Protein AF-0000000074218965 (afdb_homodimer)

Nearest PDB structures (foldseek):
  2j8q-assembly1_B  TM=9.605E-01  e=6.188E-29  Homo sapiens
  3bap-assembly1_A-2  TM=9.603E-01  e=9.535E-29  Homo sapiens
  3p5t-assembly3_E  TM=9.566E-01  e=5.376E-28  Homo sapiens
  3mdg-assembly1_A  TM=9.523E-01  e=1.061E-27  Homo sapiens
  3q2t-assembly1_A  TM=9.580E-01  e=6.471E-28  Homo sapiens

InterPro domains:
  IPR015797 NUDIX hydrolase-like domain superfamily [SSF55811] (44-131)
  IPR016706 Cleavage/polyadenylation specificity factor subunit 5 [PF13869] (7-192)
  IPR016706 Cleavage/polyadenylation specificity factor subunit 5 [PIRSF017888] (5-197)
  IPR016706 Cleavage/polyadenylation specificity factor subunit 5 [PTHR13047] (3-197)

Solvent-accessible surface area (backbone atoms only — not comparable to full-atom values): 21049 Å² total; per-residue (Å²): 123,80,73,59,59,49,74,42,74,28,36,42,51,85,46,46,43,79,46,72,39,96,47,67,69,84,65,95,48,88,39,71,68,54,39,36,50,49,51,56,61,45,31,79,80,68,42,60,41,45,28,39,32,46,44,40,57,27,21,57,93,83,26,57,18,41,52,29,37,28,68,47,98,75,40,50,41,65,49,62,46,71,50,51,91,95,50,52,71,67,56,42,52,40,49,41,36,34,61,53,27,50,38,46,54,91,75,40,34,43,82,72,34,45,45,29,32,33,29,17,62,52,81,56,91,62,64,34,34,51,80,59,72,88,51,89,63,49,44,30,41,36,38,33,33,36,34,40,59,47,75,59,48,64,33,32,25,23,57,63,45,42,82,42,76,41,42,44,77,68,30,48,83,28,39,91,61,42,33,67,70,57,12,45,43,36,46,39,51,20,30,46,45,74,42,80,46,130,122,79,73,60,60,49,74,42,76,28,35,42,50,84,46,47,44,79,45,72,38,96,46,66,69,85,64,95,48,90,39,70,67,53,40,36,51,50,51,53,61,45,33,77,79,69,43,60,40,46,29,39,33,46,43,39,57,28,19,57,96,82,27,58,18,42,52,29,36,30,68,47,97,76,40,48,39,65,50,63,46,72,50,51,89,95,48,52,71,68,57,41,52,42,49,41,37,33,61,53,28,51,39,47,56,91,76,38,33,41,82,70,34,46,46,28,32,33,30,17,63,51,80,57,90,62,65,34,34,52,81,58,73,88,51,90,63,50,44,29,41,36,38,32,34,36,34,38,57,47,75,58,49,62,33,33,25,22,57,63,46,41,80,43,76,41,43,44,78,68,30,48,84,28,38,92,62,41,34,67,70,58,11,46,44,36,47,38,51,21,30,46,45,76,41,80,46,130

Secondary structure (DSSP, 8-state):
---S-EEEEE-BGGGEEEEE-SSPPP-S-SSHHHHHHHHHHHHHHH-SEEEEEEEEEEEETTEEEEEEEEEETTEEE-SEEEPPTT--HHHHHHHHHHHHH---TTTTEEEEEEEEEEEE-SSSS--BSS--TT-SS-SEEEEEEEEEEPSSEEEEE-TT-EEEEEEHHHHTT-HHHH-HHHHTHHHHHTTEEEEE--/---S-EEEEE-BGGGEEEEE-SSPPP-S-SSHHHHHHHHHHHHHHH-SEEEEEEEEEEEETTEEEEEEEEEETTEEE-SEEEPPTT--HHHHHHHHHHHHH---TTTTEEEEEEEEEEEE-SSSS--BSS--TT-SS-SEEEEEEEEEEPSSEEEEE-TT-EEEEEEHHHHTT-HHHH-HHHHTHHHHHTTEEEEE--

Radius of gyration: 22.08 Å; Cα contacts (8 Å, |Δi|>4): 848; chains: 2; bounding box: 48×64×47 Å

Foldseek 3Di:
DPDPFAADEAAAPVQEAEAEDPAADDDPAPDLVSVLVVLVVVCVPPNAWEKEFEWEWHDDPNFIWTKWKDLDPQATATFITTQDPPGDPVRRVQVRQCAAWVDGCVPWKDWDDFLFKWFAQHSDPDIDRDDDPVGPGTSYIYTYIYMYGDNHDYTYGYPSIDIDIGGLVRLAPPCSRYHDVSSCVCVSCVRHHYDYDD/DPDPFAADEAAAPVQEAEAEDPAADDDPAPDLVSVLVVLVVVCVPPNAWEKEFEWEWHDDPNFIWTKWKDLDPQATATFITTQDPPHDPVRRVQVRQCAAWVDGCVPWKDWDDFLFKWFAQHSDDDIDRDDDPVGPGTSYIYTYIYMYGDNHDYTYGYPSIDIDIGGLVRLAPPCSRYHDVSSCVCVSCVRHHYDYDD

Organism: Dermatophagoides pteronyssinus (NCBI:txid6956)

Sequence (396 aa):
MPSLESTLNVYPLKNYSFITKDNDLVNKDPSLPGYLNRLKHEFKYMGQRTSIKVVLLVHDKNMINVLLLQMSPEFYLLPGGEIQPNECEQDALKRYLLDYFGLDIDTQAKPIDIIAHWWRPNFQEDQYPYIPAHISKPKELTKIHLISLTEKATLSVPKNYTVVATPLLELYNNVDSYGEITANLPHVLSRFNFKIIKMPSLESTLNVYPLKNYSFITKDNDLVNKDPSLPGYLNRLKHEFKYMGQRTSIKVVLLVHDKNMINVLLLQMSPEFYLLPGGEIQPNECEQDALKRYLLDYFGLDIDTQAKPIDIIAHWWRPNFQEDQYPYIPAHISKPKELTKIHLISLTEKATLSVPKNYTVVATPLLELYNNVDSYGEITANLPHVLSRFNFKIIK

pLDDT: mean 93.0, std 8.5, range [35.91, 98.62]

Structure (mmCIF, N/CA/C/O backbone):
data_AF-0000000074218965-model_v1
#
loop_
_entity.id
_entity.type
_entity.pdbx_description
1 polymer 'Cleavage and polyadenylation specificity factor subunit 5'
#
loop_
_atom_site.group_PDB
_atom_site.id
_atom_site.type_symbol
_atom_site.label_atom_id
_atom_site.label_alt_id
_atom_site.label_comp_id
_atom_site.label_asym_id
_atom_site.label_entity_id
_atom_site.label_seq_id
_atom_site.pdbx_PDB_ins_code
_atom_site.Cartn_x
_atom_site.Cartn_y
_atom_site.Cartn_z
_atom_site.occupancy
_atom_site.B_iso_or_equiv
_atom_site.auth_seq_id
_atom_site.auth_comp_id
_atom_site.auth_asym_id
_atom_site.auth_atom_id
_atom_site.pdbx_PDB_model_num
ATOM 1 N N . MET A 1 1 ? 4.578 2.023 22.516 1 35.94 1 MET A N 1
ATOM 2 C CA . MET A 1 1 ? 3.654 1.504 21.516 1 35.94 1 MET A CA 1
ATOM 3 C C . MET A 1 1 ? 4.379 0.581 20.531 1 35.94 1 MET A C 1
ATOM 5 O O . MET A 1 1 ? 5.543 0.806 20.219 1 35.94 1 MET A O 1
ATOM 9 N N . PRO A 1 2 ? 4.16 -0.644 20.469 1 41.69 2 PRO A N 1
ATOM 10 C CA . PRO A 1 2 ? 4.914 -1.522 19.578 1 41.69 2 PRO A CA 1
ATOM 11 C C . PRO A 1 2 ? 5.234 -0.865 18.234 1 41.69 2 PRO A C 1
ATOM 13 O O . PRO A 1 2 ? 4.477 -0.012 17.766 1 41.69 2 PRO A O 1
ATOM 16 N N . SER A 1 3 ? 6.52 -0.796 17.938 1 51.97 3 SER A N 1
ATOM 17 C CA . SER A 1 3 ? 6.977 -0.159 16.703 1 51.97 3 SER A CA 1
ATOM 18 C C . SER A 1 3 ? 6.07 -0.507 15.531 1 51.97 3 SER A C 1
ATOM 20 O O . SER A 1 3 ? 5.82 -1.684 15.266 1 51.97 3 SER A O 1
ATOM 22 N N . LEU A 1 4 ? 5.211 0.476 15.156 1 62.88 4 LEU A N 1
ATOM 23 C CA . LEU A 1 4 ? 4.242 0.375 14.07 1 62.88 4 LEU A CA 1
ATOM 24 C C . LEU A 1 4 ? 4.918 -0.055 12.773 1 62.88 4 LEU A C 1
ATOM 26 O O . LEU A 1 4 ? 4.25 -0.444 11.812 1 62.88 4 LEU A O 1
ATOM 30 N N . GLU A 1 5 ? 6.375 -0.234 12.938 1 71.88 5 GLU A N 1
ATOM 31 C CA . GLU A 1 5 ? 7.059 -0.583 11.695 1 71.88 5 GLU A CA 1
ATOM 32 C C . GLU A 1 5 ? 7.477 -2.049 11.688 1 71.88 5 GLU A C 1
ATOM 34 O O . GLU A 1 5 ? 7.945 -2.57 12.703 1 71.88 5 GLU A O 1
ATOM 39 N N . SER A 1 6 ? 7.18 -2.752 10.68 1 86.62 6 SER A N 1
ATOM 40 C CA . SER A 1 6 ? 7.547 -4.152 10.508 1 86.62 6 SER A CA 1
ATOM 41 C C . SER A 1 6 ? 8.867 -4.289 9.75 1 86.62 6 SER A C 1
ATOM 43 O O . SER A 1 6 ? 9.062 -3.668 8.711 1 86.62 6 SER A O 1
ATOM 45 N N . THR A 1 7 ? 9.883 -4.969 10.383 1 91.88 7 THR A N 1
ATOM 46 C CA . THR A 1 7 ? 11.172 -5.215 9.742 1 91.88 7 THR A CA 1
ATOM 47 C C . THR A 1 7 ? 11.211 -6.609 9.125 1 91.88 7 THR A C 1
ATOM 49 O O . THR A 1 7 ? 10.742 -7.578 9.734 1 91.88 7 THR A O 1
ATOM 52 N N . LEU A 1 8 ? 11.734 -6.688 7.891 1 94.06 8 LEU A N 1
ATOM 53 C CA . LEU A 1 8 ? 11.797 -7.953 7.16 1 94.06 8 LEU A CA 1
ATOM 54 C C . LEU A 1 8 ? 13.203 -8.203 6.629 1 94.06 8 LEU A C 1
ATOM 56 O O . LEU A 1 8 ? 13.789 -7.336 5.98 1 94.06 8 LEU A O 1
ATOM 60 N N . ASN A 1 9 ? 13.766 -9.367 6.918 1 95.25 9 ASN A N 1
ATOM 61 C CA . ASN A 1 9 ? 15.047 -9.766 6.344 1 95.25 9 ASN A CA 1
ATOM 62 C C . ASN A 1 9 ? 14.906 -10.164 4.879 1 95.25 9 ASN A C 1
ATOM 64 O O . ASN A 1 9 ? 14 -10.93 4.523 1 95.25 9 ASN A O 1
ATOM 68 N N . VAL A 1 10 ? 15.742 -9.602 4.062 1 96.56 10 VAL A N 1
ATOM 69 C CA . VAL A 1 10 ? 15.766 -9.945 2.643 1 96.56 10 VAL A CA 1
ATOM 70 C C . VAL A 1 10 ? 17.141 -10.477 2.262 1 96.56 10 VAL A C 1
ATOM 72 O O . VAL A 1 10 ? 18.156 -9.82 2.512 1 96.56 10 VAL A O 1
ATOM 75 N N . TYR A 1 11 ? 17.203 -11.617 1.701 1 97.75 11 TYR A N 1
ATOM 76 C CA . TYR A 1 11 ? 18.453 -12.312 1.389 1 97.75 11 TYR A CA 1
ATOM 77 C C . TYR A 1 11 ? 18.844 -12.109 -0.07 1 97.75 11 TYR A C 1
ATOM 79 O O . TYR A 1 11 ? 18 -11.766 -0.902 1 97.75 11 TYR A O 1
ATOM 87 N N . PRO A 1 12 ? 20.094 -12.258 -0.388 1 97.5 12 PRO A N 1
ATOM 88 C CA . PRO A 1 12 ? 20.547 -11.992 -1.755 1 97.5 12 PRO A CA 1
ATOM 89 C C . PRO A 1 12 ? 20.047 -13.031 -2.756 1 97.5 12 PRO A C 1
ATOM 91 O O . PRO A 1 12 ? 19.953 -14.219 -2.424 1 97.5 12 PRO A O 1
ATOM 94 N N . LEU A 1 13 ? 19.797 -12.609 -3.92 1 97.69 13 LEU A N 1
ATOM 95 C CA . LEU A 1 13 ? 19.344 -13.461 -5.012 1 97.69 13 LEU A CA 1
ATOM 96 C C . LEU A 1 13 ? 20.281 -14.641 -5.223 1 97.69 13 LEU A C 1
ATOM 98 O O . LEU A 1 13 ? 19.844 -15.75 -5.539 1 97.69 13 LEU A O 1
ATOM 102 N N . LYS A 1 14 ? 21.531 -14.438 -5.023 1 96.94 14 LYS A N 1
ATOM 103 C CA . LYS A 1 14 ? 22.562 -15.438 -5.277 1 96.94 14 LYS A CA 1
ATOM 104 C C . LYS A 1 14 ? 22.422 -16.625 -4.336 1 96.94 14 LYS A C 1
ATOM 106 O O . LYS A 1 14 ? 23 -17.688 -4.574 1 96.94 14 LYS A O 1
ATOM 111 N N . ASN A 1 15 ? 21.703 -16.453 -3.199 1 96.94 15 ASN A N 1
ATOM 112 C CA . ASN A 1 15 ? 21.484 -17.516 -2.23 1 96.94 15 ASN A CA 1
ATOM 113 C C . ASN A 1 15 ? 20.484 -18.547 -2.742 1 96.94 15 ASN A C 1
ATOM 115 O O . ASN A 1 15 ? 20.297 -19.594 -2.129 1 96.94 15 ASN A O 1
ATOM 119 N N . TYR A 1 16 ? 19.875 -18.25 -3.885 1 97.31 16 TYR A N 1
ATOM 120 C CA . TYR A 1 16 ? 18.797 -19.109 -4.371 1 97.31 16 TYR A CA 1
ATOM 121 C C . TYR A 1 16 ? 19.156 -19.703 -5.73 1 97.31 16 TYR A C 1
ATOM 123 O O . TYR A 1 16 ? 19.688 -19.016 -6.602 1 97.31 16 TYR A O 1
ATOM 131 N N . SER A 1 17 ? 18.969 -20.953 -5.793 1 97.06 17 SER A N 1
ATOM 132 C CA . SER A 1 17 ? 19.156 -21.656 -7.059 1 97.06 17 SER A CA 1
ATOM 133 C C . SER A 1 17 ? 17.812 -21.969 -7.707 1 97.06 17 SER A C 1
ATOM 135 O O . SER A 1 17 ? 16.844 -22.266 -7.016 1 97.06 17 SER A O 1
ATOM 137 N N . PHE A 1 18 ? 17.844 -21.938 -9 1 96.75 18 PHE A N 1
ATOM 138 C CA . PHE A 1 18 ? 16.625 -22.172 -9.75 1 96.75 18 PHE A CA 1
ATOM 139 C C . PHE A 1 18 ? 16.781 -23.391 -10.672 1 96.75 18 PHE A C 1
ATOM 141 O O . PHE A 1 18 ? 17.703 -23.422 -11.484 1 96.75 18 PHE A O 1
ATOM 148 N N . ILE A 1 19 ? 15.938 -24.359 -10.469 1 97 19 ILE A N 1
ATOM 149 C CA . ILE A 1 19 ? 15.938 -25.531 -11.328 1 97 19 ILE A CA 1
ATOM 150 C C . ILE A 1 19 ? 14.594 -25.641 -12.047 1 97 19 ILE A C 1
ATOM 152 O O . ILE A 1 19 ? 13.594 -25.078 -11.594 1 97 19 ILE A O 1
ATOM 156 N N . THR A 1 20 ? 14.578 -26.297 -13.148 1 96.62 20 THR A N 1
ATOM 157 C CA . THR A 1 20 ? 13.359 -26.453 -13.953 1 96.62 20 THR A CA 1
ATOM 158 C C . THR A 1 20 ? 12.727 -27.812 -13.719 1 96.62 20 THR A C 1
ATOM 160 O O . THR A 1 20 ? 13.414 -28.844 -13.773 1 96.62 20 THR A O 1
ATOM 163 N N . LYS A 1 21 ? 11.414 -27.797 -13.422 1 95.81 21 LYS A N 1
ATOM 164 C CA . LYS A 1 21 ? 10.656 -29.047 -13.289 1 95.81 21 LYS A CA 1
ATOM 165 C C . LYS A 1 21 ? 10.492 -29.734 -14.641 1 95.81 21 LYS A C 1
ATOM 167 O O . LYS A 1 21 ? 10.594 -29.078 -15.688 1 95.81 21 LYS A O 1
ATOM 172 N N . ASP A 1 22 ? 10.258 -31.031 -14.594 1 92.19 22 ASP A N 1
ATOM 173 C CA . ASP A 1 22 ? 10.102 -31.812 -15.812 1 92.19 22 ASP A CA 1
ATOM 174 C C . ASP A 1 22 ? 8.758 -31.547 -16.484 1 92.19 22 ASP A C 1
ATOM 176 O O . ASP A 1 22 ? 8.602 -31.719 -17.688 1 92.19 22 ASP A O 1
ATOM 180 N N . ASN A 1 23 ? 7.844 -31.016 -15.688 1 90.06 23 ASN A N 1
ATOM 181 C CA . ASN A 1 23 ? 6.48 -30.875 -16.203 1 90.06 23 ASN A CA 1
ATOM 182 C C . ASN A 1 23 ? 6.043 -29.406 -16.234 1 90.06 23 ASN A C 1
ATOM 184 O O . ASN A 1 23 ? 6.508 -28.594 -15.438 1 90.06 23 ASN A O 1
ATOM 188 N N . ASP A 1 24 ? 5.16 -29.203 -17.203 1 90.94 24 ASP A N 1
ATOM 189 C CA . ASP A 1 24 ? 4.48 -27.906 -17.25 1 90.94 24 ASP A CA 1
ATOM 190 C C . ASP A 1 24 ? 3.422 -27.797 -16.156 1 90.94 24 ASP A C 1
ATOM 192 O O . ASP A 1 24 ? 2.883 -28.812 -15.703 1 90.94 24 ASP A O 1
ATOM 196 N N . LEU A 1 25 ? 3.33 -26.609 -15.68 1 90.81 25 LEU A N 1
ATOM 197 C CA . LEU A 1 25 ? 2.156 -26.359 -14.852 1 90.81 25 LEU A CA 1
ATOM 198 C C . LEU A 1 25 ? 0.935 -26.062 -15.711 1 90.81 25 LEU A C 1
ATOM 200 O O . LEU A 1 25 ? 0.965 -25.141 -16.547 1 90.81 25 LEU A O 1
ATOM 204 N N . VAL A 1 26 ? -0.006 -26.828 -15.578 1 84.44 26 VAL A N 1
ATOM 205 C CA . VAL A 1 26 ? -1.194 -26.688 -16.406 1 84.44 26 VAL A CA 1
ATOM 206 C C . VAL A 1 26 ? -1.956 -25.422 -16.031 1 84.44 26 VAL A C 1
ATOM 208 O O . VAL A 1 26 ? -2.268 -25.203 -14.859 1 84.44 26 VAL A O 1
ATOM 211 N N . ASN A 1 27 ? -2.061 -24.516 -17 1 77.75 27 ASN A N 1
ATOM 212 C CA . ASN A 1 27 ? -2.871 -23.312 -16.797 1 77.75 27 ASN A CA 1
ATOM 213 C C . ASN A 1 27 ? -4.316 -23.547 -17.234 1 77.75 27 ASN A C 1
ATOM 215 O O . ASN A 1 27 ? -4.574 -23.812 -18.422 1 77.75 27 ASN A O 1
ATOM 219 N N . LYS A 1 28 ? -5.234 -23.516 -16.297 1 78.75 28 LYS A N 1
ATOM 220 C CA . LYS A 1 28 ? -6.645 -23.719 -16.625 1 78.75 28 LYS A CA 1
ATOM 221 C C . LYS A 1 28 ? -7.16 -22.625 -17.547 1 78.75 28 LYS A C 1
ATOM 223 O O . LYS A 1 28 ? -8.094 -22.844 -18.328 1 78.75 28 LYS A O 1
ATOM 228 N N . ASP A 1 29 ? -6.457 -21.453 -17.516 1 80.44 29 ASP A N 1
ATOM 229 C CA . ASP A 1 29 ? -6.922 -20.297 -18.266 1 80.44 29 ASP A CA 1
ATOM 230 C C . ASP A 1 29 ? -5.805 -19.734 -19.141 1 80.44 29 ASP A C 1
ATOM 232 O O . ASP A 1 29 ? -5.102 -18.812 -18.734 1 80.44 29 ASP A O 1
ATOM 236 N N . PRO A 1 30 ? -5.801 -20.266 -20.359 1 75.81 30 PRO A N 1
ATOM 237 C CA . PRO A 1 30 ? -4.688 -19.828 -21.203 1 75.81 30 PRO A CA 1
ATOM 238 C C . PRO A 1 30 ? -4.801 -18.344 -21.594 1 75.81 30 PRO A C 1
ATOM 240 O O . PRO A 1 30 ? -3.807 -17.734 -22 1 75.81 30 PRO A O 1
ATOM 243 N N . SER A 1 31 ? -6.129 -17.828 -21.484 1 82.94 31 SER A N 1
ATOM 244 C CA . SER A 1 31 ? -6.348 -16.438 -21.859 1 82.94 31 SER A CA 1
ATOM 245 C C . SER A 1 31 ? -7.215 -15.719 -20.828 1 82.94 31 SER A C 1
ATOM 247 O O . SER A 1 31 ? -7.922 -16.359 -20.047 1 82.94 31 SER A O 1
ATOM 249 N N . LEU A 1 32 ? -7.051 -14.398 -20.906 1 86.31 32 LEU A N 1
ATOM 250 C CA . LEU A 1 32 ? -7.852 -13.594 -20 1 86.31 32 LEU A CA 1
ATOM 251 C C . LEU A 1 32 ? -9.344 -13.781 -20.266 1 86.31 32 LEU A C 1
ATOM 253 O O . LEU A 1 32 ? -10.125 -13.984 -19.328 1 86.31 32 LEU A O 1
ATOM 257 N N . PRO A 1 33 ? -9.781 -13.773 -21.516 1 89.69 33 PRO A N 1
ATOM 258 C CA . PRO A 1 33 ? -11.195 -14.039 -21.781 1 89.69 33 PRO A CA 1
ATOM 259 C C . PRO A 1 33 ? -11.648 -15.398 -21.25 1 89.69 33 PRO A C 1
ATOM 261 O O . PRO A 1 33 ? -12.758 -15.531 -20.734 1 89.69 33 PRO A O 1
ATOM 264 N N . GLY A 1 34 ? -10.797 -16.359 -21.469 1 90.88 34 GLY A N 1
ATOM 265 C CA . GLY A 1 34 ? -11.109 -17.672 -20.922 1 90.88 34 GLY A CA 1
ATOM 266 C C . GLY A 1 34 ? -11.289 -17.672 -19.422 1 90.88 34 GLY A C 1
ATOM 267 O O . GLY A 1 34 ? -12.234 -18.281 -18.891 1 90.88 34 GLY A O 1
ATOM 268 N N . TYR A 1 35 ? -10.43 -17.031 -18.781 1 91.75 35 TYR A N 1
ATOM 269 C CA . TYR A 1 35 ? -10.508 -16.906 -17.344 1 91.75 35 TYR A CA 1
ATOM 270 C C . TYR A 1 35 ? -11.805 -16.219 -16.922 1 91.75 35 TYR A C 1
ATOM 272 O O . TYR A 1 35 ? -12.508 -16.703 -16.031 1 91.75 35 TYR A O 1
ATOM 280 N N . LEU A 1 36 ? -12.156 -15.117 -17.547 1 95 36 LEU A N 1
ATOM 281 C CA . LEU A 1 36 ? -13.336 -14.328 -17.188 1 95 36 LEU A CA 1
ATOM 282 C C . LEU A 1 36 ? -14.617 -15.109 -17.453 1 95 36 LEU A C 1
ATOM 284 O O . LEU A 1 36 ? -15.586 -14.992 -16.703 1 95 36 LEU A O 1
ATOM 288 N N . ASN A 1 37 ? -14.586 -15.883 -18.5 1 94.5 37 ASN A N 1
ATOM 289 C CA . ASN A 1 37 ? -15.727 -16.734 -18.797 1 94.5 37 ASN A CA 1
ATOM 290 C C . ASN A 1 37 ? -15.93 -17.797 -17.719 1 94.5 37 ASN A C 1
ATOM 292 O O . ASN A 1 37 ? -17.062 -18.062 -17.312 1 94.5 37 ASN A O 1
ATOM 296 N N . ARG A 1 38 ? -14.859 -18.359 -17.344 1 95.06 38 ARG A N 1
ATOM 297 C CA . ARG A 1 38 ? -14.938 -19.344 -16.266 1 95.06 38 ARG A CA 1
ATOM 298 C C . ARG A 1 38 ? -15.422 -18.703 -14.977 1 95.06 38 ARG A C 1
ATOM 300 O O . ARG A 1 38 ? -16.234 -19.281 -14.25 1 95.06 38 ARG A O 1
ATOM 307 N N . LEU A 1 39 ? -14.922 -17.547 -14.695 1 95.38 39 LEU A N 1
ATOM 308 C CA . LEU A 1 39 ? -15.352 -16.797 -13.516 1 95.38 39 LEU A CA 1
ATOM 309 C C . LEU A 1 39 ? -16.859 -16.578 -13.539 1 95.38 39 LEU A C 1
ATOM 311 O O . LEU A 1 39 ? -17.531 -16.797 -12.531 1 95.38 39 LEU A O 1
ATOM 315 N N . LYS A 1 40 ? -17.359 -16.172 -14.68 1 95.69 40 LYS A N 1
ATOM 316 C CA . LYS A 1 40 ? -18.797 -15.914 -14.844 1 95.69 40 LYS A CA 1
ATOM 317 C C . LYS A 1 40 ? -19.609 -17.172 -14.617 1 95.69 40 LYS A C 1
ATOM 319 O O . LYS A 1 40 ? -20.625 -17.141 -13.914 1 95.69 40 LYS A O 1
ATOM 324 N N . HIS A 1 41 ? -19.172 -18.25 -15.133 1 95.19 41 HIS A N 1
ATOM 325 C CA . HIS A 1 41 ? -19.875 -19.516 -15.023 1 95.19 41 HIS A CA 1
ATOM 326 C C . HIS A 1 41 ? -19.891 -20.016 -13.586 1 95.19 41 HIS A C 1
ATOM 328 O O . HIS A 1 41 ? -20.938 -20.438 -13.086 1 95.19 41 HIS A O 1
ATOM 334 N N . GLU A 1 42 ? -18.781 -19.906 -12.969 1 94.62 42 GLU A N 1
ATOM 335 C CA . GLU A 1 42 ? -18.641 -20.453 -11.617 1 94.62 42 GLU A CA 1
ATOM 336 C C . GLU A 1 42 ? -19.297 -19.547 -10.586 1 94.62 42 GLU A C 1
ATOM 338 O O . GLU A 1 42 ? -19.688 -20.016 -9.508 1 94.62 42 GLU A O 1
ATOM 343 N N . PHE A 1 43 ? -19.422 -18.328 -10.953 1 95 43 PHE A N 1
ATOM 344 C CA . PHE A 1 43 ? -20 -17.375 -10.016 1 95 43 PHE A CA 1
ATOM 345 C C . PHE A 1 43 ? -21.453 -17.75 -9.695 1 95 43 PHE A C 1
ATOM 347 O O . PHE A 1 43 ? -21.906 -17.578 -8.57 1 95 43 PHE A O 1
ATOM 354 N N . LYS A 1 44 ? -22.125 -18.297 -10.609 1 92.75 44 LYS A N 1
ATOM 355 C CA . LYS A 1 44 ? -23.547 -18.641 -10.484 1 92.75 44 LYS A CA 1
ATOM 356 C C . LYS A 1 44 ? -23.75 -19.688 -9.391 1 92.75 44 LYS A C 1
ATOM 358 O O . LYS A 1 44 ? -24.75 -19.641 -8.664 1 92.75 44 LYS A O 1
ATOM 363 N N . TYR A 1 45 ? -22.766 -20.5 -9.18 1 92.44 45 TYR A N 1
ATOM 364 C CA . TYR A 1 45 ? -22.984 -21.609 -8.258 1 92.44 45 TYR A CA 1
ATOM 365 C C . TYR A 1 45 ? -22.078 -21.5 -7.035 1 92.44 45 TYR A C 1
ATOM 367 O O . TYR A 1 45 ? -22.406 -22.016 -5.961 1 92.44 45 TYR A O 1
ATOM 375 N N . MET A 1 46 ? -20.953 -20.797 -7.23 1 92.5 46 MET A N 1
ATOM 376 C CA . MET A 1 46 ? -19.969 -20.781 -6.152 1 92.5 46 MET A CA 1
ATOM 377 C C . MET A 1 46 ? -19.938 -19.422 -5.473 1 92.5 46 MET A C 1
ATOM 379 O O . MET A 1 46 ? -19.406 -19.281 -4.367 1 92.5 46 MET A O 1
ATOM 383 N N . GLY A 1 47 ? -20.438 -18.406 -6.109 1 93.31 47 GLY A N 1
ATOM 384 C CA . GLY A 1 47 ? -20.375 -17.062 -5.566 1 93.31 47 GLY A CA 1
ATOM 385 C C . GLY A 1 47 ? -19.031 -16.391 -5.793 1 93.31 47 GLY A C 1
ATOM 386 O O . GLY A 1 47 ? -18.391 -16.625 -6.812 1 93.31 47 GLY A O 1
ATOM 387 N N . GLN A 1 48 ? -18.688 -15.445 -4.895 1 94.38 48 GLN A N 1
ATOM 388 C CA . GLN A 1 48 ? -17.469 -14.664 -5.035 1 94.38 48 GLN A CA 1
ATOM 389 C C . GLN A 1 48 ? -16.234 -15.555 -4.984 1 94.38 48 GLN A C 1
ATOM 391 O O . GLN A 1 48 ? -16.109 -16.391 -4.09 1 94.38 48 GLN A O 1
ATOM 396 N N . ARG A 1 49 ? -15.406 -15.398 -5.965 1 96.31 49 ARG A N 1
ATOM 397 C CA . ARG A 1 49 ? -14.141 -16.125 -5.98 1 96.31 49 ARG A CA 1
ATOM 398 C C . ARG A 1 49 ? -13.109 -15.445 -5.09 1 96.31 49 ARG A C 1
ATOM 400 O O . ARG A 1 49 ? -13.039 -14.219 -5.035 1 96.31 49 ARG A O 1
ATOM 407 N N . THR A 1 50 ? -12.312 -16.25 -4.395 1 96.81 50 THR A N 1
ATOM 408 C CA . THR A 1 50 ? -11.148 -15.758 -3.67 1 96.81 50 THR A CA 1
ATOM 409 C C . THR A 1 50 ? -9.859 -16.312 -4.273 1 96.81 50 THR A C 1
ATOM 411 O O . THR A 1 50 ? -9.75 -17.516 -4.504 1 96.81 50 THR A O 1
ATOM 414 N N . SER A 1 51 ? -9.008 -15.438 -4.633 1 97.31 51 SER A N 1
ATOM 415 C CA . SER A 1 51 ? -7.715 -15.797 -5.211 1 97.31 51 SER A CA 1
ATOM 416 C C . SER A 1 51 ? -6.566 -15.273 -4.359 1 97.31 51 SER A C 1
ATOM 418 O O . SER A 1 51 ? -6.754 -14.375 -3.535 1 97.31 51 SER A O 1
ATOM 420 N N . ILE A 1 52 ? -5.422 -15.914 -4.543 1 97.62 52 ILE A N 1
ATOM 421 C CA . ILE A 1 52 ? -4.23 -15.469 -3.826 1 97.62 52 ILE A CA 1
ATOM 422 C C . ILE A 1 52 ? -3.094 -15.219 -4.816 1 97.62 52 ILE A C 1
ATOM 424 O O . ILE A 1 52 ? -3.016 -15.867 -5.859 1 97.62 52 ILE A O 1
ATOM 428 N N . LYS A 1 53 ? -2.346 -14.211 -4.555 1 98.12 53 LYS A N 1
ATOM 429 C CA . LYS A 1 53 ? -1.059 -13.969 -5.199 1 98.12 53 LYS A CA 1
ATOM 430 C C . LYS A 1 53 ? 0.071 -13.93 -4.172 1 98.12 53 LYS A C 1
ATOM 432 O O . LYS A 1 53 ? -0.128 -13.484 -3.037 1 98.12 53 LYS A O 1
ATOM 437 N N . VAL A 1 54 ? 1.204 -14.422 -4.59 1 98.06 54 VAL A N 1
ATOM 438 C CA . VAL A 1 54 ? 2.34 -14.562 -3.684 1 98.06 54 VAL A CA 1
ATOM 439 C C . VAL A 1 54 ? 3.459 -13.609 -4.105 1 98.06 54 VAL A C 1
ATOM 441 O O . VAL A 1 54 ? 3.816 -13.555 -5.285 1 98.06 54 VAL A O 1
ATOM 444 N N . VAL A 1 55 ? 3.979 -12.906 -3.164 1 98.62 55 VAL A N 1
ATOM 445 C CA . VAL A 1 55 ? 5.105 -12.008 -3.381 1 98.62 55 VAL A CA 1
ATOM 446 C C . VAL A 1 55 ? 6.328 -12.516 -2.617 1 98.62 55 VAL A C 1
ATOM 448 O O . VAL A 1 55 ? 6.297 -12.633 -1.391 1 98.62 55 VAL A O 1
ATOM 451 N N . LEU A 1 56 ? 7.355 -12.859 -3.291 1 98.25 56 LEU A N 1
ATOM 452 C CA . LEU A 1 56 ? 8.641 -13.25 -2.732 1 98.25 56 LEU A CA 1
ATOM 453 C C . LEU A 1 56 ? 9.688 -12.164 -2.973 1 98.25 56 LEU A C 1
ATOM 455 O O . LEU A 1 56 ? 9.797 -11.633 -4.082 1 98.25 56 LEU A O 1
ATOM 459 N N . LEU A 1 57 ? 10.438 -11.891 -1.944 1 97.5 57 LEU A N 1
ATOM 460 C CA . LEU A 1 57 ? 11.414 -10.812 -2.043 1 97.5 57 LEU A CA 1
ATOM 461 C C . LEU A 1 57 ? 12.836 -11.359 -1.932 1 97.5 57 LEU A C 1
ATOM 463 O O . LEU A 1 57 ? 13.094 -12.266 -1.136 1 97.5 57 LEU A O 1
ATOM 467 N N . VAL A 1 58 ? 13.656 -10.789 -2.686 1 97.75 58 VAL A N 1
ATOM 468 C CA . VAL A 1 58 ? 15.102 -10.961 -2.619 1 97.75 58 VAL A CA 1
ATOM 469 C C . VAL A 1 58 ? 15.797 -9.625 -2.85 1 97.75 58 VAL A C 1
ATOM 471 O O . VAL A 1 58 ? 15.141 -8.617 -3.135 1 97.75 58 VAL A O 1
ATOM 474 N N . HIS A 1 59 ? 17.016 -9.578 -2.602 1 95.56 59 HIS A N 1
ATOM 475 C CA . HIS A 1 59 ? 17.719 -8.367 -2.998 1 95.56 59 HIS A CA 1
ATOM 476 C C . HIS A 1 59 ? 18.906 -8.688 -3.908 1 95.56 59 HIS A C 1
ATOM 478 O O . HIS A 1 59 ? 19.453 -9.789 -3.844 1 95.56 59 HIS A O 1
ATOM 484 N N . ASP A 1 60 ? 19.125 -7.848 -4.812 1 94.38 60 ASP A N 1
ATOM 485 C CA . ASP A 1 60 ? 20.266 -7.852 -5.727 1 94.38 60 ASP A CA 1
ATOM 486 C C . ASP A 1 60 ? 20.938 -6.477 -5.777 1 94.38 60 ASP A C 1
ATOM 488 O O . ASP A 1 60 ? 20.266 -5.465 -6.004 1 94.38 60 ASP A O 1
ATOM 492 N N . LYS A 1 61 ? 22.219 -6.371 -5.469 1 88.56 61 LYS A N 1
ATOM 493 C CA . LYS A 1 61 ? 22.953 -5.113 -5.41 1 88.56 61 LYS A CA 1
ATOM 494 C C . LYS A 1 61 ? 22.281 -4.121 -4.469 1 88.56 61 LYS A C 1
ATOM 496 O O . LYS A 1 61 ? 22.125 -2.945 -4.809 1 88.56 61 LYS A O 1
ATOM 501 N N . ASN A 1 62 ? 21.703 -4.676 -3.438 1 87.31 62 ASN A N 1
ATOM 502 C CA . ASN A 1 62 ? 21.094 -3.92 -2.35 1 87.31 62 ASN A CA 1
ATOM 503 C C . ASN A 1 62 ? 19.75 -3.32 -2.768 1 87.31 62 ASN A C 1
ATOM 505 O O . ASN A 1 62 ? 19.234 -2.416 -2.105 1 87.31 62 ASN A O 1
ATOM 509 N N . MET A 1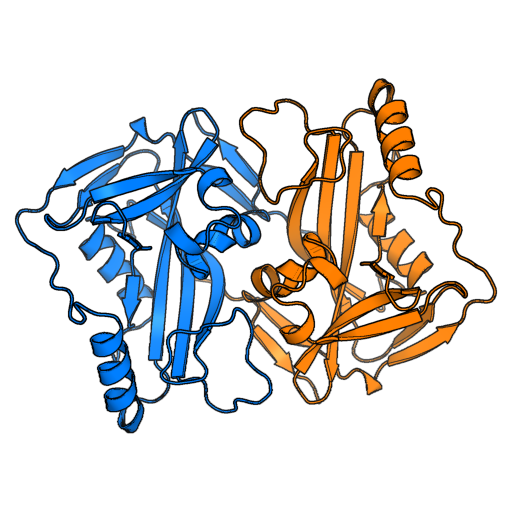 63 ? 19.25 -3.838 -3.83 1 92.25 63 MET A N 1
ATOM 510 C CA . MET A 1 63 ? 17.922 -3.43 -4.277 1 92.25 63 MET A CA 1
ATOM 511 C C . MET A 1 63 ? 16.906 -4.539 -4.031 1 92.25 63 MET A C 1
ATOM 513 O O . MET A 1 63 ? 17.172 -5.703 -4.328 1 92.25 63 MET A O 1
ATOM 517 N N . ILE A 1 64 ? 15.82 -4.129 -3.516 1 95.69 64 ILE A N 1
ATOM 518 C CA . ILE A 1 64 ? 14.758 -5.094 -3.27 1 95.69 64 ILE A CA 1
ATOM 519 C C . ILE A 1 64 ? 14.133 -5.523 -4.594 1 95.69 64 ILE A C 1
ATOM 521 O O . ILE A 1 64 ? 13.766 -4.68 -5.418 1 95.69 64 ILE A O 1
ATOM 525 N N . ASN A 1 65 ? 14.102 -6.785 -4.836 1 97.56 65 ASN A N 1
ATOM 526 C CA . ASN A 1 65 ? 13.516 -7.375 -6.035 1 97.56 65 ASN A CA 1
ATOM 527 C C . ASN A 1 65 ? 12.328 -8.273 -5.695 1 97.56 65 ASN A C 1
ATOM 529 O O . ASN A 1 65 ? 12.352 -8.977 -4.68 1 97.56 65 ASN A O 1
ATOM 533 N N . VAL A 1 66 ? 11.344 -8.203 -6.543 1 98.44 66 VAL A N 1
ATOM 534 C CA . VAL A 1 66 ? 10.219 -9.133 -6.477 1 98.44 66 VAL A CA 1
ATOM 535 C C . VAL A 1 66 ? 10.43 -10.266 -7.477 1 98.44 66 VAL A C 1
ATOM 537 O O . VAL A 1 66 ? 10.789 -10.031 -8.633 1 98.44 66 VAL A O 1
ATOM 540 N N . LEU A 1 67 ? 10.273 -11.5 -7.039 1 98.5 67 LEU A N 1
ATOM 541 C CA . LEU A 1 67 ? 10.344 -12.633 -7.961 1 98.5 67 LEU A CA 1
ATOM 542 C C . LEU A 1 67 ? 9.039 -12.789 -8.727 1 98.5 67 LEU A C 1
ATOM 544 O O . LEU A 1 67 ? 7.988 -13.023 -8.125 1 98.5 67 LEU A O 1
ATOM 548 N N . LEU A 1 68 ? 9.125 -12.648 -10.047 1 98.44 68 LEU A N 1
ATOM 549 C CA . LEU A 1 68 ? 7.977 -12.797 -10.938 1 98.44 68 LEU A CA 1
ATOM 550 C C . LEU A 1 68 ? 8.141 -14.016 -11.836 1 98.44 68 LEU A C 1
ATOM 552 O O . LEU A 1 68 ? 9.25 -14.492 -12.047 1 98.44 68 LEU A O 1
ATOM 556 N N . LEU A 1 69 ? 7.02 -14.531 -12.266 1 97.25 69 LEU A N 1
ATOM 557 C CA . LEU A 1 69 ? 7.016 -15.562 -13.305 1 97.25 69 LEU A CA 1
ATOM 558 C C . LEU A 1 69 ? 6.895 -14.93 -14.688 1 97.25 69 LEU A C 1
ATOM 560 O O . LEU A 1 69 ? 6.133 -13.977 -14.883 1 97.25 69 LEU A O 1
ATOM 564 N N . GLN A 1 70 ? 7.633 -15.367 -15.523 1 95.94 70 GLN A N 1
ATOM 565 C CA . GLN A 1 70 ? 7.59 -14.922 -16.922 1 95.94 70 GLN A CA 1
ATOM 566 C C . GLN A 1 70 ? 7.191 -16.062 -17.844 1 95.94 70 GLN A C 1
ATOM 568 O O . GLN A 1 70 ? 7.859 -17.109 -17.891 1 95.94 70 GLN A O 1
ATOM 573 N N . MET A 1 71 ? 6.105 -15.922 -18.531 1 91.12 71 MET A N 1
ATOM 574 C CA . MET A 1 71 ? 5.605 -16.938 -19.453 1 91.12 71 MET A CA 1
ATOM 575 C C . MET A 1 71 ? 6.113 -16.672 -20.875 1 91.12 71 MET A C 1
ATOM 577 O O . MET A 1 71 ? 6.375 -17.609 -21.625 1 91.12 71 MET A O 1
ATOM 581 N N . SER A 1 72 ? 6.188 -15.43 -21.266 1 90.88 72 SER A N 1
ATOM 582 C CA . SER A 1 72 ? 6.742 -14.906 -22.516 1 90.88 72 SER A CA 1
ATOM 583 C C . SER A 1 72 ? 7.496 -13.602 -22.281 1 90.88 72 SER A C 1
ATOM 585 O O . SER A 1 72 ? 7.445 -13.039 -21.188 1 90.88 72 SER A O 1
ATOM 587 N N . PRO A 1 73 ? 8.219 -13.18 -23.141 1 89.56 73 PRO A N 1
ATOM 588 C CA . PRO A 1 73 ? 9.039 -11.992 -22.906 1 89.56 73 PRO A CA 1
ATOM 589 C C . PRO A 1 73 ? 8.227 -10.797 -22.438 1 89.56 73 PRO A C 1
ATOM 591 O O . PRO A 1 73 ? 8.727 -9.969 -21.672 1 89.56 73 PRO A O 1
ATOM 594 N N . GLU A 1 74 ? 7.012 -10.727 -22.75 1 90.31 74 GLU A N 1
ATOM 595 C CA . GLU A 1 74 ? 6.242 -9.531 -22.438 1 90.31 74 GLU A CA 1
ATOM 596 C C . GLU A 1 74 ? 5.172 -9.828 -21.391 1 90.31 74 GLU A C 1
ATOM 598 O O . GLU A 1 74 ? 4.328 -8.984 -21.094 1 90.31 74 GLU A O 1
ATOM 603 N N . PHE A 1 75 ? 5.25 -11.016 -20.844 1 91.94 75 PHE A N 1
ATOM 604 C CA . PHE A 1 75 ? 4.164 -11.383 -19.953 1 91.94 75 PHE A CA 1
ATOM 605 C C . PHE A 1 75 ? 4.715 -11.859 -18.609 1 91.94 75 PHE A C 1
ATOM 607 O O . PHE A 1 75 ? 5.285 -12.945 -18.516 1 91.94 75 PHE A O 1
ATOM 614 N N . TYR A 1 76 ? 4.523 -11 -17.594 1 96 76 TYR A N 1
ATOM 615 C CA . TYR A 1 76 ? 4.938 -11.273 -16.219 1 96 76 TYR A CA 1
ATOM 616 C C . TYR A 1 76 ? 3.725 -11.461 -15.32 1 96 76 TYR A C 1
ATOM 618 O O . TYR A 1 76 ? 2.693 -10.812 -15.516 1 96 76 TYR A O 1
ATOM 626 N N . LEU A 1 77 ? 3.861 -12.336 -14.398 1 94 77 LEU A N 1
ATOM 627 C CA . LEU A 1 77 ? 2.752 -12.492 -13.469 1 94 77 LEU A CA 1
ATOM 628 C C . LEU A 1 77 ? 3.256 -12.883 -12.078 1 94 77 LEU A C 1
ATOM 630 O O . LEU A 1 77 ? 4.375 -13.383 -11.945 1 94 77 LEU A O 1
ATOM 634 N N . LEU A 1 78 ? 2.508 -12.523 -11.109 1 97.62 78 LEU A N 1
ATOM 635 C CA . LEU A 1 78 ? 2.721 -13.039 -9.766 1 97.62 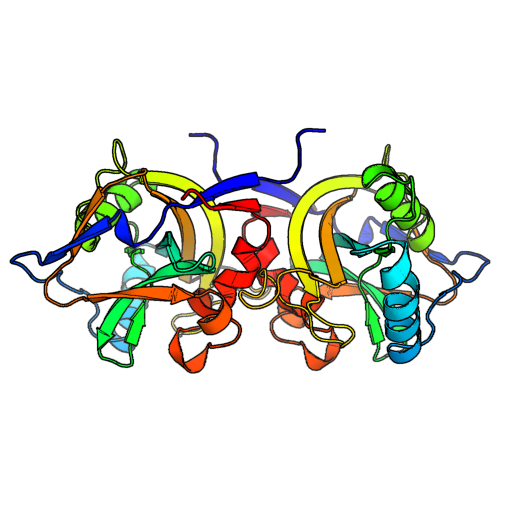78 LEU A CA 1
ATOM 636 C C . LEU A 1 78 ? 2.199 -14.469 -9.641 1 97.62 78 LEU A C 1
ATOM 638 O O . LEU A 1 78 ? 1.142 -14.797 -10.188 1 97.62 78 LEU A O 1
ATOM 642 N N . PRO A 1 79 ? 2.957 -15.344 -8.992 1 97 79 PRO A N 1
ATOM 643 C CA . PRO A 1 79 ? 2.424 -16.688 -8.758 1 97 79 PRO A CA 1
ATOM 644 C C . PRO A 1 79 ? 1.163 -16.672 -7.895 1 97 79 PRO A C 1
ATOM 646 O O . PRO A 1 79 ? 1.019 -15.828 -7.016 1 97 79 PRO A O 1
ATOM 649 N N . GLY A 1 80 ? 0.29 -17.578 -8.125 1 96.31 80 GLY A N 1
ATOM 650 C CA . GLY A 1 80 ? -0.942 -17.688 -7.359 1 96.31 80 GLY A CA 1
ATOM 651 C C . GLY A 1 80 ? -2.084 -18.297 -8.156 1 96.31 80 GLY A C 1
ATOM 652 O O . GLY A 1 80 ? -1.859 -19.078 -9.086 1 96.31 80 GLY A O 1
ATOM 653 N N . GLY A 1 81 ? -3.328 -17.984 -7.695 1 95.56 81 GLY A N 1
ATOM 654 C CA . GLY A 1 81 ? -4.531 -18.516 -8.312 1 95.56 81 GLY A CA 1
ATOM 655 C C . GLY A 1 81 ? -5.699 -18.625 -7.352 1 95.56 81 GLY A C 1
ATOM 656 O O . GLY A 1 81 ? -5.664 -18.047 -6.258 1 95.56 81 GLY A O 1
ATOM 657 N N . GLU A 1 82 ? -6.695 -19.281 -7.848 1 96.06 82 GLU A N 1
ATOM 658 C CA . GLU A 1 82 ? -7.945 -19.375 -7.098 1 96.06 82 GLU A CA 1
ATOM 659 C C . GLU A 1 82 ? -7.816 -20.344 -5.926 1 96.06 82 GLU A C 1
ATOM 661 O O . GLU A 1 82 ? -7.141 -21.359 -6.035 1 96.06 82 GLU A O 1
ATOM 666 N N . ILE A 1 83 ? -8.398 -19.938 -4.809 1 97.06 83 ILE A N 1
ATOM 667 C CA . ILE A 1 83 ? -8.594 -20.891 -3.721 1 97.06 83 ILE A CA 1
ATOM 668 C C . ILE A 1 83 ? -9.734 -21.844 -4.062 1 97.06 83 ILE A C 1
ATOM 670 O O . ILE A 1 83 ? -10.859 -21.406 -4.316 1 97.06 83 ILE A O 1
ATOM 674 N N . GLN A 1 84 ? -9.492 -23.125 -4.113 1 94.12 84 GLN A N 1
ATOM 675 C CA . GLN A 1 84 ? -10.508 -24.109 -4.48 1 94.12 84 GLN A CA 1
ATOM 676 C C . GLN A 1 84 ? -11.594 -24.203 -3.412 1 94.12 84 GLN A C 1
ATOM 678 O O . GLN A 1 84 ? -11.359 -23.875 -2.248 1 94.12 84 GLN A O 1
ATOM 683 N N . PRO A 1 85 ? -12.664 -24.812 -3.947 1 89.38 85 PRO A N 1
ATOM 684 C CA . PRO A 1 85 ? -13.719 -25.016 -2.955 1 89.38 85 PRO A CA 1
ATOM 685 C C . PRO A 1 85 ? -13.289 -25.938 -1.82 1 89.38 85 PRO A C 1
ATOM 687 O O . PRO A 1 85 ? -12.578 -26.922 -2.055 1 89.38 85 PRO A O 1
ATOM 690 N N . ASN A 1 86 ? -13.445 -25.734 -0.584 1 91 86 ASN A N 1
ATOM 691 C CA . ASN A 1 86 ? -13.141 -26.531 0.597 1 91 86 ASN A CA 1
ATOM 692 C C . ASN A 1 86 ? -11.664 -26.422 0.986 1 91 86 ASN A C 1
ATOM 694 O O . ASN A 1 86 ? -11.156 -27.25 1.744 1 91 86 ASN A O 1
ATOM 698 N N . GLU A 1 87 ? -11 -25.656 0.268 1 95.25 87 GLU A N 1
ATOM 699 C CA . GLU A 1 87 ? -9.609 -25.359 0.591 1 95.25 87 GLU A CA 1
ATOM 700 C C . GLU A 1 87 ? -9.484 -24.094 1.433 1 95.25 87 GLU A C 1
ATOM 702 O O . GLU A 1 87 ? -10.125 -23.078 1.135 1 95.25 87 GLU A O 1
ATOM 707 N N . CYS A 1 88 ? -8.758 -24.219 2.453 1 95.25 88 CYS A N 1
ATOM 708 C CA . CYS A 1 88 ? -8.516 -22.984 3.205 1 95.25 88 CYS A CA 1
ATOM 709 C C . CYS A 1 88 ? -7.367 -22.188 2.596 1 95.25 88 CYS A C 1
ATOM 711 O O . CYS A 1 88 ? -6.641 -22.703 1.742 1 95.25 88 CYS A O 1
ATOM 713 N N . GLU A 1 89 ? -7.27 -21.031 2.941 1 94.5 89 GLU A N 1
ATOM 714 C CA . GLU A 1 89 ? -6.297 -20.094 2.377 1 94.5 89 GLU A CA 1
ATOM 715 C C . GLU A 1 89 ? -4.871 -20.594 2.58 1 94.5 89 GLU A C 1
ATOM 717 O O . GLU A 1 89 ? -4.039 -20.484 1.678 1 94.5 89 GLU A O 1
ATOM 722 N N . GLN A 1 90 ? -4.59 -21.172 3.721 1 94.12 90 GLN A N 1
ATOM 723 C CA . GLN A 1 90 ? -3.258 -21.672 4.039 1 94.12 90 GLN A CA 1
ATOM 724 C C . GLN A 1 90 ? -2.879 -22.828 3.129 1 94.12 90 GLN A C 1
ATOM 726 O O . GLN A 1 90 ? -1.739 -22.922 2.664 1 94.12 90 GLN A O 1
ATOM 731 N N . ASP A 1 91 ? -3.781 -23.672 2.898 1 96.06 91 ASP A N 1
ATOM 732 C CA . ASP A 1 91 ? -3.535 -24.812 2.027 1 96.06 91 ASP A CA 1
ATOM 733 C C . ASP A 1 91 ? -3.309 -24.375 0.585 1 96.06 91 ASP A C 1
ATOM 735 O O . ASP A 1 91 ? -2.475 -24.938 -0.123 1 96.06 91 ASP A O 1
ATOM 739 N N . ALA A 1 92 ? -4.113 -23.391 0.169 1 97.06 92 ALA A N 1
ATOM 740 C CA . ALA A 1 92 ? -3.924 -22.844 -1.171 1 97.06 92 ALA A CA 1
ATOM 741 C C . ALA A 1 92 ? -2.527 -22.25 -1.328 1 97.06 92 ALA A C 1
ATOM 743 O O . ALA A 1 92 ? -1.86 -22.469 -2.342 1 97.06 92 ALA A O 1
ATOM 744 N N . LEU A 1 93 ? -2.102 -21.516 -0.28 1 96.56 93 LEU A N 1
ATOM 745 C CA . LEU A 1 93 ? -0.775 -20.906 -0.287 1 96.56 93 LEU A CA 1
ATOM 746 C C . LEU A 1 93 ? 0.31 -21.969 -0.39 1 96.56 93 LEU A C 1
ATOM 748 O O . LEU A 1 93 ? 1.231 -21.859 -1.2 1 96.56 93 LEU A O 1
ATOM 752 N N . LYS A 1 94 ? 0.157 -22.984 0.386 1 96.31 94 LYS A N 1
ATOM 753 C CA . LYS A 1 94 ? 1.088 -24.109 0.351 1 96.31 94 LYS A CA 1
ATOM 754 C C . LYS A 1 94 ? 1.13 -24.75 -1.035 1 96.31 94 LYS A C 1
ATOM 756 O O . LYS A 1 94 ? 2.207 -25.031 -1.563 1 96.31 94 LYS A O 1
ATOM 761 N N . ARG A 1 95 ? -0.014 -24.969 -1.555 1 96.62 95 ARG A N 1
ATOM 762 C CA . ARG A 1 95 ? -0.12 -25.609 -2.861 1 96.62 95 ARG A CA 1
ATOM 763 C C . ARG A 1 95 ? 0.567 -24.781 -3.938 1 96.62 95 ARG A C 1
ATOM 765 O O . ARG A 1 95 ? 1.345 -25.312 -4.738 1 96.62 95 ARG A O 1
ATOM 772 N N . TYR A 1 96 ? 0.383 -23.5 -3.939 1 96.62 96 TYR A N 1
ATOM 773 C CA . TYR A 1 96 ? 0.951 -22.641 -4.977 1 96.62 96 TYR A CA 1
ATOM 774 C C . TYR A 1 96 ? 2.459 -22.5 -4.801 1 96.62 96 TYR A C 1
ATOM 776 O O . TYR A 1 96 ? 3.201 -22.453 -5.781 1 96.62 96 TYR A O 1
ATOM 784 N N . LEU A 1 97 ? 2.926 -22.438 -3.588 1 97.19 97 LEU A N 1
ATOM 785 C CA . LEU A 1 97 ? 4.363 -22.375 -3.35 1 97.19 97 LEU A CA 1
ATOM 786 C C . LEU A 1 97 ? 5.047 -23.641 -3.848 1 97.19 97 LEU A C 1
ATOM 788 O O . LEU A 1 97 ? 6.133 -23.578 -4.43 1 97.19 97 LEU A O 1
ATOM 792 N N . LEU A 1 98 ? 4.367 -24.719 -3.621 1 96.44 98 LEU A N 1
ATOM 793 C CA . LEU A 1 98 ? 4.895 -25.984 -4.098 1 96.44 98 LEU A CA 1
ATOM 794 C C . LEU A 1 98 ? 4.82 -26.062 -5.621 1 96.44 98 LEU A C 1
ATOM 796 O O . LEU A 1 98 ? 5.801 -26.438 -6.273 1 96.44 98 LEU A O 1
ATOM 800 N N . ASP A 1 99 ? 3.705 -25.672 -6.195 1 96.31 99 ASP A N 1
ATOM 801 C CA . ASP A 1 99 ? 3.461 -25.781 -7.629 1 96.31 99 ASP A CA 1
ATOM 802 C C . ASP A 1 99 ? 4.422 -24.906 -8.422 1 96.31 99 ASP A C 1
ATOM 804 O O . ASP A 1 99 ? 5.035 -25.359 -9.391 1 96.31 99 ASP A O 1
ATOM 808 N N . TYR A 1 100 ? 4.59 -23.703 -7.965 1 96.94 100 TYR A N 1
ATOM 809 C CA . TYR A 1 100 ? 5.324 -22.734 -8.781 1 96.94 100 TYR A CA 1
ATOM 810 C C . TYR A 1 100 ? 6.809 -22.75 -8.43 1 96.94 100 TYR A C 1
ATOM 812 O O . TYR A 1 100 ? 7.652 -22.453 -9.281 1 96.94 100 TYR A O 1
ATOM 820 N N . PHE A 1 101 ? 7.141 -23.094 -7.125 1 97.19 101 PHE A N 1
ATOM 821 C CA . PHE A 1 101 ? 8.523 -22.875 -6.711 1 97.19 101 PHE A CA 1
ATOM 822 C C . PHE A 1 101 ? 9.102 -24.125 -6.055 1 97.19 101 PHE A C 1
ATOM 824 O O . PHE A 1 101 ? 10.289 -24.172 -5.73 1 97.19 101 PHE A O 1
ATOM 831 N N . GLY A 1 102 ? 8.305 -25.141 -5.812 1 96.44 102 GLY A N 1
ATOM 832 C CA . GLY A 1 102 ? 8.789 -26.312 -5.113 1 96.44 102 GLY A CA 1
ATOM 833 C C . GLY A 1 102 ? 9.219 -26.031 -3.688 1 96.44 102 GLY A C 1
ATOM 834 O O . GLY A 1 102 ? 10.094 -26.703 -3.152 1 96.44 102 GLY A O 1
ATOM 835 N N . LEU A 1 103 ? 8.633 -24.984 -3.135 1 95.69 103 LEU A N 1
ATOM 836 C CA . LEU A 1 103 ? 9 -24.562 -1.79 1 95.69 103 LEU A CA 1
ATOM 837 C C . LEU A 1 103 ? 8.07 -25.172 -0.75 1 95.69 103 LEU A C 1
ATOM 839 O O . LEU A 1 103 ? 6.859 -25.25 -0.967 1 95.69 103 LEU A O 1
ATOM 843 N N . ASP A 1 104 ? 8.672 -25.578 0.259 1 92.25 104 ASP A N 1
ATOM 844 C CA . ASP A 1 104 ? 7.914 -26.031 1.422 1 92.25 104 ASP A CA 1
ATOM 845 C C . ASP A 1 104 ? 7.68 -24.891 2.406 1 92.25 104 ASP A C 1
ATOM 847 O O . ASP A 1 104 ? 8.625 -24.391 3.01 1 92.25 104 ASP A O 1
ATOM 851 N N . ILE A 1 105 ? 6.438 -24.562 2.641 1 86.06 105 ILE A N 1
ATOM 852 C CA . ILE A 1 105 ? 6.047 -23.422 3.461 1 86.06 105 ILE A CA 1
ATOM 853 C C . ILE A 1 105 ? 6.469 -23.656 4.91 1 86.06 105 ILE A C 1
ATOM 855 O O . ILE A 1 105 ? 6.668 -22.703 5.672 1 86.06 105 ILE A O 1
ATOM 859 N N . ASP A 1 106 ? 6.641 -24.859 5.32 1 87.94 106 ASP A N 1
ATOM 860 C CA . ASP A 1 106 ? 6.969 -25.203 6.707 1 87.94 106 ASP A CA 1
ATOM 861 C C . ASP A 1 106 ? 8.461 -25.047 6.969 1 87.94 106 ASP A C 1
ATOM 863 O O . ASP A 1 106 ? 8.883 -24.812 8.109 1 87.94 106 ASP A O 1
ATOM 867 N N . THR A 1 107 ? 9.195 -25.016 5.875 1 91.38 107 THR A N 1
ATOM 868 C CA . THR A 1 107 ? 10.633 -25.062 6.129 1 91.38 107 THR A CA 1
ATOM 869 C C . THR A 1 107 ? 11.359 -23.984 5.336 1 91.38 107 THR A C 1
ATOM 871 O O . THR A 1 107 ? 12.43 -23.516 5.742 1 91.38 107 THR A O 1
ATOM 874 N N . GLN A 1 108 ? 10.805 -23.578 4.258 1 94.5 108 GLN A N 1
ATOM 875 C CA . GLN A 1 108 ? 11.594 -22.766 3.338 1 94.5 108 GLN A CA 1
ATOM 876 C C . GLN A 1 108 ? 10.969 -21.391 3.127 1 94.5 108 GLN A C 1
ATOM 878 O O . GLN A 1 108 ? 11.578 -20.5 2.527 1 94.5 108 GLN A O 1
ATOM 883 N N . ALA A 1 109 ? 9.766 -21.188 3.594 1 92.88 109 ALA A N 1
ATOM 884 C CA . ALA A 1 109 ? 9.023 -19.953 3.367 1 92.88 109 ALA A CA 1
ATOM 885 C C . ALA A 1 109 ? 8.133 -19.625 4.562 1 92.88 109 ALA A C 1
ATOM 887 O O . ALA A 1 109 ? 7.668 -20.531 5.27 1 92.88 109 ALA A O 1
ATOM 888 N N . LYS A 1 110 ? 7.934 -18.391 4.883 1 92.31 110 LYS A N 1
ATOM 889 C CA . LYS A 1 110 ? 7.082 -17.969 5.984 1 92.31 110 LYS A CA 1
ATOM 890 C C . LYS A 1 110 ? 6.16 -16.828 5.547 1 92.31 110 LYS A C 1
ATOM 892 O O . LYS A 1 110 ? 6.629 -15.758 5.141 1 92.31 110 LYS A O 1
ATOM 897 N N . PRO A 1 111 ? 4.859 -17.109 5.613 1 93.81 111 PRO A N 1
ATOM 898 C CA . PRO A 1 111 ? 3.947 -16 5.348 1 93.81 111 PRO A CA 1
ATOM 899 C C . PRO A 1 111 ? 4.121 -14.852 6.332 1 93.81 111 PRO A C 1
ATOM 901 O O . PRO A 1 111 ? 4.168 -15.07 7.547 1 93.81 111 PRO A O 1
ATOM 904 N N . ILE A 1 112 ? 4.242 -13.617 5.867 1 93.88 112 ILE A N 1
ATOM 905 C CA . ILE A 1 112 ? 4.504 -12.445 6.695 1 93.88 112 ILE A CA 1
ATOM 906 C C . ILE A 1 112 ? 3.207 -11.672 6.922 1 93.88 112 ILE A C 1
ATOM 908 O O . ILE A 1 112 ? 2.871 -11.328 8.062 1 93.88 112 ILE A O 1
ATOM 912 N N . ASP A 1 113 ? 2.502 -11.414 5.816 1 94.25 113 ASP A N 1
ATOM 913 C CA . ASP A 1 113 ? 1.333 -10.547 5.895 1 94.25 113 ASP A CA 1
ATOM 914 C C . ASP A 1 113 ? 0.542 -10.57 4.59 1 94.25 113 ASP A C 1
ATOM 916 O O . ASP A 1 113 ? 1.066 -10.969 3.547 1 94.25 113 ASP A O 1
ATOM 920 N N . ILE A 1 114 ? -0.771 -10.297 4.68 1 96.44 114 ILE A N 1
ATOM 921 C CA . ILE A 1 114 ? -1.537 -9.891 3.506 1 96.44 114 ILE A CA 1
ATOM 922 C C . ILE A 1 114 ? -1.367 -8.391 3.271 1 96.44 114 ILE A C 1
ATOM 924 O O . ILE A 1 114 ? -1.804 -7.578 4.086 1 96.44 114 ILE A O 1
ATOM 928 N N . ILE A 1 115 ? -0.803 -8.031 2.146 1 96.75 115 ILE A N 1
ATOM 929 C CA . ILE A 1 115 ? -0.329 -6.66 2.014 1 96.75 115 ILE A CA 1
ATOM 930 C C . ILE A 1 115 ? -1.302 -5.859 1.15 1 96.75 115 ILE A C 1
ATOM 932 O O . ILE A 1 115 ? -1.202 -4.637 1.066 1 96.75 115 ILE A O 1
ATOM 936 N N . ALA A 1 116 ? -2.262 -6.535 0.533 1 97.69 116 ALA A N 1
ATOM 937 C CA . ALA A 1 116 ? -3.25 -5.82 -0.27 1 97.69 116 ALA A CA 1
ATOM 938 C C . ALA A 1 116 ? -4.434 -6.723 -0.61 1 97.69 116 ALA A C 1
ATOM 940 O O . ALA A 1 116 ? -4.297 -7.945 -0.654 1 97.69 116 ALA A O 1
ATOM 941 N N . HIS A 1 117 ? -5.527 -6.129 -0.815 1 97.25 117 HIS A N 1
ATOM 942 C CA . HIS A 1 117 ? -6.727 -6.742 -1.379 1 97.25 117 HIS A CA 1
ATOM 943 C C . HIS A 1 117 ? -7.148 -6.043 -2.668 1 97.25 117 HIS A C 1
ATOM 945 O O . HIS A 1 117 ? -7.105 -4.812 -2.754 1 97.25 117 HIS A O 1
ATOM 951 N N . TRP A 1 118 ? -7.5 -6.828 -3.611 1 97.69 118 TRP A N 1
ATOM 952 C CA . TRP A 1 118 ? -8.031 -6.309 -4.867 1 97.69 118 TRP A CA 1
ATOM 953 C C . TRP A 1 118 ? -9.391 -6.922 -5.176 1 97.69 118 TRP A C 1
ATOM 955 O O . TRP A 1 118 ? -9.586 -8.133 -5.012 1 97.69 118 TRP A O 1
ATOM 965 N N . TRP A 1 119 ? -10.281 -6.102 -5.605 1 96.69 119 TRP A N 1
ATOM 966 C CA . TRP A 1 119 ? -11.656 -6.527 -5.848 1 96.69 119 TRP A CA 1
ATOM 967 C C . TRP A 1 119 ? -12.016 -6.383 -7.324 1 96.69 119 TRP A C 1
ATOM 969 O O . TRP A 1 119 ? -11.742 -5.355 -7.941 1 96.69 119 TRP A O 1
ATOM 979 N N . ARG A 1 120 ? -12.562 -7.438 -7.816 1 96.44 120 ARG A N 1
ATOM 980 C CA . ARG A 1 120 ? -13.148 -7.406 -9.148 1 96.44 120 ARG A CA 1
ATOM 981 C C . ARG A 1 120 ? -14.672 -7.266 -9.078 1 96.44 120 ARG A C 1
ATOM 983 O O . ARG A 1 120 ? -15.367 -8.195 -8.672 1 96.44 120 ARG A O 1
ATOM 990 N N . PRO A 1 121 ? -15.18 -6.113 -9.453 1 94.06 121 PRO A N 1
ATOM 991 C CA . PRO A 1 121 ? -16.609 -5.867 -9.25 1 94.06 121 PRO A CA 1
ATOM 992 C C . PRO A 1 121 ? -17.484 -6.547 -10.312 1 94.06 121 PRO A C 1
ATOM 994 O O . PRO A 1 121 ? -18.656 -6.816 -10.062 1 94.06 121 PRO A O 1
ATOM 997 N N . ASN A 1 122 ? -16.922 -6.789 -11.5 1 93.44 122 ASN A N 1
ATOM 998 C CA . ASN A 1 122 ? -17.672 -7.359 -12.617 1 93.44 122 ASN A CA 1
ATOM 999 C C . ASN A 1 122 ? -16.859 -8.422 -13.352 1 93.44 122 ASN A C 1
ATOM 1001 O O . ASN A 1 122 ? -15.773 -8.805 -12.898 1 93.44 122 ASN A O 1
ATOM 1005 N N . PHE A 1 123 ? -17.422 -8.977 -14.336 1 95 123 PHE A N 1
ATOM 1006 C CA . PHE A 1 123 ? -16.766 -10.047 -15.078 1 95 123 PHE A CA 1
ATOM 1007 C C . PHE A 1 123 ? -15.852 -9.469 -16.156 1 95 123 PHE A C 1
ATOM 1009 O O . PHE A 1 123 ? -15.789 -9.984 -17.266 1 95 123 PHE A O 1
ATOM 1016 N N . GLN A 1 124 ? -15.211 -8.289 -15.781 1 93.75 124 GLN A N 1
ATOM 1017 C CA . GLN A 1 124 ? -14.234 -7.633 -16.656 1 93.75 124 GLN A CA 1
ATOM 1018 C C . GLN A 1 124 ? -12.852 -7.637 -16.016 1 93.75 124 GLN A C 1
ATOM 1020 O O . GLN A 1 124 ? -12.656 -8.18 -14.93 1 93.75 124 GLN A O 1
ATOM 1025 N N . GLU A 1 125 ? -11.906 -7.164 -16.688 1 93.5 125 GLU A N 1
ATOM 1026 C CA . GLU A 1 125 ? -10.508 -7.301 -16.297 1 93.5 125 GLU A CA 1
ATOM 1027 C C . GLU A 1 125 ? -10.172 -6.383 -15.117 1 93.5 125 GLU A C 1
ATOM 1029 O O . GLU A 1 125 ? -9.266 -6.672 -14.336 1 93.5 125 GLU A O 1
ATOM 1034 N N . ASP A 1 126 ? -10.969 -5.367 -14.914 1 92.88 126 ASP A N 1
ATOM 1035 C CA . ASP A 1 126 ? -10.617 -4.316 -13.969 1 92.88 126 ASP A CA 1
ATOM 1036 C C . ASP A 1 126 ? -10.734 -4.809 -12.531 1 92.88 126 ASP A C 1
ATOM 1038 O O . ASP A 1 126 ? -11.727 -5.453 -12.172 1 92.88 126 ASP A O 1
ATOM 1042 N N . GLN A 1 127 ? -9.766 -4.531 -11.781 1 95.88 127 GLN A N 1
ATOM 1043 C CA . GLN A 1 127 ? -9.742 -4.75 -10.336 1 95.88 127 GLN A CA 1
ATOM 1044 C C . GLN A 1 127 ? -9.352 -3.475 -9.594 1 95.88 127 GLN A C 1
ATOM 1046 O O . GLN A 1 127 ? -8.648 -2.623 -10.133 1 95.88 127 GLN A O 1
ATOM 1051 N N . TYR A 1 128 ? -9.812 -3.387 -8.375 1 96.38 128 TYR A N 1
ATOM 1052 C CA . TYR A 1 128 ? -9.562 -2.176 -7.602 1 96.38 128 TYR A CA 1
ATOM 1053 C C . TYR A 1 128 ? -9.078 -2.518 -6.195 1 96.38 128 TYR A C 1
ATOM 1055 O O . TYR A 1 128 ? -9.508 -3.516 -5.613 1 96.38 128 TYR A O 1
ATOM 1063 N N . PRO A 1 129 ? -8.25 -1.704 -5.621 1 97.06 129 PRO A N 1
ATOM 1064 C CA . PRO A 1 129 ? -7.758 -1.932 -4.262 1 97.06 129 PRO A CA 1
ATOM 1065 C C . PRO A 1 129 ? -8.695 -1.381 -3.191 1 97.06 129 PRO A C 1
ATOM 1067 O O . PRO A 1 129 ? -8.242 -0.851 -2.176 1 97.06 129 PRO A O 1
ATOM 1070 N N . TYR A 1 130 ? -9.922 -1.294 -3.461 1 93.44 130 TYR A N 1
ATOM 1071 C CA . TYR A 1 130 ? -11.016 -0.928 -2.564 1 93.44 130 TYR A CA 1
ATOM 1072 C C . TYR A 1 130 ? -12.328 -1.553 -3.02 1 93.44 130 TYR A C 1
ATOM 1074 O O . TYR A 1 130 ? -12.445 -2.01 -4.16 1 93.44 130 TYR A O 1
ATOM 1082 N N . ILE A 1 131 ? -13.242 -1.637 -2.092 1 85.94 131 ILE A N 1
ATOM 1083 C CA . ILE A 1 131 ? -14.555 -2.15 -2.48 1 85.94 131 ILE A CA 1
ATOM 1084 C C . ILE A 1 131 ? -15.352 -1.055 -3.186 1 85.94 131 ILE A C 1
ATOM 1086 O O . ILE A 1 131 ? -15.648 -0.015 -2.592 1 85.94 131 ILE A O 1
ATOM 1090 N N . PRO A 1 132 ? -15.656 -1.312 -4.418 1 78.81 132 PRO A N 1
ATOM 1091 C CA . PRO A 1 132 ? -16.422 -0.272 -5.102 1 78.81 132 PRO A CA 1
ATOM 1092 C C . PRO A 1 132 ? -17.797 -0.048 -4.477 1 78.81 132 PRO A C 1
ATOM 1094 O O . PRO A 1 132 ? -18.453 -1.005 -4.059 1 78.81 132 PRO A O 1
ATOM 1097 N N . ALA A 1 133 ? -18.156 1.161 -4.184 1 69.44 133 ALA A N 1
ATOM 1098 C CA . ALA A 1 133 ? -19.344 1.588 -3.449 1 69.44 133 ALA A CA 1
ATOM 1099 C C . ALA A 1 133 ? -20.609 1.031 -4.086 1 69.44 133 ALA A C 1
ATOM 1101 O O . ALA A 1 133 ? -21.547 0.633 -3.385 1 69.44 133 ALA A O 1
ATOM 1102 N N . HIS A 1 134 ? -20.578 1.001 -5.348 1 71.56 134 HIS A N 1
ATOM 1103 C CA . HIS A 1 134 ? -21.844 0.734 -6.031 1 71.56 134 HIS A CA 1
ATOM 1104 C C . HIS A 1 134 ? -22.062 -0.763 -6.23 1 71.56 134 HIS A C 1
ATOM 1106 O O . HIS A 1 134 ? -23.109 -1.185 -6.723 1 71.56 134 HIS A O 1
ATOM 1112 N N . ILE A 1 135 ? -21.062 -1.459 -5.785 1 72.12 135 ILE A N 1
ATOM 1113 C CA . ILE A 1 135 ? -21.156 -2.891 -6.051 1 72.12 135 ILE A CA 1
ATOM 1114 C C . ILE A 1 135 ? -21.391 -3.643 -4.742 1 72.12 135 ILE A C 1
ATOM 1116 O O . ILE A 1 135 ? -20.594 -3.561 -3.814 1 72.12 135 ILE A O 1
ATOM 1120 N N . SER A 1 136 ? -22.5 -4.266 -4.695 1 74.81 136 SER A N 1
ATOM 1121 C CA . SER A 1 136 ? -22.875 -5.012 -3.5 1 74.81 136 SER A CA 1
ATOM 1122 C C . SER A 1 136 ? -22.266 -6.41 -3.508 1 74.81 136 SER A C 1
ATOM 1124 O O . SER A 1 136 ? -22.031 -6.996 -2.449 1 74.81 136 SER A O 1
ATOM 1126 N N . LYS A 1 137 ? -21.922 -6.914 -4.754 1 85.56 137 LYS A N 1
ATOM 1127 C CA . LYS A 1 137 ? -21.422 -8.281 -4.785 1 85.56 137 LYS A CA 1
ATOM 1128 C C . LYS A 1 137 ? -20.188 -8.398 -5.68 1 85.56 137 LYS A C 1
ATOM 113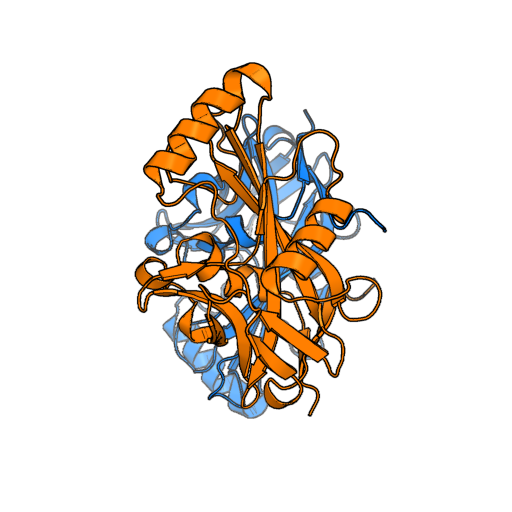0 O O . LYS A 1 137 ? -20.297 -8.734 -6.863 1 85.56 137 LYS A O 1
ATOM 1135 N N . PRO A 1 138 ? -19.047 -8.156 -5.148 1 92.19 138 PRO A N 1
ATOM 1136 C CA . PRO A 1 138 ? -17.844 -8.336 -5.973 1 92.19 138 PRO A CA 1
ATOM 1137 C C . PRO A 1 138 ? -17.703 -9.766 -6.504 1 92.19 138 PRO A C 1
ATOM 1139 O O . PRO A 1 138 ? -18.219 -10.703 -5.902 1 92.19 138 PRO A O 1
ATOM 1142 N N . LYS A 1 139 ? -17.078 -9.93 -7.695 1 96.19 139 LYS A N 1
ATOM 1143 C CA . LYS A 1 139 ? -16.984 -11.227 -8.367 1 96.19 139 LYS A CA 1
ATOM 1144 C C . LYS A 1 139 ? -15.711 -11.961 -7.938 1 96.19 139 LYS A C 1
ATOM 1146 O O . LYS A 1 139 ? -15.664 -13.195 -7.965 1 96.19 139 LYS A O 1
ATOM 1151 N N . GLU A 1 140 ? -14.719 -11.203 -7.5 1 96.75 140 GLU A N 1
ATOM 1152 C CA . GLU A 1 140 ? -13.461 -11.828 -7.094 1 96.75 140 GLU A CA 1
ATOM 1153 C C . GLU A 1 140 ? -12.727 -10.961 -6.078 1 96.75 140 GLU A C 1
ATOM 1155 O O . GLU A 1 140 ? -12.672 -9.734 -6.215 1 96.75 140 GLU A O 1
ATOM 1160 N N . LEU A 1 141 ? -12.273 -11.594 -5.051 1 96.5 141 LEU A N 1
ATOM 1161 C CA . LEU A 1 141 ? -11.328 -11.008 -4.102 1 96.5 141 LEU A CA 1
ATOM 1162 C C . LEU A 1 141 ? -9.945 -11.633 -4.25 1 96.5 141 LEU A C 1
ATOM 1164 O O . LEU A 1 141 ? -9.797 -12.852 -4.125 1 96.5 141 LEU A O 1
ATOM 1168 N N . THR A 1 142 ? -8.977 -10.836 -4.586 1 97.75 142 THR A N 1
ATOM 1169 C CA . THR A 1 142 ? -7.594 -11.289 -4.672 1 97.75 142 THR A CA 1
ATOM 1170 C C . THR A 1 142 ? -6.785 -10.797 -3.479 1 97.75 142 THR A C 1
ATOM 1172 O O . THR A 1 142 ? -6.707 -9.586 -3.23 1 97.75 142 THR A O 1
ATOM 1175 N N . LYS A 1 143 ? -6.203 -11.711 -2.76 1 97.56 143 LYS A N 1
ATOM 1176 C CA . LYS A 1 143 ? -5.352 -11.391 -1.618 1 97.56 143 LYS A CA 1
ATOM 1177 C C . LYS A 1 143 ? -3.875 -11.523 -1.978 1 97.56 143 LYS A C 1
ATOM 1179 O O . LYS A 1 143 ? -3.453 -12.547 -2.521 1 97.56 143 LYS A O 1
ATOM 1184 N N . ILE A 1 144 ? -3.125 -10.5 -1.709 1 98.31 144 ILE A N 1
ATOM 1185 C CA . ILE A 1 144 ? -1.694 -10.516 -1.994 1 98.31 144 ILE A CA 1
ATOM 1186 C C . ILE A 1 144 ? -0.918 -10.867 -0.728 1 98.31 144 ILE A C 1
ATOM 1188 O O . ILE A 1 144 ? -0.921 -10.102 0.242 1 98.31 144 ILE A O 1
ATOM 1192 N N . HIS A 1 145 ? -0.218 -11.992 -0.737 1 97.62 145 HIS A N 1
ATOM 1193 C CA . HIS A 1 145 ? 0.521 -12.5 0.413 1 97.62 145 HIS A CA 1
ATOM 1194 C C . HIS A 1 145 ? 2.014 -12.219 0.276 1 97.62 145 HIS A C 1
ATOM 1196 O O . HIS A 1 145 ? 2.633 -12.609 -0.718 1 97.62 145 HIS A O 1
ATOM 1202 N N . LEU A 1 146 ? 2.557 -11.555 1.217 1 97.38 146 LEU A N 1
ATOM 1203 C CA . LEU A 1 146 ? 4.004 -11.414 1.31 1 97.38 146 LEU A CA 1
ATOM 1204 C C . LEU A 1 146 ? 4.625 -12.586 2.055 1 97.38 146 LEU A C 1
ATOM 1206 O O . LEU A 1 146 ? 4.227 -12.891 3.182 1 97.38 146 LEU A O 1
ATOM 1210 N N . ILE A 1 147 ? 5.555 -13.203 1.398 1 96.19 147 ILE A N 1
ATOM 1211 C CA . ILE A 1 147 ? 6.195 -14.391 1.952 1 96.19 147 ILE A CA 1
ATOM 1212 C C . ILE A 1 147 ? 7.703 -14.156 2.061 1 96.19 147 ILE A C 1
ATOM 1214 O O . ILE A 1 147 ? 8.32 -13.625 1.141 1 96.19 147 ILE A O 1
ATOM 1218 N N . SER A 1 148 ? 8.258 -14.461 3.166 1 94.5 148 SER A N 1
ATOM 1219 C CA . SER A 1 148 ? 9.703 -14.391 3.352 1 94.5 148 SER A CA 1
ATOM 1220 C C . SER A 1 148 ? 10.367 -15.734 3.092 1 94.5 148 SER A C 1
ATOM 1222 O O . SER A 1 148 ? 9.836 -16.781 3.484 1 94.5 148 SER A O 1
ATOM 1224 N N . LEU A 1 149 ? 11.492 -15.711 2.459 1 96.06 149 LEU A N 1
ATOM 1225 C CA . LEU A 1 149 ? 12.266 -16.922 2.174 1 96.06 149 LEU A CA 1
ATOM 1226 C C . LEU A 1 149 ? 13.328 -17.141 3.236 1 96.06 149 LEU A C 1
ATOM 1228 O O . LEU A 1 149 ? 13.805 -16.188 3.861 1 96.06 149 LEU A O 1
ATOM 1232 N N . THR A 1 150 ? 13.594 -18.375 3.41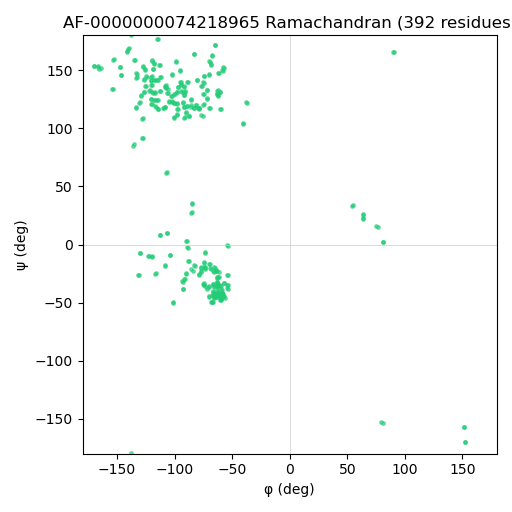 1 95.88 150 THR A N 1
ATOM 1233 C CA . THR A 1 150 ? 14.75 -18.703 4.238 1 95.88 150 THR A CA 1
ATOM 1234 C C . THR A 1 150 ? 16.047 -18.219 3.576 1 95.88 150 THR A C 1
ATOM 1236 O O . THR A 1 150 ? 16.031 -17.766 2.432 1 95.88 150 THR A O 1
ATOM 1239 N N . GLU A 1 151 ? 17.125 -18.297 4.277 1 96.12 151 GLU A N 1
ATOM 1240 C CA . GLU A 1 151 ? 18.406 -17.75 3.826 1 96.12 151 GLU A CA 1
ATOM 1241 C C . GLU A 1 151 ? 18.828 -18.391 2.506 1 96.12 151 GLU A C 1
ATOM 1243 O O . GLU A 1 151 ? 19.406 -17.719 1.645 1 96.12 151 GLU A O 1
ATOM 1248 N N . LYS A 1 152 ? 18.594 -19.75 2.473 1 95.56 152 LYS A N 1
ATOM 1249 C CA . LYS A 1 152 ? 18.922 -20.484 1.255 1 95.56 152 LYS A CA 1
ATOM 1250 C C . LYS A 1 152 ? 17.781 -21.406 0.855 1 95.56 152 LYS A C 1
ATOM 1252 O O . LYS A 1 152 ? 17.094 -21.969 1.717 1 95.56 152 LYS A O 1
ATOM 1257 N N . ALA A 1 153 ? 17.641 -21.484 -0.435 1 96.56 153 ALA A N 1
ATOM 1258 C CA . ALA A 1 153 ? 16.641 -22.406 -0.932 1 96.56 153 ALA A CA 1
ATOM 1259 C C . ALA A 1 153 ? 16.812 -22.672 -2.426 1 96.56 153 ALA A C 1
ATOM 1261 O O . ALA A 1 153 ? 17.422 -21.859 -3.131 1 96.56 153 ALA A O 1
ATOM 1262 N N . THR A 1 154 ? 16.422 -23.797 -2.82 1 96.88 154 THR A N 1
ATOM 1263 C CA . THR A 1 154 ? 16.312 -24.125 -4.238 1 96.88 154 THR A CA 1
ATOM 1264 C C . THR A 1 154 ? 14.859 -24.031 -4.707 1 96.88 154 THR A C 1
ATOM 1266 O O . THR A 1 154 ? 13.977 -24.672 -4.137 1 96.88 154 THR A O 1
ATOM 1269 N N . LEU A 1 155 ? 14.648 -23.188 -5.699 1 97.5 155 LEU A N 1
ATOM 1270 C CA . LEU A 1 155 ? 13.312 -23.047 -6.273 1 97.5 155 LEU A CA 1
ATOM 1271 C C . LEU A 1 155 ? 13.172 -23.875 -7.543 1 97.5 155 LEU A C 1
ATOM 1273 O O . LEU A 1 155 ? 13.961 -23.734 -8.477 1 97.5 155 LEU A O 1
ATOM 1277 N N . SER A 1 156 ? 12.219 -24.797 -7.566 1 97.69 156 SER A N 1
ATOM 1278 C CA . SER A 1 156 ? 11.898 -25.609 -8.727 1 97.69 156 SER A CA 1
ATOM 1279 C C . SER A 1 156 ? 10.711 -25.047 -9.5 1 97.69 156 SER A C 1
ATOM 1281 O O . SER A 1 156 ? 9.578 -25.109 -9.031 1 97.69 156 SER A O 1
ATOM 1283 N N . VAL A 1 157 ? 10.969 -24.578 -10.68 1 97.5 157 VAL A N 1
ATOM 1284 C CA . VAL A 1 157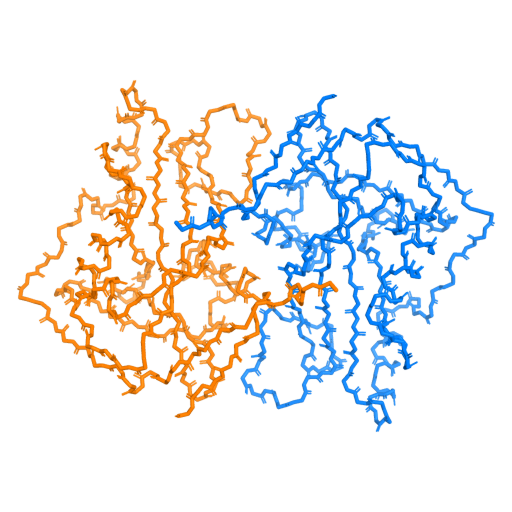 ? 10 -23.812 -11.445 1 97.5 157 VAL A CA 1
ATOM 1285 C C . VAL A 1 157 ? 9.492 -24.641 -12.617 1 97.5 157 VAL A C 1
ATOM 1287 O O . VAL A 1 157 ? 10.273 -25.312 -13.297 1 97.5 157 VAL A O 1
ATOM 1290 N N . PRO A 1 158 ? 8.188 -24.609 -12.852 1 96.94 158 PRO A N 1
ATOM 1291 C CA . PRO A 1 158 ? 7.656 -25.344 -14.008 1 96.94 158 PRO A CA 1
ATOM 1292 C C . PRO A 1 158 ? 8.297 -24.906 -15.328 1 96.94 158 PRO A C 1
ATOM 1294 O O . PRO A 1 158 ? 8.648 -23.734 -15.484 1 96.94 158 PRO A O 1
ATOM 1297 N N . LYS A 1 159 ? 8.336 -25.828 -16.281 1 95.81 159 LYS A N 1
ATOM 1298 C CA . LYS A 1 159 ? 9.062 -25.672 -17.531 1 95.81 159 LYS A CA 1
ATOM 1299 C C . LYS A 1 159 ? 8.523 -24.5 -18.344 1 95.81 159 LYS A C 1
ATOM 1301 O O . LYS A 1 159 ? 9.266 -23.859 -19.078 1 95.81 159 LYS A O 1
ATOM 1306 N N . ASN A 1 160 ? 7.336 -24.203 -18.188 1 94.25 160 ASN A N 1
ATOM 1307 C CA . ASN A 1 160 ? 6.719 -23.172 -19.031 1 94.25 160 ASN A CA 1
ATOM 1308 C C . ASN A 1 160 ? 6.863 -21.781 -18.422 1 94.25 160 ASN A C 1
ATOM 1310 O O . ASN A 1 160 ? 6.305 -20.812 -18.938 1 94.25 160 ASN A O 1
ATOM 1314 N N . TYR A 1 161 ? 7.551 -21.719 -17.297 1 95.69 161 TYR A N 1
ATOM 1315 C CA . TYR A 1 161 ? 7.793 -20.438 -16.656 1 95.69 161 TYR A CA 1
ATOM 1316 C C . TYR A 1 161 ? 9.281 -20.219 -16.406 1 95.69 161 TYR A C 1
ATOM 1318 O O . TYR A 1 161 ? 10.039 -21.172 -16.281 1 95.69 161 TYR A O 1
ATOM 1326 N N . THR A 1 162 ? 9.625 -18.953 -16.438 1 96 162 THR A N 1
ATOM 1327 C CA . THR A 1 162 ? 10.93 -18.516 -15.945 1 96 162 THR A CA 1
ATOM 1328 C C . THR A 1 162 ? 10.773 -17.516 -14.805 1 96 162 THR A C 1
ATOM 1330 O O . THR A 1 162 ? 9.844 -16.688 -14.82 1 96 162 THR A O 1
ATOM 1333 N N . VAL A 1 163 ? 11.625 -17.656 -13.867 1 97.5 163 VAL A N 1
ATOM 1334 C CA . VAL A 1 163 ? 11.578 -16.719 -12.75 1 97.5 163 VAL A CA 1
ATOM 1335 C C . VAL A 1 163 ? 12.492 -15.531 -13.039 1 97.5 163 VAL A C 1
ATOM 1337 O O . VAL A 1 163 ? 13.641 -15.711 -13.453 1 97.5 163 VAL A O 1
ATOM 1340 N N . VAL A 1 164 ? 11.984 -14.344 -12.836 1 97.44 164 VAL A N 1
ATOM 1341 C CA . VAL A 1 164 ? 12.773 -13.125 -13.016 1 97.44 164 VAL A CA 1
ATOM 1342 C C . VAL A 1 164 ? 12.695 -12.266 -11.758 1 97.44 164 VAL A C 1
ATOM 1344 O O . VAL A 1 164 ? 11.625 -12.117 -11.164 1 97.44 164 VAL A O 1
ATOM 1347 N N . ALA A 1 165 ? 13.82 -11.852 -11.32 1 97.94 165 ALA A N 1
ATOM 1348 C CA . ALA A 1 165 ? 13.883 -10.883 -10.234 1 97.94 165 ALA A CA 1
ATOM 1349 C C . ALA A 1 165 ? 13.773 -9.453 -10.758 1 97.94 165 ALA A C 1
ATOM 1351 O O . ALA A 1 165 ? 14.625 -9.008 -11.531 1 97.94 165 ALA A O 1
ATOM 1352 N N . THR A 1 166 ? 12.781 -8.75 -10.359 1 97.62 166 THR A N 1
ATOM 1353 C CA . THR A 1 166 ? 12.516 -7.406 -10.867 1 97.62 166 THR A CA 1
ATOM 1354 C C . THR A 1 166 ? 12.609 -6.375 -9.75 1 97.62 166 THR A C 1
ATOM 1356 O O . THR A 1 166 ? 11.906 -6.484 -8.742 1 97.62 166 THR A O 1
ATOM 1359 N N . PRO A 1 167 ? 13.414 -5.371 -9.891 1 96.88 167 PRO A N 1
ATOM 1360 C CA . PRO A 1 167 ? 13.531 -4.359 -8.836 1 96.88 167 PRO A CA 1
ATOM 1361 C C . PRO A 1 167 ? 12.266 -3.518 -8.688 1 96.88 167 PRO A C 1
ATOM 1363 O O . PRO A 1 167 ? 11.531 -3.322 -9.664 1 96.88 167 PRO A O 1
ATOM 1366 N N . LEU A 1 168 ? 12.078 -2.99 -7.543 1 96.75 168 LEU A N 1
ATOM 1367 C CA . LEU A 1 168 ? 10.898 -2.182 -7.262 1 96.75 168 LEU A CA 1
ATOM 1368 C C . LEU A 1 168 ? 10.836 -0.971 -8.188 1 96.75 168 LEU A C 1
ATOM 1370 O O . LEU A 1 168 ? 9.75 -0.564 -8.609 1 96.75 168 LEU A O 1
ATOM 1374 N N . LEU A 1 169 ? 11.977 -0.434 -8.508 1 94.94 169 LEU A N 1
ATOM 1375 C CA . LEU A 1 169 ? 12.023 0.75 -9.359 1 94.94 169 LEU A CA 1
ATOM 1376 C C . LEU A 1 169 ? 11.445 0.449 -10.734 1 94.94 169 LEU A C 1
ATOM 1378 O O . LEU A 1 169 ? 10.828 1.315 -11.359 1 94.94 169 LEU A O 1
ATOM 1382 N N . GLU A 1 170 ? 11.641 -0.765 -11.219 1 96 170 GLU A N 1
ATOM 1383 C CA . GLU A 1 170 ? 11.117 -1.168 -12.523 1 96 170 GLU A CA 1
ATOM 1384 C C . GLU A 1 170 ? 9.609 -1.391 -12.469 1 96 170 GLU A C 1
ATOM 1386 O O . GLU A 1 170 ? 8.906 -1.126 -13.445 1 96 170 GLU A O 1
ATOM 1391 N N . LEU A 1 171 ? 9.125 -1.86 -11.352 1 97.5 171 LEU A N 1
ATOM 1392 C CA . LEU A 1 171 ? 7.707 -2.141 -11.18 1 97.5 171 LEU A CA 1
ATOM 1393 C C . LEU A 1 171 ? 6.914 -0.849 -11.016 1 97.5 171 LEU A C 1
ATOM 1395 O O . LEU A 1 171 ? 5.812 -0.72 -11.555 1 97.5 171 LEU A O 1
ATOM 1399 N N . TYR A 1 172 ? 7.465 0.101 -10.398 1 97.06 172 TYR A N 1
ATOM 1400 C CA . TYR A 1 172 ? 6.785 1.314 -9.953 1 97.06 172 TYR A CA 1
ATOM 1401 C C . TYR A 1 172 ? 6.195 2.068 -11.141 1 97.06 172 TYR A C 1
ATOM 1403 O O . TYR A 1 172 ? 6.926 2.514 -12.031 1 97.06 172 TYR A O 1
ATOM 1411 N N . ASN A 1 173 ? 4.809 2.164 -11.133 1 93.25 173 ASN A N 1
ATOM 1412 C CA . ASN A 1 173 ? 4.027 2.889 -12.133 1 93.25 173 ASN A CA 1
ATOM 1413 C C . ASN A 1 173 ? 4.176 2.271 -13.516 1 93.25 173 ASN A C 1
ATOM 1415 O O . ASN A 1 173 ? 3.971 2.947 -14.531 1 93.25 173 ASN A O 1
ATOM 1419 N N . ASN A 1 174 ? 4.57 0.968 -13.609 1 96.56 174 ASN A N 1
ATOM 1420 C CA . ASN A 1 174 ? 4.723 0.283 -14.891 1 96.56 174 ASN A CA 1
ATOM 1421 C C . ASN A 1 174 ? 3.59 -0.709 -15.133 1 96.56 174 ASN A C 1
ATOM 1423 O O . ASN A 1 174 ? 3.834 -1.903 -15.32 1 96.56 174 ASN A O 1
ATOM 1427 N N . VAL A 1 175 ? 2.408 -0.127 -15.203 1 95.81 175 VAL A N 1
ATOM 1428 C CA . VAL A 1 175 ? 1.201 -0.936 -15.344 1 95.81 175 VAL A CA 1
ATOM 1429 C C . VAL A 1 175 ? 1.193 -1.625 -16.703 1 95.81 175 VAL A C 1
ATOM 1431 O O . VAL A 1 175 ? 0.763 -2.773 -16.828 1 95.81 175 VAL A O 1
ATOM 1434 N N . ASP A 1 176 ? 1.702 -1.008 -17.703 1 95.25 176 ASP A N 1
ATOM 1435 C CA . ASP A 1 176 ? 1.673 -1.535 -19.062 1 95.25 176 ASP A CA 1
ATOM 1436 C C . ASP A 1 176 ? 2.443 -2.85 -19.156 1 95.25 176 ASP A C 1
ATOM 1438 O O . ASP A 1 176 ? 2.004 -3.787 -19.828 1 95.25 176 ASP A O 1
ATOM 1442 N N . SER A 1 177 ? 3.537 -2.971 -18.391 1 95.69 177 SER A N 1
ATOM 1443 C CA . SER A 1 177 ? 4.406 -4.137 -18.5 1 95.69 177 SER A CA 1
ATOM 1444 C C . SER A 1 177 ? 4.012 -5.207 -17.484 1 95.69 177 SER A C 1
ATOM 1446 O O . SER A 1 177 ? 4.105 -6.402 -17.766 1 95.69 177 SER A O 1
ATOM 1448 N N . TYR A 1 178 ? 3.486 -4.75 -16.312 1 97 178 TYR A N 1
ATOM 1449 C CA . TYR A 1 178 ? 3.424 -5.73 -15.234 1 97 178 TYR A CA 1
ATOM 1450 C C . TYR A 1 178 ? 1.997 -5.891 -14.727 1 97 178 TYR A C 1
ATOM 1452 O O . TYR A 1 178 ? 1.711 -6.797 -13.938 1 97 178 TYR A O 1
ATOM 1460 N N . GLY A 1 179 ? 1.091 -5.016 -15.164 1 94.94 179 GLY A N 1
ATOM 1461 C CA . GLY A 1 179 ? -0.274 -5.055 -14.664 1 94.94 179 GLY A CA 1
ATOM 1462 C C . GLY A 1 179 ? -0.484 -4.195 -13.438 1 94.94 179 GLY A C 1
ATOM 1463 O O . GLY A 1 179 ? 0.478 -3.834 -12.75 1 94.94 179 GLY A O 1
ATOM 1464 N N . GLU A 1 180 ? -1.677 -3.945 -13.094 1 95.56 180 GLU A N 1
ATOM 1465 C CA . GLU A 1 180 ? -2.053 -3.004 -12.039 1 95.56 180 GLU A CA 1
ATOM 1466 C C . GLU A 1 180 ? -1.576 -3.486 -10.672 1 95.56 180 GLU A C 1
ATOM 1468 O O . GLU A 1 180 ? -0.958 -2.729 -9.922 1 95.56 180 GLU A O 1
ATOM 1473 N N . ILE A 1 181 ? -1.78 -4.715 -10.391 1 97.44 181 ILE A N 1
ATOM 1474 C CA . ILE A 1 181 ? -1.473 -5.246 -9.07 1 97.44 181 ILE A CA 1
ATOM 1475 C C . ILE A 1 181 ? 0.038 -5.23 -8.852 1 97.44 181 ILE A C 1
ATOM 1477 O O . ILE A 1 181 ? 0.521 -4.664 -7.867 1 97.44 181 ILE A O 1
ATOM 1481 N N . THR A 1 182 ? 0.775 -5.738 -9.781 1 98.19 182 THR A N 1
ATOM 1482 C CA . THR A 1 182 ? 2.219 -5.895 -9.633 1 98.19 182 THR A CA 1
ATOM 1483 C C . THR A 1 182 ? 2.912 -4.535 -9.664 1 98.19 182 THR A C 1
ATOM 1485 O O . THR A 1 182 ? 3.857 -4.301 -8.906 1 98.19 182 THR A O 1
ATOM 1488 N N . ALA A 1 183 ? 2.402 -3.637 -10.461 1 97.69 183 ALA A N 1
ATOM 1489 C CA . ALA A 1 183 ? 3.008 -2.316 -10.609 1 97.69 183 ALA A CA 1
ATOM 1490 C C . ALA A 1 183 ? 2.832 -1.485 -9.344 1 97.69 183 ALA A C 1
ATOM 1492 O O . ALA A 1 183 ? 3.518 -0.479 -9.156 1 97.69 183 ALA A O 1
ATOM 1493 N N . ASN A 1 184 ? 1.918 -1.905 -8.484 1 97.69 184 ASN A N 1
ATOM 1494 C CA . ASN A 1 184 ? 1.644 -1.115 -7.285 1 97.69 184 ASN A CA 1
ATOM 1495 C C . ASN A 1 184 ? 2.215 -1.774 -6.035 1 97.69 184 ASN A C 1
ATOM 1497 O O . ASN A 1 184 ? 2.016 -1.282 -4.922 1 97.69 184 ASN A O 1
ATOM 1501 N N . LEU A 1 185 ? 3.018 -2.793 -6.199 1 98.5 185 LEU A N 1
ATOM 1502 C CA . LEU A 1 185 ? 3.646 -3.484 -5.078 1 98.5 185 LEU A CA 1
ATOM 1503 C C . LEU A 1 185 ? 4.578 -2.549 -4.316 1 98.5 185 LEU A C 1
ATOM 1505 O O . LEU A 1 185 ? 4.66 -2.607 -3.09 1 98.5 185 LEU A O 1
ATOM 1509 N N . PRO A 1 186 ? 5.277 -1.634 -5.039 1 98 186 PRO A N 1
ATOM 1510 C CA . PRO A 1 186 ? 6.16 -0.734 -4.293 1 98 186 PRO A CA 1
ATOM 1511 C C . PRO A 1 186 ? 5.418 0.062 -3.221 1 98 186 PRO A C 1
ATOM 1513 O O . PRO A 1 186 ? 5.969 0.315 -2.146 1 98 186 PRO A O 1
ATOM 1516 N N . HIS A 1 187 ? 4.188 0.395 -3.463 1 97.81 187 HIS A N 1
ATOM 1517 C CA . HIS A 1 187 ? 3.416 1.163 -2.494 1 97.81 187 HIS A CA 1
ATOM 1518 C C . HIS A 1 187 ? 3.129 0.343 -1.242 1 97.81 187 HIS A C 1
ATOM 1520 O O . HIS A 1 187 ? 3.41 0.786 -0.126 1 97.81 187 HIS A O 1
ATOM 1526 N N . VAL A 1 188 ? 2.654 -0.848 -1.424 1 97.56 188 VAL A N 1
ATOM 1527 C CA . VAL A 1 188 ? 2.203 -1.646 -0.289 1 97.56 188 VAL A CA 1
ATOM 1528 C C . VAL A 1 188 ? 3.408 -2.229 0.446 1 97.56 188 VAL A C 1
ATOM 1530 O O . VAL A 1 188 ? 3.318 -2.572 1.627 1 97.56 188 VAL A O 1
ATOM 1533 N N . LEU A 1 189 ? 4.535 -2.287 -0.207 1 97.56 189 LEU A N 1
ATOM 1534 C CA . LEU A 1 189 ? 5.746 -2.811 0.42 1 97.56 189 LEU A CA 1
ATOM 1535 C C . LEU A 1 189 ? 6.504 -1.705 1.146 1 97.56 189 LEU A C 1
ATOM 1537 O O . LEU A 1 189 ? 7.387 -1.983 1.962 1 97.56 189 LEU A O 1
ATOM 1541 N N . SER A 1 190 ? 6.16 -0.454 0.875 1 96.94 190 SER A N 1
ATOM 1542 C CA . SER A 1 190 ? 6.918 0.686 1.38 1 96.94 190 SER A CA 1
ATOM 1543 C C . SER A 1 190 ? 6.859 0.757 2.902 1 96.94 190 SER A C 1
ATOM 1545 O O . SER A 1 190 ? 7.719 1.375 3.533 1 96.94 190 SER A O 1
ATOM 1547 N N . ARG A 1 191 ? 5.879 0.169 3.496 1 95.69 191 ARG A N 1
ATOM 1548 C CA . ARG A 1 191 ? 5.711 0.265 4.941 1 95.69 191 ARG A CA 1
ATOM 1549 C C . ARG A 1 191 ? 6.73 -0.607 5.672 1 95.69 191 ARG A C 1
ATOM 1551 O O . ARG A 1 191 ? 6.898 -0.492 6.887 1 95.69 191 ARG A O 1
ATOM 1558 N N . PHE A 1 192 ? 7.363 -1.497 5.004 1 95.19 192 PHE A N 1
ATOM 1559 C CA . PHE A 1 192 ? 8.305 -2.414 5.637 1 95.19 192 PHE A CA 1
ATOM 1560 C C . PHE A 1 192 ? 9.711 -1.817 5.664 1 95.19 192 PHE A C 1
ATOM 1562 O O . PHE A 1 192 ? 10.109 -1.127 4.727 1 95.19 192 PHE A O 1
ATOM 1569 N N . ASN A 1 193 ? 10.344 -2.029 6.746 1 92.94 193 ASN A N 1
ATOM 1570 C CA . ASN A 1 193 ? 11.789 -1.815 6.816 1 92.94 193 ASN A CA 1
ATOM 1571 C C . ASN A 1 193 ? 12.562 -3.062 6.398 1 92.94 193 ASN A C 1
ATOM 1573 O O . ASN A 1 193 ? 12.578 -4.059 7.121 1 92.94 193 ASN A O 1
ATOM 1577 N N . PHE A 1 194 ? 13.227 -3.004 5.234 1 93.56 194 PHE A N 1
ATOM 1578 C CA . PHE A 1 194 ? 13.938 -4.16 4.711 1 93.56 194 PHE A CA 1
ATOM 1579 C C . PHE A 1 194 ? 15.375 -4.188 5.234 1 93.56 194 PHE A C 1
ATOM 1581 O O . PHE A 1 194 ? 16.125 -3.234 5.039 1 93.56 194 PHE A O 1
ATOM 1588 N N . LYS A 1 195 ? 15.664 -5.223 5.914 1 93.94 195 LYS A N 1
ATOM 1589 C CA . LYS A 1 195 ? 17.047 -5.484 6.316 1 93.94 195 LYS A CA 1
ATOM 1590 C C . LYS A 1 195 ? 17.766 -6.344 5.281 1 93.94 195 LYS A C 1
ATOM 1592 O O . LYS A 1 195 ? 17.469 -7.531 5.137 1 93.94 195 LYS A O 1
ATOM 1597 N N . ILE A 1 196 ? 18.656 -5.715 4.602 1 93 196 ILE A N 1
ATOM 1598 C CA . ILE A 1 196 ? 19.438 -6.398 3.568 1 93 196 ILE A CA 1
ATOM 1599 C C . ILE A 1 196 ? 20.5 -7.277 4.219 1 93 196 ILE A C 1
ATOM 1601 O O . ILE A 1 196 ? 21.438 -6.77 4.836 1 93 196 ILE A O 1
ATOM 1605 N N . ILE A 1 197 ? 20.297 -8.547 4.086 1 93.88 197 ILE A N 1
ATOM 1606 C CA . ILE A 1 197 ? 21.266 -9.5 4.629 1 93.88 197 ILE A CA 1
ATOM 1607 C C . ILE A 1 197 ? 22.297 -9.844 3.562 1 93.88 197 ILE A C 1
ATOM 1609 O O . ILE A 1 197 ? 21.953 -10.227 2.445 1 93.88 197 ILE A O 1
ATOM 1613 N N . LYS A 1 198 ? 23.562 -9.734 3.875 1 87.38 198 LYS A N 1
ATOM 1614 C CA . LYS A 1 198 ? 24.625 -9.961 2.904 1 87.38 198 LYS A CA 1
ATOM 1615 C C . LYS A 1 198 ? 25.078 -11.422 2.906 1 87.38 198 LYS A C 1
ATOM 1617 O O . LYS A 1 198 ? 25 -12.102 3.934 1 87.38 198 LYS A O 1
ATOM 1622 N N . MET B 1 1 ? -2.498 -19.094 13.102 1 35.91 1 MET B N 1
ATOM 1623 C CA . MET B 1 1 ? -1.638 -17.953 12.797 1 35.91 1 MET B CA 1
ATOM 1624 C C . MET B 1 1 ? -2.402 -16.641 12.93 1 35.91 1 MET B C 1
ATOM 1626 O O . MET B 1 1 ? -3.598 -16.594 12.633 1 35.91 1 MET B O 1
ATOM 1630 N N . PRO B 1 2 ? -2.148 -15.797 13.805 1 41.56 2 PRO B N 1
ATOM 1631 C CA . PRO B 1 2 ? -2.939 -14.57 13.969 1 41.56 2 PRO B CA 1
ATOM 1632 C C . PRO B 1 2 ? -3.375 -13.977 12.633 1 41.56 2 PRO B C 1
ATOM 1634 O O . PRO B 1 2 ? -2.678 -14.125 11.625 1 41.56 2 PRO B O 1
ATOM 1637 N N . SER B 1 3 ? -4.684 -13.82 12.484 1 52.12 3 SER B N 1
ATOM 1638 C CA . SER B 1 3 ? -5.246 -13.297 11.242 1 52.12 3 SER B CA 1
ATOM 1639 C C . SER B 1 3 ? -4.406 -12.148 10.695 1 52.12 3 SER B C 1
ATOM 1641 O O . SER B 1 3 ? -4.102 -11.195 11.414 1 52.12 3 SER B O 1
ATOM 1643 N N . LEU B 1 4 ? -3.627 -12.461 9.617 1 63.31 4 LEU B N 1
ATOM 1644 C CA . LEU B 1 4 ? -2.75 -11.508 8.938 1 63.31 4 LEU B CA 1
ATOM 1645 C C . LEU B 1 4 ? -3.523 -10.273 8.508 1 63.31 4 LEU B C 1
ATOM 1647 O O . LEU B 1 4 ? -2.922 -9.266 8.117 1 63.31 4 LEU B O 1
ATOM 1651 N N . GLU B 1 5 ? -4.965 -10.344 8.867 1 72.31 5 GLU B N 1
ATOM 1652 C CA . GLU B 1 5 ? -5.738 -9.195 8.406 1 72.31 5 GLU B CA 1
ATOM 1653 C C . GLU B 1 5 ? -6.09 -8.266 9.562 1 72.31 5 GLU B C 1
ATOM 1655 O O . GLU B 1 5 ? -6.441 -8.727 10.648 1 72.31 5 GLU B O 1
ATOM 1660 N N . SER B 1 6 ? -5.855 -7.023 9.414 1 86.69 6 SER B N 1
ATOM 1661 C CA . SER B 1 6 ? -6.176 -6 10.406 1 86.69 6 SER B CA 1
ATOM 1662 C C . SER B 1 6 ? -7.547 -5.391 10.156 1 86.69 6 SER B C 1
ATOM 1664 O O . SER B 1 6 ? -7.863 -5 9.023 1 86.69 6 SER B O 1
ATOM 1666 N N . THR B 1 7 ? -8.469 -5.461 11.164 1 91.88 7 THR B N 1
ATOM 1667 C CA . THR B 1 7 ? -9.797 -4.875 11.07 1 91.88 7 THR B CA 1
ATOM 1668 C C . THR B 1 7 ? -9.836 -3.506 11.742 1 91.88 7 THR B C 1
ATOM 1670 O O . THR B 1 7 ? -9.281 -3.328 12.828 1 91.88 7 THR B O 1
ATOM 1673 N N . LEU B 1 8 ? -10.477 -2.537 11.055 1 94 8 LEU B N 1
ATOM 1674 C CA . LEU B 1 8 ? -10.555 -1.172 11.562 1 94 8 LEU B CA 1
ATOM 1675 C C . LEU B 1 8 ? -12 -0.666 11.547 1 94 8 LEU B C 1
ATOM 1677 O O . LEU B 1 8 ? -12.68 -0.757 10.523 1 94 8 LEU B O 1
ATOM 1681 N N . ASN B 1 9 ? -12.469 -0.148 12.68 1 95.19 9 ASN B N 1
ATOM 1682 C CA . ASN B 1 9 ? -13.781 0.49 12.727 1 95.19 9 ASN B CA 1
ATOM 1683 C C . ASN B 1 9 ? -13.758 1.872 12.086 1 95.19 9 ASN B C 1
ATOM 1685 O O . ASN B 1 9 ? -12.859 2.676 12.359 1 95.19 9 ASN B O 1
ATOM 1689 N N . VAL B 1 10 ? -14.688 2.098 11.203 1 96.62 10 VAL B N 1
ATOM 1690 C CA . VAL B 1 10 ? -14.828 3.398 10.562 1 96.62 10 VAL B CA 1
ATOM 1691 C C . VAL B 1 10 ? -16.203 3.973 10.844 1 96.62 10 VAL B C 1
ATOM 1693 O O . VAL B 1 10 ? -17.219 3.318 10.594 1 96.62 10 VAL B O 1
ATOM 1696 N N . TYR B 1 11 ? -16.266 5.145 11.359 1 97.75 11 TYR B N 1
ATOM 1697 C CA . TYR B 1 11 ? -17.516 5.777 11.805 1 97.75 11 TYR B CA 1
ATOM 1698 C C . TYR B 1 11 ? -18.031 6.742 10.75 1 97.75 11 TYR B C 1
ATOM 1700 O O . TYR B 1 11 ? -17.281 7.195 9.883 1 97.75 11 TYR B O 1
ATOM 1708 N N . PRO B 1 12 ? -19.297 7.039 10.781 1 97.5 12 PRO B N 1
ATOM 1709 C CA . PRO B 1 12 ? -19.891 7.895 9.75 1 97.5 12 PRO B CA 1
ATOM 1710 C C . PRO B 1 12 ? -19.438 9.344 9.852 1 97.5 12 PRO B C 1
ATOM 1712 O O . PRO B 1 12 ? -19.25 9.859 10.961 1 97.5 12 PRO B O 1
ATOM 1715 N N . LEU B 1 13 ? -19.312 9.969 8.758 1 97.69 13 LEU B N 1
ATOM 1716 C CA . LEU B 1 13 ? -18.922 11.367 8.672 1 97.69 13 LEU B CA 1
ATOM 1717 C C . LEU B 1 13 ? -19.828 12.25 9.516 1 97.69 13 LEU B C 1
ATOM 1719 O O . LEU B 1 13 ? -19.375 13.219 10.125 1 97.69 13 LEU B O 1
ATOM 1723 N N . LYS B 1 14 ? -21.062 11.922 9.609 1 96.88 14 LYS B N 1
ATOM 1724 C CA . LYS B 1 14 ? -22.078 12.711 10.312 1 96.88 14 LYS B CA 1
ATOM 1725 C C . LYS B 1 14 ? -21.797 12.766 11.805 1 96.88 14 LYS B C 1
ATOM 1727 O O . LYS B 1 14 ? -22.344 13.609 12.523 1 96.88 14 LYS B O 1
ATOM 1732 N N . ASN B 1 15 ? -20.984 11.797 12.32 1 96.94 15 ASN B N 1
ATOM 1733 C CA . ASN B 1 15 ? -20.641 11.758 13.734 1 96.94 15 ASN B CA 1
ATOM 1734 C C . ASN B 1 15 ? -19.641 12.852 14.102 1 96.94 15 ASN B C 1
ATOM 1736 O O . ASN B 1 15 ? -19.344 13.055 15.281 1 96.94 15 ASN B O 1
ATOM 1740 N N . TYR B 1 16 ? -19.141 13.57 13.094 1 97.31 16 TYR B N 1
ATOM 1741 C CA . TYR B 1 16 ? -18.078 14.539 13.336 1 97.31 16 TYR B CA 1
ATOM 1742 C C . TYR B 1 16 ? -18.531 15.945 12.961 1 97.31 16 TYR B C 1
ATOM 1744 O O . TYR B 1 16 ? -19.172 16.141 11.922 1 97.31 16 TYR B O 1
ATOM 1752 N N . SER B 1 17 ? -18.312 16.797 13.859 1 97.06 17 SER B N 1
ATOM 1753 C CA . SER B 1 17 ? -18.578 18.219 13.602 1 97.06 17 SER B CA 1
ATOM 1754 C C . SER B 1 17 ? -17.281 18.969 13.312 1 97.06 17 SER B C 1
ATOM 1756 O O . SER B 1 17 ? -16.234 18.672 13.891 1 97.06 17 SER B O 1
ATOM 1758 N N . PHE B 1 18 ? -17.438 19.922 12.461 1 96.69 18 PHE B N 1
ATOM 1759 C CA . PHE B 1 18 ? -16.281 20.719 12.055 1 96.69 18 PHE B CA 1
ATOM 1760 C C . PHE B 1 18 ? -16.469 22.188 12.406 1 96.69 18 PHE B C 1
ATOM 1762 O O . PHE B 1 18 ? -17.453 22.797 12.008 1 96.69 18 PHE B O 1
ATOM 1769 N N . ILE B 1 19 ? -15.562 22.688 13.203 1 96.94 19 ILE B N 1
ATOM 1770 C CA . ILE B 1 19 ? -15.594 24.094 13.547 1 96.94 19 ILE B CA 1
ATOM 1771 C C . ILE B 1 19 ? -14.32 24.781 13.062 1 96.94 19 ILE B C 1
ATOM 1773 O O . ILE B 1 19 ? -13.305 24.109 12.828 1 96.94 19 ILE B O 1
ATOM 1777 N N . THR B 1 20 ? -14.383 26.047 12.844 1 96.62 20 THR B N 1
ATOM 1778 C CA . THR B 1 20 ? -13.242 26.812 12.336 1 96.62 20 THR B CA 1
ATOM 1779 C C . THR B 1 20 ? -12.531 27.531 13.477 1 96.62 20 THR B C 1
ATOM 1781 O O . THR B 1 20 ? -13.172 28.203 14.281 1 96.62 20 THR B O 1
ATOM 1784 N N . LYS B 1 21 ? -11.203 27.359 13.523 1 95.75 21 LYS B N 1
ATOM 1785 C CA . LYS B 1 21 ? -10.383 28.094 14.484 1 95.75 21 LYS B CA 1
ATOM 1786 C C . LYS B 1 21 ? -10.312 29.562 14.133 1 95.75 21 LYS B C 1
ATOM 1788 O O . LYS B 1 21 ? -10.539 29.953 12.977 1 95.75 21 LYS B O 1
ATOM 1793 N N . ASP B 1 22 ? -10 30.375 15.141 1 92.19 22 ASP B N 1
ATOM 1794 C CA . ASP B 1 22 ? -9.93 31.812 14.945 1 92.19 22 ASP B CA 1
ATOM 1795 C C . ASP B 1 22 ? -8.664 32.219 14.188 1 92.19 22 ASP B C 1
ATOM 1797 O O . ASP B 1 22 ? -8.625 33.25 13.531 1 92.19 22 ASP B O 1
ATOM 1801 N N . ASN B 1 23 ? -7.703 31.312 14.195 1 90 23 ASN B N 1
ATOM 1802 C CA . ASN B 1 23 ? -6.402 31.656 13.641 1 90 23 ASN B CA 1
ATOM 1803 C C . ASN B 1 23 ? -6.031 30.766 12.461 1 90 23 ASN B C 1
ATOM 1805 O O . ASN B 1 23 ? -6.449 29.609 12.398 1 90 23 ASN B O 1
ATOM 1809 N N . ASP B 1 24 ? -5.25 31.391 11.609 1 90.94 24 ASP B N 1
ATOM 1810 C CA . ASP B 1 24 ? -4.637 30.625 10.531 1 90.94 24 ASP B CA 1
ATOM 1811 C C . ASP B 1 24 ? -3.49 29.766 11.055 1 90.94 24 ASP B C 1
ATOM 1813 O O . ASP B 1 24 ? -2.867 30.094 12.062 1 90.94 24 ASP B O 1
ATOM 1817 N N . LEU B 1 25 ? -3.406 28.641 10.445 1 90.75 25 LEU B N 1
ATOM 1818 C CA . LEU B 1 25 ? -2.176 27.891 10.68 1 90.75 25 LEU B CA 1
ATOM 1819 C C . LEU B 1 25 ? -1.046 28.406 9.797 1 90.75 25 LEU B C 1
ATOM 1821 O O . LEU B 1 25 ? -1.184 28.469 8.57 1 90.75 25 LEU B O 1
ATOM 1825 N N . VAL B 1 26 ? -0.057 28.828 10.391 1 84 26 VAL B N 1
ATOM 1826 C CA . VAL B 1 26 ? 1.048 29.438 9.656 1 84 26 VAL B CA 1
ATOM 1827 C C . VAL B 1 26 ? 1.783 28.359 8.859 1 84 26 VAL B C 1
ATOM 1829 O O . VAL B 1 26 ? 2.184 27.328 9.406 1 84 26 VAL B O 1
ATOM 1832 N N . ASN B 1 27 ? 1.765 28.516 7.539 1 77.56 27 ASN B N 1
ATOM 1833 C CA . ASN B 1 27 ? 2.537 27.641 6.664 1 77.56 27 ASN B CA 1
ATOM 1834 C C . ASN B 1 27 ? 3.939 28.188 6.422 1 77.56 27 ASN B C 1
ATOM 1836 O O . ASN B 1 27 ? 4.098 29.266 5.848 1 77.56 27 ASN B O 1
ATOM 1840 N N . LYS B 1 28 ? 4.934 27.5 6.926 1 78.12 28 LYS B N 1
ATOM 1841 C CA . LYS B 1 28 ? 6.312 27.938 6.746 1 78.12 28 LYS B CA 1
ATOM 1842 C C . LYS B 1 28 ? 6.691 27.969 5.266 1 78.12 28 LYS B C 1
ATOM 1844 O O . LYS B 1 28 ? 7.559 28.75 4.859 1 78.12 28 LYS B O 1
ATOM 1849 N N . ASP B 1 29 ? 5.949 27.156 4.469 1 80.19 29 ASP B N 1
ATOM 1850 C CA . ASP B 1 29 ? 6.289 27 3.055 1 80.19 29 ASP B CA 1
ATOM 1851 C C . ASP B 1 29 ? 5.078 27.266 2.166 1 80.19 29 ASP B C 1
ATOM 1853 O O . ASP B 1 29 ? 4.371 26.328 1.782 1 80.19 29 ASP B O 1
ATOM 1857 N N . PRO B 1 30 ? 5 28.547 1.791 1 75.31 30 PRO B N 1
ATOM 1858 C CA . PRO B 1 30 ? 3.797 28.859 1.016 1 75.31 30 PRO B CA 1
ATOM 1859 C C . PRO B 1 30 ? 3.807 28.219 -0.373 1 75.31 30 PRO B C 1
ATOM 1861 O O . PRO B 1 30 ? 2.754 28.094 -1.007 1 75.31 30 PRO B O 1
ATOM 1864 N N . SER B 1 31 ? 5.113 27.859 -0.812 1 82.62 31 SER B N 1
ATOM 1865 C CA . SER B 1 31 ? 5.234 27.25 -2.137 1 82.62 31 SER B CA 1
ATOM 1866 C C . SER B 1 31 ? 6.156 26.047 -2.109 1 82.62 31 SER B C 1
ATOM 1868 O O . SER B 1 31 ? 6.961 25.891 -1.188 1 82.62 31 SER B O 1
ATOM 1870 N N . LEU B 1 32 ? 5.926 25.234 -3.158 1 85.94 32 LEU B N 1
ATOM 1871 C CA . LEU B 1 32 ? 6.77 24.047 -3.271 1 85.94 32 LEU B CA 1
ATOM 1872 C C . LEU B 1 32 ? 8.234 24.438 -3.434 1 85.94 32 LEU B C 1
ATOM 1874 O O . LEU B 1 32 ? 9.109 23.891 -2.76 1 85.94 32 LEU B O 1
ATOM 1878 N N . PRO B 1 33 ? 8.555 25.422 -4.281 1 89.38 33 PRO B N 1
ATOM 1879 C CA . PRO B 1 33 ? 9.961 25.844 -4.371 1 89.38 33 PRO B CA 1
ATOM 1880 C C . PRO B 1 33 ? 10.516 26.328 -3.037 1 89.38 33 PRO B C 1
ATOM 1882 O O . PRO B 1 33 ? 11.672 26.062 -2.707 1 89.38 33 PRO B O 1
ATOM 1885 N N . GLY B 1 34 ? 9.688 27.078 -2.369 1 90.56 34 GLY B N 1
ATOM 1886 C CA . GLY B 1 34 ? 10.102 27.516 -1.048 1 90.56 34 GLY B CA 1
ATOM 1887 C C . GLY B 1 34 ? 10.422 26.375 -0.105 1 90.56 34 GLY B C 1
ATOM 1888 O O . GLY B 1 34 ? 11.43 26.406 0.604 1 90.56 34 GLY B O 1
ATOM 1889 N N . TYR B 1 35 ? 9.602 25.438 -0.117 1 91.44 35 TYR B N 1
ATOM 1890 C CA . TYR B 1 35 ? 9.797 24.25 0.7 1 91.44 35 TYR B CA 1
ATOM 1891 C C . TYR B 1 35 ? 11.094 23.547 0.329 1 91.44 35 TYR B C 1
ATOM 1893 O O . TYR B 1 35 ? 11.898 23.203 1.203 1 91.44 35 TYR B O 1
ATOM 1901 N N . LEU B 1 36 ? 11.352 23.328 -0.935 1 94.75 36 LEU B N 1
ATOM 1902 C CA . LEU B 1 36 ? 12.523 22.609 -1.414 1 94.75 36 LEU B CA 1
ATOM 1903 C C . LEU B 1 36 ? 13.805 23.359 -1.102 1 94.75 36 LEU B C 1
ATOM 1905 O O . LEU B 1 36 ? 14.828 22.75 -0.788 1 94.75 36 LEU B O 1
ATOM 1909 N N . ASN B 1 37 ? 13.711 24.656 -1.187 1 94.25 37 ASN B N 1
ATOM 1910 C CA . ASN B 1 37 ? 14.859 25.484 -0.824 1 94.25 37 ASN B CA 1
ATOM 1911 C C . ASN B 1 37 ? 15.203 25.344 0.658 1 94.25 37 ASN B C 1
ATOM 1913 O O . ASN B 1 37 ? 16.375 25.25 1.023 1 94.25 37 ASN B O 1
ATOM 1917 N N . ARG B 1 38 ? 14.18 25.391 1.427 1 94.81 38 ARG B N 1
ATOM 1918 C CA . ARG B 1 38 ? 14.398 25.203 2.859 1 94.81 38 ARG B CA 1
ATOM 1919 C C . ARG B 1 38 ? 14.969 23.812 3.152 1 94.81 38 ARG B C 1
ATOM 1921 O O . ARG B 1 38 ? 15.867 23.672 3.984 1 94.81 38 ARG B O 1
ATOM 1928 N N . LEU B 1 39 ? 14.453 22.844 2.5 1 95.19 39 LEU B N 1
ATOM 1929 C CA . LEU B 1 39 ? 14.953 21.484 2.645 1 95.19 39 LEU B CA 1
ATOM 1930 C C . LEU B 1 39 ? 16.438 21.406 2.32 1 95.19 39 LEU B C 1
ATOM 1932 O O . LEU B 1 39 ? 17.219 20.812 3.068 1 95.19 39 LEU B O 1
ATOM 1936 N N . LYS B 1 40 ? 16.828 22.062 1.233 1 95.5 40 LYS B N 1
ATOM 1937 C CA . LYS B 1 40 ? 18.219 22.062 0.795 1 95.5 40 LYS B CA 1
ATOM 1938 C C . LYS B 1 40 ? 19.109 22.75 1.831 1 95.5 40 LYS B C 1
ATOM 1940 O O . LYS B 1 40 ? 20.188 22.234 2.166 1 95.5 40 LYS B O 1
ATOM 1945 N N . HIS B 1 41 ? 18.688 23.797 2.352 1 95.06 41 HIS B N 1
ATOM 1946 C CA . HIS B 1 41 ? 19.453 24.578 3.328 1 95.06 41 HIS B CA 1
ATOM 1947 C C . HIS B 1 41 ? 19.609 23.797 4.629 1 95.06 41 HIS B C 1
ATOM 1949 O O . HIS B 1 41 ? 20.719 23.734 5.18 1 95.06 41 HIS B O 1
ATOM 1955 N N . GLU B 1 42 ? 18.562 23.203 5.043 1 94.44 42 GLU B N 1
ATOM 1956 C CA . GLU B 1 42 ? 18.562 22.531 6.336 1 94.44 42 GLU B CA 1
ATOM 1957 C C . GLU B 1 42 ? 19.281 21.188 6.254 1 94.44 42 GLU B C 1
ATOM 1959 O O . GLU B 1 42 ? 19.797 20.688 7.258 1 94.44 42 GLU B O 1
ATOM 1964 N N . PHE B 1 43 ? 19.312 20.672 5.066 1 94.94 43 PHE B N 1
ATOM 1965 C CA . PHE B 1 43 ? 19.938 19.375 4.891 1 94.94 43 PHE B CA 1
ATOM 1966 C C . PHE B 1 43 ? 21.422 19.422 5.242 1 94.94 43 PHE B C 1
ATOM 1968 O O . PHE B 1 43 ? 21.969 18.469 5.793 1 94.94 43 PHE B O 1
ATOM 1975 N N . LYS B 1 44 ? 22.031 20.5 5.008 1 92.56 44 LYS B N 1
ATOM 1976 C CA . LYS B 1 44 ? 23.469 20.688 5.223 1 92.56 44 LYS B CA 1
ATOM 1977 C C . LYS B 1 44 ? 23.828 20.547 6.699 1 92.56 44 LYS B C 1
ATOM 1979 O O . LYS B 1 44 ? 24.875 20 7.039 1 92.56 44 LYS B O 1
ATOM 1984 N N . TYR B 1 45 ? 22.891 20.859 7.559 1 92.31 45 TYR B N 1
ATOM 1985 C CA . TYR B 1 45 ? 23.25 20.891 8.977 1 92.31 45 TYR B CA 1
ATOM 1986 C C . TYR B 1 45 ? 22.453 19.844 9.75 1 92.31 45 TYR B C 1
ATOM 1988 O O . TYR B 1 45 ? 22.906 19.359 10.789 1 92.31 45 TYR B O 1
ATOM 1996 N N . MET B 1 46 ? 21.297 19.5 9.203 1 92.38 46 MET B N 1
ATOM 1997 C CA . MET B 1 46 ? 20.406 18.609 9.969 1 92.38 46 MET B CA 1
ATOM 1998 C C . MET B 1 46 ? 20.375 17.219 9.359 1 92.38 46 MET B C 1
ATOM 2000 O O . MET B 1 46 ? 19.953 16.266 10.008 1 92.38 46 MET B O 1
ATOM 2004 N N . GLY B 1 47 ? 20.797 17.078 8.133 1 93.19 47 GLY B N 1
ATOM 2005 C CA . GLY B 1 47 ? 20.719 15.789 7.453 1 93.19 47 GLY B CA 1
ATOM 2006 C C . GLY B 1 47 ? 19.344 15.477 6.918 1 93.19 47 GLY B C 1
ATOM 2007 O O . GLY B 1 47 ? 18.609 16.375 6.5 1 93.19 47 GLY B O 1
ATOM 2008 N N . GLN B 1 48 ? 19.031 14.164 6.809 1 94.25 48 GLN B N 1
ATOM 2009 C CA . GLN B 1 48 ? 17.766 13.711 6.23 1 94.25 48 GLN B CA 1
ATOM 2010 C C . GLN B 1 48 ? 16.578 14.195 7.059 1 94.25 48 GLN B C 1
ATOM 2012 O O . GLN B 1 48 ? 16.562 14.047 8.281 1 94.25 48 GLN B O 1
ATOM 2017 N N . ARG B 1 49 ? 15.656 14.805 6.391 1 96.19 49 ARG B N 1
ATOM 2018 C CA . ARG B 1 49 ? 14.43 15.227 7.051 1 96.19 49 ARG B CA 1
ATOM 2019 C C . ARG B 1 49 ? 13.453 14.07 7.195 1 96.19 49 ARG B C 1
ATOM 2021 O O . ARG B 1 49 ? 13.336 13.234 6.301 1 96.19 49 ARG B O 1
ATOM 2028 N N . THR B 1 50 ? 12.758 14.023 8.328 1 96.75 50 THR B N 1
ATOM 2029 C CA . THR B 1 50 ? 11.648 13.102 8.516 1 96.75 50 THR B CA 1
ATOM 2030 C C . THR B 1 50 ? 10.336 13.867 8.68 1 96.75 50 THR B C 1
ATOM 2032 O O . THR B 1 50 ? 10.258 14.812 9.461 1 96.75 50 THR B O 1
ATOM 2035 N N . SER B 1 51 ? 9.422 13.547 7.863 1 97.25 51 SER B N 1
ATOM 2036 C CA . SER B 1 51 ? 8.094 14.164 7.887 1 97.25 51 SER B CA 1
ATOM 2037 C C . SER B 1 51 ? 7.008 13.133 8.133 1 97.25 51 SER B C 1
ATOM 2039 O O . SER B 1 51 ? 7.234 11.93 7.957 1 97.25 51 SER B O 1
ATOM 2041 N N . ILE B 1 52 ? 5.867 13.633 8.602 1 97.56 52 ILE B N 1
ATOM 2042 C CA . ILE B 1 52 ? 4.727 12.75 8.828 1 97.56 52 ILE B CA 1
ATOM 2043 C C . ILE B 1 52 ? 3.498 13.297 8.109 1 97.56 52 ILE B C 1
ATOM 2045 O O . ILE B 1 52 ? 3.354 14.508 7.941 1 97.56 52 ILE B O 1
ATOM 2049 N N . LYS B 1 53 ? 2.738 12.414 7.574 1 98.12 53 LYS B N 1
ATOM 2050 C CA . LYS B 1 53 ? 1.39 12.695 7.09 1 98.12 53 LYS B CA 1
ATOM 2051 C C . LYS B 1 53 ? 0.357 11.836 7.82 1 98.12 53 LYS B C 1
ATOM 2053 O O . LYS B 1 53 ? 0.636 10.695 8.188 1 98.12 53 LYS B O 1
ATOM 2058 N N . VAL B 1 54 ? -0.791 12.438 8.039 1 98.12 54 VAL B N 1
ATOM 2059 C CA . VAL B 1 54 ? -1.832 11.789 8.828 1 98.12 54 VAL B CA 1
ATOM 2060 C C . VAL B 1 54 ? -3.023 11.453 7.93 1 98.12 54 VAL B C 1
ATOM 2062 O O . VAL B 1 54 ? -3.488 12.297 7.16 1 98.12 54 VAL B O 1
ATOM 2065 N N . VAL B 1 55 ? -3.486 10.25 8.047 1 98.62 55 VAL B N 1
ATOM 2066 C CA . VAL B 1 55 ? -4.664 9.789 7.32 1 98.62 55 VAL B CA 1
ATOM 2067 C C . VAL B 1 55 ? -5.789 9.477 8.305 1 98.62 55 VAL B C 1
ATOM 2069 O O . VAL B 1 55 ? -5.645 8.617 9.18 1 98.62 55 VAL B O 1
ATOM 2072 N N . LEU B 1 56 ? -6.863 10.18 8.227 1 98.25 56 LEU B N 1
ATOM 2073 C CA . LEU B 1 56 ? -8.078 9.953 8.992 1 98.25 56 LEU B CA 1
ATOM 2074 C C . LEU B 1 56 ? -9.188 9.391 8.109 1 98.25 56 LEU B C 1
ATOM 2076 O O . LEU B 1 56 ? -9.414 9.883 7.004 1 98.25 56 LEU B O 1
ATOM 2080 N N . LEU B 1 57 ? -9.852 8.391 8.633 1 97.5 57 LEU B N 1
ATOM 2081 C CA . LEU B 1 57 ? -10.883 7.727 7.84 1 97.5 57 LEU B CA 1
ATOM 2082 C C . LEU B 1 57 ? -12.258 7.934 8.453 1 97.5 57 LEU B C 1
ATOM 2084 O O . LEU B 1 57 ? -12.414 7.898 9.68 1 97.5 57 LEU B O 1
ATOM 2088 N N . VAL B 1 58 ? -13.164 8.117 7.605 1 97.75 58 VAL B N 1
ATOM 2089 C CA . VAL B 1 58 ? -14.594 8.117 7.914 1 97.75 58 VAL B CA 1
ATOM 2090 C C . VAL B 1 58 ? -15.359 7.402 6.809 1 97.75 58 VAL B C 1
ATOM 2092 O O . VAL B 1 58 ? -14.773 7 5.797 1 97.75 58 VAL B O 1
ATOM 2095 N N . HIS B 1 59 ? -16.562 7.137 7.043 1 95.62 59 HIS B N 1
ATOM 2096 C CA . HIS B 1 59 ? -17.344 6.629 5.93 1 95.62 59 HIS B CA 1
ATOM 2097 C C . HIS B 1 59 ? -18.594 7.48 5.699 1 95.62 59 HIS B C 1
ATOM 2099 O O . HIS B 1 59 ? -19.094 8.117 6.633 1 95.62 59 HIS B O 1
ATOM 2105 N N . ASP B 1 60 ? -18.938 7.617 4.496 1 94.38 60 ASP B N 1
ATOM 2106 C CA . ASP B 1 60 ? -20.141 8.266 4.02 1 94.38 60 ASP B CA 1
ATOM 2107 C C . ASP B 1 60 ? -20.875 7.387 3.006 1 94.38 60 ASP B C 1
ATOM 2109 O O . ASP B 1 60 ? -20.281 6.926 2.031 1 94.38 60 ASP B O 1
ATOM 2113 N N . LYS B 1 61 ? -22.141 7.023 3.232 1 88.94 61 LYS B N 1
ATOM 2114 C CA . LYS B 1 61 ? -22.922 6.129 2.385 1 88.94 61 LYS B CA 1
ATOM 2115 C C . LYS B 1 61 ? -22.203 4.805 2.162 1 88.94 61 LYS B C 1
ATOM 2117 O O . LYS B 1 61 ? -22.141 4.309 1.036 1 88.94 61 LYS B O 1
ATOM 2122 N N . ASN B 1 62 ? -21.484 4.414 3.201 1 87.38 62 ASN B N 1
ATOM 2123 C CA . ASN B 1 62 ? -20.812 3.125 3.26 1 87.38 62 ASN B CA 1
ATOM 2124 C C . ASN B 1 62 ? -19.547 3.117 2.414 1 87.38 62 ASN B C 1
ATOM 2126 O O . ASN B 1 62 ? -19 2.053 2.109 1 87.38 62 ASN B O 1
ATOM 2130 N N . MET B 1 63 ? -19.141 4.277 2.068 1 92.31 63 MET B N 1
ATOM 2131 C CA . MET B 1 63 ? -17.875 4.418 1.349 1 92.31 63 MET B CA 1
ATOM 2132 C C . MET B 1 63 ? -16.797 4.984 2.258 1 92.31 63 MET B C 1
ATOM 2134 O O . MET B 1 63 ? -17.031 5.953 2.984 1 92.31 63 MET B O 1
ATOM 2138 N N . ILE B 1 64 ? -15.68 4.363 2.18 1 95.69 64 ILE B N 1
ATOM 2139 C CA . ILE B 1 64 ? -14.562 4.84 2.98 1 95.69 64 ILE B CA 1
ATOM 2140 C C . ILE B 1 64 ? -14.039 6.152 2.408 1 95.69 64 ILE B C 1
ATOM 2142 O O . ILE B 1 64 ? -13.773 6.254 1.206 1 95.69 64 ILE B O 1
ATOM 2146 N N . ASN B 1 65 ? -13.961 7.156 3.211 1 97.62 65 ASN B N 1
ATOM 2147 C CA . ASN B 1 65 ? -13.461 8.477 2.842 1 97.62 65 ASN B CA 1
ATOM 2148 C C . ASN B 1 65 ? -12.219 8.844 3.645 1 97.62 65 ASN B C 1
ATOM 2150 O O . ASN B 1 65 ? -12.117 8.516 4.828 1 97.62 65 ASN B O 1
ATOM 2154 N N . VAL B 1 66 ? -11.32 9.484 2.961 1 98.44 66 VAL B N 1
ATOM 2155 C CA . VAL B 1 66 ? -10.156 10.078 3.609 1 98.44 66 VAL B CA 1
ATOM 2156 C C . VAL B 1 66 ? -10.406 11.57 3.857 1 98.44 66 VAL B C 1
ATOM 2158 O O . VAL B 1 66 ? -10.883 12.281 2.969 1 98.44 66 VAL B O 1
ATOM 2161 N N . LEU B 1 67 ? -10.156 12.039 5.059 1 98.44 67 LEU B N 1
ATOM 2162 C CA . LEU B 1 67 ? -10.266 13.469 5.34 1 98.44 67 LEU B CA 1
ATOM 2163 C C . LEU B 1 67 ? -9.031 14.211 4.855 1 98.44 67 LEU B C 1
ATOM 2165 O O . LEU B 1 67 ? -7.918 13.953 5.324 1 98.44 67 LEU B O 1
ATOM 2169 N N . LEU B 1 68 ? -9.25 15.109 3.906 1 98.44 68 LEU B N 1
ATOM 2170 C CA . LEU B 1 68 ? -8.18 15.938 3.346 1 98.44 68 LEU B CA 1
ATOM 2171 C C . LEU B 1 68 ? -8.375 17.406 3.725 1 98.44 68 LEU B C 1
ATOM 2173 O O . LEU B 1 68 ? -9.484 17.828 4.059 1 98.44 68 LEU B O 1
ATOM 2177 N N . LEU B 1 69 ? -7.277 18.109 3.738 1 97.19 69 LEU B N 1
ATOM 2178 C CA . LEU B 1 69 ? -7.328 19.562 3.857 1 97.19 69 LEU B CA 1
ATOM 2179 C C . LEU B 1 69 ? -7.359 20.219 2.482 1 97.19 69 LEU B C 1
ATOM 2181 O O . LEU B 1 69 ? -6.656 19.781 1.566 1 97.19 69 LEU B O 1
ATOM 2185 N N . GLN B 1 70 ? -8.148 21.125 2.354 1 95.88 70 GLN B N 1
ATOM 2186 C CA . GLN B 1 70 ? -8.242 21.891 1.122 1 95.88 70 GLN B CA 1
ATOM 2187 C C . GLN B 1 70 ? -7.887 23.359 1.363 1 95.88 70 GLN B C 1
ATOM 2189 O O . GLN B 1 70 ? -8.508 24.031 2.189 1 95.88 70 GLN B O 1
ATOM 2194 N N . MET B 1 71 ? -6.875 23.828 0.706 1 90.88 71 MET B N 1
ATOM 2195 C CA . MET B 1 71 ? -6.422 25.219 0.833 1 90.88 71 MET B CA 1
ATOM 2196 C C . MET B 1 71 ? -7.07 26.094 -0.229 1 90.88 71 MET B C 1
ATOM 2198 O O . MET B 1 71 ? -7.348 27.266 0.02 1 90.88 71 MET B O 1
ATOM 2202 N N . SER B 1 72 ? -7.227 25.594 -1.409 1 90.62 72 SER B N 1
ATOM 2203 C CA . SER B 1 72 ? -7.918 26.188 -2.553 1 90.62 72 SER B CA 1
ATOM 2204 C C . SER B 1 72 ? -8.703 25.125 -3.328 1 90.62 72 SER B C 1
ATOM 2206 O O . SER B 1 72 ? -8.57 23.938 -3.062 1 90.62 72 SER B O 1
ATOM 2208 N N . PRO B 1 73 ? -9.516 25.484 -4.133 1 89.38 73 PRO B N 1
ATOM 2209 C CA . PRO B 1 73 ? -10.359 24.5 -4.82 1 89.38 73 PRO B CA 1
ATOM 2210 C C . PRO B 1 73 ? -9.555 23.406 -5.504 1 89.38 73 PRO B C 1
ATOM 2212 O O . PRO B 1 73 ? -10.023 22.266 -5.613 1 89.38 73 PRO B O 1
ATOM 2215 N N . GLU B 1 74 ? -8.383 23.672 -5.863 1 90.25 74 GLU B N 1
ATOM 2216 C CA . GLU B 1 74 ? -7.633 22.688 -6.641 1 90.25 74 GLU B CA 1
ATOM 2217 C C . GLU B 1 74 ? -6.465 22.125 -5.84 1 90.25 74 GLU B C 1
ATOM 2219 O O . GLU B 1 74 ? -5.641 21.375 -6.371 1 90.25 74 GLU B O 1
ATOM 2224 N N . PHE B 1 75 ? -6.438 22.469 -4.582 1 91.75 75 PHE B N 1
ATOM 2225 C CA . PHE B 1 75 ? -5.266 22.062 -3.822 1 91.75 75 PHE B CA 1
ATOM 2226 C C . PHE B 1 75 ? -5.672 21.328 -2.553 1 91.75 75 PHE B C 1
ATOM 2228 O O . PHE B 1 75 ? -6.195 21.938 -1.615 1 91.75 75 PHE B O 1
ATOM 2235 N N . TYR B 1 76 ? -5.414 20 -2.586 1 95.88 76 TYR B N 1
ATOM 2236 C CA . TYR B 1 76 ? -5.688 19.125 -1.458 1 95.88 76 TYR B CA 1
ATOM 2237 C C . TYR B 1 76 ? -4.391 18.594 -0.847 1 95.88 76 TYR B C 1
ATOM 2239 O O . TYR B 1 76 ? -3.412 18.375 -1.559 1 95.88 76 TYR B O 1
ATOM 2247 N N . LEU B 1 77 ? -4.414 18.453 0.423 1 93.88 77 LEU B N 1
ATOM 2248 C CA . LEU B 1 77 ? -3.221 17.891 1.036 1 93.88 77 LEU B CA 1
ATOM 2249 C C . LEU B 1 77 ? -3.58 17.062 2.266 1 93.88 77 LEU B C 1
ATOM 2251 O O . LEU B 1 77 ? -4.66 17.234 2.838 1 93.88 77 LEU B O 1
ATOM 2255 N N . LEU B 1 78 ? -2.76 16.125 2.541 1 97.56 78 LEU B N 1
ATOM 2256 C CA . LEU B 1 78 ? -2.826 15.422 3.818 1 97.56 78 LEU B CA 1
ATOM 2257 C C . LEU B 1 78 ? -2.234 16.266 4.938 1 97.56 78 LEU B C 1
ATOM 2259 O O . LEU B 1 78 ? -1.219 16.938 4.738 1 97.56 78 LEU B O 1
ATOM 2263 N N . PRO B 1 79 ? -2.891 16.312 6.09 1 96.94 79 PRO B N 1
ATOM 2264 C CA . PRO B 1 79 ? -2.281 17.016 7.215 1 96.94 79 PRO B CA 1
ATOM 2265 C C . PRO B 1 79 ? -0.95 16.406 7.648 1 96.94 79 PRO B C 1
ATOM 2267 O O . PRO B 1 79 ? -0.76 15.195 7.543 1 96.94 79 PRO B O 1
ATOM 2270 N N . GLY B 1 80 ? -0.066 17.203 8.109 1 96.25 80 GLY B N 1
ATOM 2271 C CA . GLY B 1 80 ? 1.233 16.75 8.57 1 96.25 80 GLY B CA 1
ATOM 2272 C C . GLY B 1 80 ? 2.324 17.797 8.422 1 96.25 80 GLY B C 1
ATOM 2273 O O . GLY B 1 80 ? 2.045 19 8.438 1 96.25 80 GLY B O 1
ATOM 2274 N N . GLY B 1 81 ? 3.584 17.281 8.359 1 95.5 81 GLY B N 1
ATOM 2275 C CA . GLY B 1 81 ? 4.75 18.156 8.266 1 95.5 81 GLY B CA 1
ATOM 2276 C C . GLY B 1 81 ? 6.004 17.531 8.852 1 95.5 81 GLY B C 1
ATOM 2277 O O . GLY B 1 81 ? 6.047 16.328 9.109 1 95.5 81 GLY B O 1
ATOM 2278 N N . GLU B 1 82 ? 6.969 18.375 8.953 1 95.94 82 GLU B N 1
ATOM 2279 C CA . GLU B 1 82 ? 8.289 17.906 9.391 1 95.94 82 GLU B CA 1
ATOM 2280 C C . GLU B 1 82 ? 8.305 17.641 10.891 1 95.94 82 GLU B C 1
ATOM 2282 O O . GLU B 1 82 ? 7.668 18.344 11.664 1 95.94 82 GLU B O 1
ATOM 2287 N N . ILE B 1 83 ? 8.977 16.547 11.234 1 97 83 ILE B N 1
ATOM 2288 C CA . ILE B 1 83 ? 9.312 16.328 12.641 1 97 83 ILE B CA 1
ATOM 2289 C C . ILE B 1 83 ? 10.461 17.25 13.047 1 97 83 ILE B C 1
ATOM 2291 O O . ILE B 1 83 ? 11.539 17.188 12.453 1 97 83 ILE B O 1
ATOM 2295 N N . GLN B 1 84 ? 10.273 18.109 14.016 1 94.06 84 GLN B N 1
ATOM 2296 C CA . GLN B 1 84 ? 11.297 19.062 14.445 1 94.06 84 GLN B CA 1
ATOM 2297 C C . GLN B 1 84 ? 12.477 18.344 15.094 1 94.06 84 GLN B C 1
ATOM 2299 O O . GLN B 1 84 ? 12.328 17.234 15.609 1 94.06 84 GLN B O 1
ATOM 2304 N N . PRO B 1 85 ? 13.516 19.188 15.094 1 89.19 85 PRO B N 1
ATOM 2305 C CA . PRO B 1 85 ? 14.664 18.594 15.789 1 89.19 85 PRO B CA 1
ATOM 2306 C C . PRO B 1 85 ? 14.383 18.312 17.266 1 89.19 85 PRO B C 1
ATOM 2308 O O . PRO B 1 85 ? 13.703 19.094 17.938 1 89.19 85 PRO B O 1
ATOM 2311 N N . ASN B 1 86 ? 14.641 17.234 17.891 1 90.88 86 ASN B N 1
ATOM 2312 C CA . ASN B 1 86 ? 14.484 16.844 19.281 1 90.88 86 ASN B CA 1
ATOM 2313 C C . ASN B 1 86 ? 13.047 16.422 19.578 1 90.88 86 ASN B C 1
ATOM 2315 O O . ASN B 1 86 ? 12.648 16.359 20.75 1 90.88 86 ASN B O 1
ATOM 2319 N N . GLU B 1 87 ? 12.281 16.438 18.609 1 95.19 87 GLU B N 1
ATOM 2320 C CA . GLU B 1 87 ? 10.914 15.953 18.734 1 95.19 87 GLU B CA 1
ATOM 2321 C C . GLU B 1 87 ? 10.812 14.492 18.312 1 95.19 87 GLU B C 1
ATOM 2323 O O . GLU B 1 87 ? 11.375 14.086 17.297 1 95.19 87 GLU B O 1
ATOM 2328 N N . CYS B 1 88 ? 10.188 13.766 19.125 1 95.25 88 CYS B N 1
ATOM 2329 C CA . CYS B 1 88 ? 9.961 12.391 18.703 1 95.25 88 CYS B CA 1
ATOM 2330 C C . CYS B 1 88 ? 8.727 12.305 17.797 1 95.25 88 CYS B C 1
ATOM 2332 O O . CYS B 1 88 ? 7.945 13.25 17.719 1 95.25 88 CYS B O 1
ATOM 2334 N N . GLU B 1 89 ? 8.609 11.27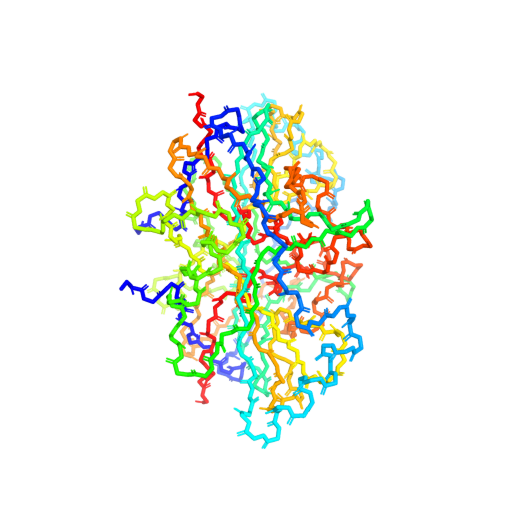3 17.141 1 94.5 89 GLU B N 1
ATOM 2335 C CA . GLU B 1 89 ? 7.555 11.062 16.141 1 94.5 89 GLU B CA 1
ATOM 2336 C C . GLU B 1 89 ? 6.172 11.164 16.781 1 94.5 89 GLU B C 1
ATOM 2338 O O . GLU B 1 89 ? 5.258 11.758 16.203 1 94.5 89 GLU B O 1
ATOM 2343 N N . GLN B 1 90 ? 6.023 10.656 17.984 1 94.12 90 GLN B N 1
ATOM 2344 C CA . GLN B 1 90 ? 4.746 10.68 18.688 1 94.12 90 GLN B CA 1
ATOM 2345 C C . GLN B 1 90 ? 4.336 12.117 19.031 1 94.12 90 GLN B C 1
ATOM 2347 O O . GLN B 1 90 ? 3.166 12.477 18.906 1 94.12 90 GLN B O 1
ATOM 2352 N N . ASP B 1 91 ? 5.242 12.859 19.438 1 96 91 ASP B N 1
ATOM 2353 C CA . ASP B 1 91 ? 4.969 14.25 19.781 1 96 91 ASP B CA 1
ATOM 2354 C C . ASP B 1 91 ? 4.594 15.062 18.531 1 96 91 ASP B C 1
ATOM 2356 O O . ASP B 1 91 ? 3.727 15.93 18.594 1 96 91 ASP B O 1
ATOM 2360 N N . ALA B 1 92 ? 5.312 14.781 17.453 1 97 92 ALA B N 1
ATOM 2361 C CA . ALA B 1 92 ? 4.977 15.445 16.188 1 97 92 ALA B CA 1
ATOM 2362 C C . ALA B 1 92 ? 3.551 15.125 15.758 1 97 92 ALA B C 1
ATOM 2364 O O . ALA B 1 92 ? 2.805 16.016 15.344 1 97 92 ALA B O 1
ATOM 2365 N N . LEU B 1 93 ? 3.193 13.836 15.922 1 96.5 93 LEU B N 1
ATOM 2366 C CA . LEU B 1 93 ? 1.848 13.398 15.578 1 96.5 93 LEU B CA 1
ATOM 2367 C C . LEU B 1 93 ? 0.804 14.117 16.422 1 96.5 93 LEU B C 1
ATOM 2369 O O . LEU B 1 93 ? -0.191 14.617 15.891 1 96.5 93 LEU B O 1
ATOM 2373 N N . LYS B 1 94 ? 1.067 14.188 17.672 1 96.31 94 LYS B N 1
ATOM 2374 C CA . LYS B 1 94 ? 0.186 14.898 18.594 1 96.31 94 LYS B CA 1
ATOM 2375 C C . LYS B 1 94 ? 0.048 16.359 18.203 1 96.31 94 LYS B C 1
ATOM 2377 O O . LYS B 1 94 ? -1.061 16.906 18.172 1 96.31 94 LYS B O 1
ATOM 2382 N N . ARG B 1 95 ? 1.147 16.953 17.938 1 96.56 95 ARG B N 1
ATOM 2383 C CA . ARG B 1 95 ? 1.164 18.359 17.578 1 96.56 95 ARG B CA 1
ATOM 2384 C C . ARG B 1 95 ? 0.348 18.625 16.312 1 96.56 95 ARG B C 1
ATOM 2386 O O . ARG B 1 95 ? -0.477 19.531 16.281 1 96.56 95 ARG B O 1
ATOM 2393 N N . TYR B 1 96 ? 0.472 17.812 15.312 1 96.56 96 TYR B N 1
ATOM 2394 C CA . TYR B 1 96 ? -0.223 18.016 14.047 1 96.56 96 TYR B CA 1
ATOM 2395 C C . TYR B 1 96 ? -1.713 17.734 14.188 1 96.56 96 TYR B C 1
ATOM 2397 O O . TYR B 1 96 ? -2.543 18.422 13.586 1 96.56 96 TYR B O 1
ATOM 2405 N N . LEU B 1 97 ? -2.072 16.75 14.945 1 97.19 97 LEU B N 1
ATOM 2406 C CA . LEU B 1 97 ? -3.484 16.469 15.188 1 97.19 97 LEU B CA 1
ATOM 2407 C C . LEU B 1 97 ? -4.156 17.641 15.898 1 97.19 97 LEU B C 1
ATOM 2409 O O . LEU B 1 97 ? -5.293 18 15.578 1 97.19 97 LEU B O 1
ATOM 2413 N N . LEU B 1 98 ? -3.418 18.172 16.797 1 96.38 98 LEU B N 1
ATOM 2414 C CA . LEU B 1 98 ? -3.932 19.344 17.516 1 96.38 98 LEU B CA 1
ATOM 2415 C C . LEU B 1 98 ? -3.996 20.562 16.609 1 96.38 98 LEU B C 1
ATOM 2417 O O . LEU B 1 98 ? -5.012 21.25 16.562 1 96.38 98 LEU B O 1
ATOM 2421 N N . ASP B 1 99 ? -2.955 20.781 15.836 1 96.25 99 ASP B N 1
ATOM 2422 C CA . ASP B 1 99 ? -2.838 21.969 14.984 1 96.25 99 ASP B CA 1
ATOM 2423 C C . ASP B 1 99 ? -3.902 21.969 13.891 1 96.25 99 ASP B C 1
ATOM 2425 O O . ASP B 1 99 ? -4.586 22.969 13.68 1 96.25 99 ASP B O 1
ATOM 2429 N N . TYR B 1 100 ? -4.074 20.828 13.273 1 96.88 100 TYR B N 1
ATOM 2430 C CA . TYR B 1 100 ? -4.918 20.797 12.086 1 96.88 100 TYR B CA 1
ATOM 2431 C C . TYR B 1 100 ? -6.363 20.484 12.453 1 96.88 100 TYR B C 1
ATOM 2433 O O . TYR B 1 100 ? -7.293 20.906 11.758 1 96.88 100 TYR B O 1
ATOM 2441 N N . PHE B 1 101 ? -6.559 19.688 13.578 1 97.12 101 PHE B N 1
ATOM 2442 C CA . PHE B 1 101 ? -7.906 19.172 13.797 1 97.12 101 PHE B CA 1
ATOM 2443 C C . PHE B 1 101 ? -8.367 19.453 15.219 1 97.12 101 PHE B C 1
ATOM 2445 O O . PHE B 1 101 ? -9.516 19.172 15.57 1 97.12 101 PHE B O 1
ATOM 2452 N N . GLY B 1 102 ? -7.512 19.953 16.078 1 96.38 102 GLY B N 1
ATOM 2453 C CA . GLY B 1 102 ? -7.875 20.156 17.469 1 96.38 102 GLY B CA 1
ATOM 2454 C C . GLY B 1 102 ? -8.188 18.875 18.203 1 96.38 102 GLY B C 1
ATOM 245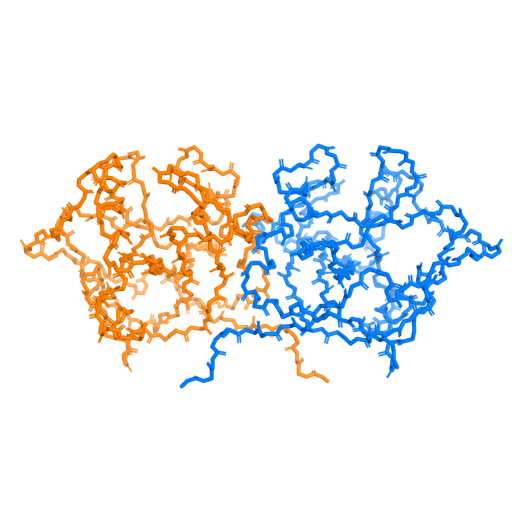5 O O . GLY B 1 102 ? -8.984 18.859 19.141 1 96.38 102 GLY B O 1
ATOM 2456 N N . LEU B 1 103 ? -7.602 17.797 17.719 1 95.69 103 LEU B N 1
ATOM 2457 C CA . LEU B 1 103 ? -7.863 16.484 18.281 1 95.69 103 LEU B CA 1
ATOM 2458 C C . LEU B 1 103 ? -6.812 16.125 19.328 1 95.69 103 LEU B C 1
ATOM 2460 O O . LEU B 1 103 ? -5.625 16.391 19.141 1 95.69 103 LEU B O 1
ATOM 2464 N N . ASP B 1 104 ? -7.305 15.586 20.344 1 92.25 104 ASP B N 1
ATOM 2465 C CA . ASP B 1 104 ? -6.43 15.016 21.359 1 92.25 104 ASP B CA 1
ATOM 2466 C C . ASP B 1 104 ? -6.156 13.539 21.094 1 92.25 104 ASP B C 1
ATOM 2468 O O . ASP B 1 104 ? -7.062 12.711 21.172 1 92.25 104 ASP B O 1
ATOM 2472 N N . ILE B 1 105 ? -4.91 13.195 20.875 1 86.25 105 ILE B N 1
ATOM 2473 C CA . ILE B 1 105 ? -4.496 11.844 20.484 1 86.25 105 ILE B CA 1
ATOM 2474 C C . ILE B 1 105 ? -4.773 10.875 21.641 1 86.25 105 ILE B C 1
ATOM 2476 O O . ILE B 1 105 ? -4.941 9.68 21.422 1 86.25 105 ILE B O 1
ATOM 2480 N N . ASP B 1 106 ? -4.867 11.344 22.844 1 87.94 106 ASP B N 1
ATOM 2481 C CA . ASP B 1 106 ? -5.055 10.484 24 1 87.94 106 ASP B CA 1
ATOM 2482 C C . ASP B 1 106 ? -6.527 10.125 24.188 1 87.94 106 ASP B C 1
ATOM 2484 O O . ASP B 1 106 ? -6.848 9.094 24.781 1 87.94 106 ASP B O 1
ATOM 2488 N N . THR B 1 107 ? -7.355 10.922 23.547 1 91.44 107 THR B N 1
ATOM 2489 C CA . THR B 1 107 ? -8.758 10.695 23.875 1 91.44 107 THR B CA 1
ATOM 2490 C C . THR B 1 107 ? -9.594 10.57 22.609 1 91.44 107 THR B C 1
ATOM 2492 O O . THR B 1 107 ? -10.648 9.93 22.609 1 91.44 107 THR B O 1
ATOM 2495 N N . GLN B 1 108 ? -9.164 11.156 21.562 1 94.5 108 GLN B N 1
ATOM 2496 C CA . GLN B 1 108 ? -10.07 11.305 20.422 1 94.5 108 GLN B CA 1
ATOM 2497 C C . GLN B 1 108 ? -9.516 10.609 19.188 1 94.5 108 GLN B C 1
ATOM 2499 O O . GLN B 1 108 ? -10.219 10.469 18.188 1 94.5 108 GLN B O 1
ATOM 2504 N N . ALA B 1 109 ? -8.297 10.18 19.219 1 92.88 109 ALA B N 1
ATOM 2505 C CA . ALA B 1 109 ? -7.621 9.594 18.062 1 92.88 109 ALA B CA 1
ATOM 2506 C C . ALA B 1 109 ? -6.645 8.5 18.5 1 92.88 109 ALA B C 1
ATOM 2508 O O . ALA B 1 109 ? -6.09 8.562 19.594 1 92.88 109 ALA B O 1
ATOM 2509 N N . LYS B 1 110 ? -6.469 7.473 17.75 1 92.31 110 LYS B N 1
ATOM 2510 C CA . LYS B 1 110 ? -5.539 6.387 18.031 1 92.31 110 LYS B CA 1
ATOM 2511 C C . LYS B 1 110 ? -4.707 6.027 16.812 1 92.31 110 LYS B C 1
ATOM 2513 O O . LYS B 1 110 ? -5.254 5.637 15.773 1 92.31 110 LYS B O 1
ATOM 2518 N N . PRO B 1 111 ? -3.406 6.215 16.953 1 93.75 111 PRO B N 1
ATOM 2519 C CA . PRO B 1 111 ? -2.566 5.738 15.852 1 93.75 111 PRO B CA 1
ATOM 2520 C C . PRO B 1 111 ? -2.699 4.238 15.617 1 93.75 111 PRO B C 1
ATOM 2522 O O . PRO B 1 111 ? -2.627 3.449 16.562 1 93.75 111 PRO B O 1
ATOM 2525 N N . ILE B 1 112 ? -2.902 3.799 14.398 1 93.81 112 ILE B N 1
ATOM 2526 C CA . ILE B 1 112 ? -3.135 2.4 14.047 1 93.81 112 ILE B CA 1
ATOM 2527 C C . ILE B 1 112 ? -1.854 1.788 13.484 1 93.81 112 ILE B C 1
ATOM 2529 O O . ILE B 1 112 ? -1.425 0.719 13.93 1 93.81 112 ILE B O 1
ATOM 2533 N N . ASP B 1 113 ? -1.271 2.49 12.516 1 94.19 113 ASP B N 1
ATOM 2534 C CA . ASP B 1 113 ? -0.133 1.923 11.797 1 94.19 113 ASP B CA 1
ATOM 2535 C C . ASP B 1 113 ? 0.534 2.971 10.906 1 94.19 113 ASP B C 1
ATOM 2537 O O . ASP B 1 113 ? -0.07 3.996 10.586 1 94.19 113 ASP B O 1
ATOM 2541 N N . ILE B 1 114 ? 1.835 2.775 10.641 1 96.44 114 ILE B N 1
ATOM 2542 C CA . ILE B 1 114 ? 2.473 3.441 9.516 1 96.44 114 ILE B CA 1
ATOM 2543 C C . ILE B 1 114 ? 2.215 2.646 8.234 1 96.44 114 ILE B C 1
ATOM 2545 O O . ILE B 1 114 ? 2.686 1.515 8.094 1 96.44 114 ILE B O 1
ATOM 2549 N N . ILE B 1 115 ? 1.541 3.252 7.289 1 96.75 115 ILE B N 1
ATOM 2550 C CA . ILE B 1 115 ? 1 2.447 6.199 1 96.75 115 ILE B CA 1
ATOM 2551 C C . ILE B 1 115 ? 1.857 2.631 4.945 1 96.75 115 ILE B C 1
ATOM 2553 O O . ILE B 1 115 ? 1.697 1.9 3.965 1 96.75 115 ILE B O 1
ATOM 2557 N N . ALA B 1 116 ? 2.785 3.576 4.98 1 97.62 116 ALA B N 1
ATOM 2558 C CA . ALA B 1 116 ? 3.666 3.77 3.83 1 97.62 116 ALA B CA 1
ATOM 2559 C C . ALA B 1 116 ? 4.852 4.66 4.191 1 97.62 116 ALA B C 1
ATOM 2561 O O . ALA B 1 116 ? 4.766 5.477 5.113 1 97.62 116 ALA B O 1
ATOM 2562 N N . HIS B 1 117 ? 5.898 4.48 3.51 1 97.19 117 HIS B N 1
ATOM 2563 C CA . HIS B 1 117 ? 7.066 5.359 3.508 1 97.19 117 HIS B CA 1
ATOM 2564 C C . HIS B 1 117 ? 7.336 5.91 2.113 1 97.19 117 HIS B C 1
ATOM 2566 O O . HIS B 1 117 ? 7.234 5.184 1.122 1 97.19 117 HIS B O 1
ATOM 2572 N N . TRP B 1 118 ? 7.641 7.148 2.08 1 97.62 118 TRP B N 1
ATOM 2573 C CA . TRP B 1 118 ? 8.031 7.797 0.833 1 97.62 118 TRP B CA 1
ATOM 2574 C C . TRP B 1 118 ? 9.383 8.492 0.979 1 97.62 118 TRP B C 1
ATOM 2576 O O . TRP B 1 118 ? 9.641 9.156 1.983 1 97.62 118 TRP B O 1
ATOM 2586 N N . TRP B 1 119 ? 10.195 8.328 -0.01 1 96.56 119 TRP B N 1
ATOM 2587 C CA . TRP B 1 119 ? 11.555 8.844 0.032 1 96.56 119 TRP B CA 1
ATOM 2588 C C . TRP B 1 119 ? 11.766 9.898 -1.051 1 96.56 119 TRP B C 1
ATOM 2590 O O . TRP B 1 119 ? 11.391 9.695 -2.207 1 96.56 119 TRP B O 1
ATOM 2600 N N . ARG B 1 120 ? 12.305 10.977 -0.609 1 96.31 120 ARG B N 1
ATOM 2601 C CA . ARG B 1 120 ? 12.766 11.992 -1.543 1 96.31 120 ARG B CA 1
ATOM 2602 C C . ARG B 1 120 ? 14.281 11.906 -1.74 1 96.31 120 ARG B C 1
ATOM 2604 O O . ARG B 1 120 ? 15.047 12.227 -0.832 1 96.31 120 ARG B O 1
ATOM 2611 N N . PRO B 1 121 ? 14.711 11.477 -2.908 1 93.81 121 PRO B N 1
ATOM 2612 C CA . PRO B 1 121 ? 16.141 11.219 -3.1 1 93.81 121 PRO B CA 1
ATOM 2613 C C . PRO B 1 121 ? 16.938 12.5 -3.328 1 93.81 121 PRO B C 1
ATOM 2615 O O . PRO B 1 121 ? 18.156 12.531 -3.072 1 93.81 121 PRO B O 1
ATOM 2618 N N . ASN B 1 122 ? 16.281 13.547 -3.855 1 93.31 122 ASN B N 1
ATOM 2619 C CA . ASN B 1 122 ? 16.953 14.797 -4.195 1 93.31 122 ASN B CA 1
ATOM 2620 C C . ASN B 1 122 ? 16.125 16.016 -3.781 1 93.31 122 ASN B C 1
ATOM 2622 O O . ASN B 1 122 ? 15.109 15.875 -3.098 1 93.31 122 ASN B O 1
ATOM 2626 N N . PHE B 1 123 ? 16.625 17.125 -4.043 1 94.81 123 PHE B N 1
ATOM 2627 C CA . PHE B 1 123 ? 15.953 18.359 -3.643 1 94.81 123 PHE B CA 1
ATOM 2628 C C . PHE B 1 123 ? 14.914 18.766 -4.684 1 94.81 123 PHE B C 1
ATOM 2630 O O . PHE B 1 123 ? 14.766 19.953 -4.984 1 94.81 123 PHE B O 1
ATOM 2637 N N . GLN B 1 124 ? 14.273 17.719 -5.301 1 93.56 124 GLN B N 1
ATOM 2638 C CA . GLN B 1 124 ? 13.195 17.922 -6.262 1 93.56 124 GLN B CA 1
ATOM 2639 C C . GLN B 1 124 ? 11.867 17.375 -5.73 1 93.56 124 GLN B C 1
ATOM 2641 O O . GLN B 1 124 ? 11.797 16.906 -4.594 1 93.56 124 GLN B O 1
ATOM 2646 N N . GLU B 1 125 ? 10.859 17.547 -6.434 1 93.31 125 GLU B N 1
ATOM 2647 C CA . GLU B 1 125 ? 9.508 17.266 -5.949 1 93.31 125 GLU B CA 1
ATOM 2648 C C . GLU B 1 125 ? 9.242 15.766 -5.871 1 93.31 125 GLU B C 1
ATOM 2650 O O . GLU B 1 125 ? 8.414 15.32 -5.074 1 93.31 125 GLU B O 1
ATOM 2655 N N . ASP B 1 126 ? 10.008 14.984 -6.594 1 92.75 126 ASP B N 1
ATOM 2656 C CA . ASP B 1 126 ? 9.695 13.57 -6.754 1 92.75 126 ASP B CA 1
ATOM 2657 C C . ASP B 1 126 ? 9.961 12.797 -5.465 1 92.75 126 ASP B C 1
ATOM 2659 O O . ASP B 1 126 ? 11 12.984 -4.828 1 92.75 126 ASP B O 1
ATOM 2663 N N . GLN B 1 127 ? 9.039 12.008 -5.113 1 95.75 127 GLN B N 1
ATOM 2664 C CA . GLN B 1 127 ? 9.164 11.047 -4.02 1 95.75 127 GLN B CA 1
ATOM 2665 C C . GLN B 1 127 ? 8.789 9.641 -4.48 1 95.75 127 GLN B C 1
ATOM 2667 O O . GLN B 1 127 ? 7.996 9.477 -5.41 1 95.75 127 GLN B O 1
ATOM 2672 N N . TYR B 1 128 ? 9.367 8.68 -3.816 1 96.31 128 TYR B N 1
ATOM 2673 C CA . TYR B 1 128 ? 9.141 7.293 -4.223 1 96.31 128 TYR B CA 1
ATOM 2674 C C . TYR B 1 128 ? 8.805 6.422 -3.02 1 96.31 128 TYR B C 1
ATOM 2676 O O . TYR B 1 128 ? 9.328 6.633 -1.924 1 96.31 128 TYR B O 1
ATOM 2684 N N . PRO B 1 129 ? 7.977 5.422 -3.191 1 97 129 PRO B N 1
ATOM 2685 C CA . PRO B 1 129 ? 7.621 4.508 -2.105 1 97 129 PRO B CA 1
ATOM 2686 C C . PRO B 1 129 ? 8.633 3.373 -1.935 1 97 129 PRO B C 1
ATOM 2688 O O . PRO B 1 129 ? 8.25 2.234 -1.653 1 97 129 PRO B O 1
ATOM 2691 N N . TYR B 1 130 ? 9.828 3.572 -2.281 1 93.5 130 TYR B N 1
ATOM 2692 C CA . TYR B 1 130 ? 10.977 2.697 -2.09 1 93.5 130 TYR B CA 1
ATOM 2693 C C . TYR B 1 130 ? 12.273 3.5 -2.027 1 93.5 130 TYR B C 1
ATOM 2695 O O . TYR B 1 130 ? 12.305 4.668 -2.422 1 93.5 130 TYR B O 1
ATOM 2703 N N . ILE B 1 131 ? 13.273 2.879 -1.445 1 85.75 131 ILE B N 1
ATOM 2704 C CA . ILE B 1 131 ? 14.562 3.562 -1.42 1 85.75 131 ILE B CA 1
ATOM 2705 C C . ILE B 1 131 ? 15.25 3.426 -2.779 1 85.75 131 ILE B C 1
ATOM 2707 O O . ILE B 1 131 ? 15.555 2.314 -3.217 1 85.75 131 ILE B O 1
ATOM 2711 N N . PRO B 1 132 ? 15.445 4.543 -3.41 1 78.25 132 PRO B N 1
ATOM 2712 C CA . PRO B 1 132 ? 16.109 4.426 -4.711 1 78.25 132 PRO B CA 1
ATOM 2713 C C . PRO B 1 132 ? 17.531 3.859 -4.598 1 78.25 132 PRO B C 1
ATOM 2715 O O . PRO B 1 132 ? 18.25 4.184 -3.656 1 78.25 132 PRO B O 1
ATOM 2718 N N . ALA B 1 133 ? 17.859 2.863 -5.363 1 69.31 133 ALA B N 1
ATOM 2719 C CA . ALA B 1 133 ? 19.094 2.076 -5.324 1 69.31 133 ALA B CA 1
ATOM 2720 C C . ALA B 1 133 ? 20.312 2.979 -5.414 1 69.31 133 ALA B C 1
ATOM 2722 O O . ALA B 1 133 ? 21.312 2.738 -4.738 1 69.31 133 ALA B O 1
ATOM 2723 N N . HIS B 1 134 ? 20.172 3.953 -6.191 1 70.94 134 HIS B N 1
ATOM 2724 C CA . HIS B 1 134 ? 21.375 4.707 -6.535 1 70.94 134 HIS B CA 1
ATOM 2725 C C . HIS B 1 134 ? 21.625 5.828 -5.535 1 70.94 134 HIS B C 1
ATOM 2727 O O . HIS B 1 134 ? 22.641 6.52 -5.617 1 70.94 134 HIS B O 1
ATOM 2733 N N . ILE B 1 135 ? 20.703 5.91 -4.641 1 71.19 135 ILE B N 1
ATOM 2734 C CA . ILE B 1 135 ? 20.828 7.039 -3.727 1 71.19 135 ILE B CA 1
ATOM 2735 C C . ILE B 1 135 ? 21.219 6.539 -2.338 1 71.19 135 ILE B C 1
ATOM 2737 O O . ILE B 1 135 ? 20.484 5.746 -1.729 1 71.19 135 ILE B O 1
ATOM 2741 N N . SER B 1 136 ? 22.328 6.945 -1.937 1 74.25 136 SER B N 1
ATOM 2742 C CA . SER B 1 136 ? 22.844 6.539 -0.635 1 74.25 136 SER B CA 1
ATOM 2743 C C . SER B 1 136 ? 22.328 7.441 0.477 1 74.25 136 SER B C 1
ATOM 2745 O O . SER B 1 136 ? 22.234 7.02 1.633 1 74.25 136 SER B O 1
ATOM 2747 N N . LYS B 1 137 ? 21.875 8.688 0.085 1 85.31 137 LYS B N 1
ATOM 2748 C CA . LYS B 1 137 ? 21.453 9.594 1.151 1 85.31 137 LYS B CA 1
ATOM 2749 C C . LYS B 1 137 ? 20.156 10.297 0.786 1 85.31 137 LYS B C 1
ATOM 2751 O O . LYS B 1 137 ? 20.172 11.422 0.283 1 85.31 137 LYS B O 1
ATOM 2756 N N . PRO B 1 138 ? 19.047 9.672 1.043 1 92 138 PRO B N 1
ATOM 2757 C CA . PRO B 1 138 ? 17.781 10.367 0.772 1 92 138 PRO B CA 1
ATOM 2758 C C . PRO B 1 138 ? 17.656 11.688 1.531 1 92 138 PRO B C 1
ATOM 2760 O O . PRO B 1 138 ? 18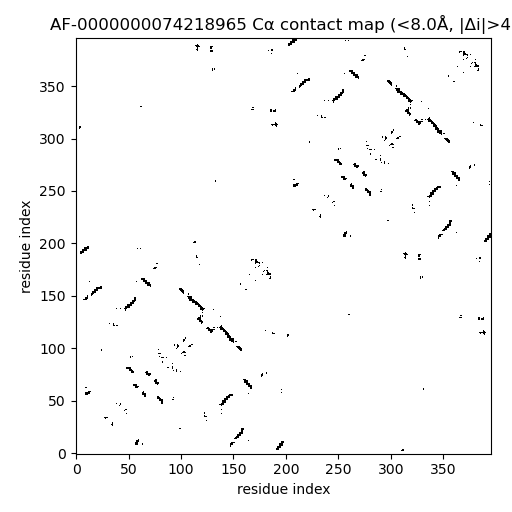.281 11.859 2.582 1 92 138 PRO B O 1
ATOM 2763 N N . LYS B 1 139 ? 16.938 12.672 0.957 1 96.06 139 LYS B N 1
ATOM 2764 C CA . LYS B 1 139 ? 16.828 14.008 1.526 1 96.06 139 LYS B CA 1
ATOM 2765 C C . LYS B 1 139 ? 15.641 14.109 2.482 1 96.06 139 LYS B C 1
ATOM 2767 O O . LYS B 1 139 ? 15.641 14.922 3.408 1 96.06 139 LYS B O 1
ATOM 2772 N N . GLU B 1 140 ? 14.656 13.258 2.268 1 96.62 140 GLU B N 1
ATOM 2773 C CA . GLU B 1 140 ? 13.477 13.289 3.121 1 96.62 140 GLU B CA 1
ATOM 2774 C C . GLU B 1 140 ? 12.789 11.93 3.18 1 96.62 140 GLU B C 1
ATOM 2776 O O . GLU B 1 140 ? 12.672 11.25 2.16 1 96.62 140 GLU B O 1
ATOM 2781 N N . LEU B 1 141 ? 12.453 11.523 4.359 1 96.44 141 LEU B N 1
ATOM 2782 C CA . LEU B 1 141 ? 11.578 10.383 4.605 1 96.44 141 LEU B CA 1
ATOM 2783 C C . LEU B 1 141 ? 10.219 10.844 5.117 1 96.44 141 LEU B C 1
ATOM 2785 O O . LEU B 1 141 ? 10.133 11.523 6.141 1 96.44 141 LEU B O 1
ATOM 2789 N N . THR B 1 142 ? 9.188 10.547 4.379 1 97.69 142 THR B N 1
ATOM 2790 C CA . THR B 1 142 ? 7.824 10.852 4.801 1 97.69 142 THR B CA 1
ATOM 2791 C C . THR B 1 142 ? 7.105 9.578 5.258 1 97.69 142 THR B C 1
ATOM 2793 O O . THR B 1 142 ? 7.004 8.609 4.504 1 97.69 142 THR B O 1
ATOM 2796 N N . LYS B 1 143 ? 6.629 9.602 6.469 1 97.56 143 LYS B N 1
ATOM 2797 C CA . LYS B 1 143 ? 5.875 8.484 7.031 1 97.56 143 LYS B CA 1
ATOM 2798 C C . LYS B 1 143 ? 4.379 8.781 7.039 1 97.56 143 LYS B C 1
ATOM 2800 O O . LYS B 1 143 ? 3.953 9.844 7.516 1 97.56 143 LYS B O 1
ATOM 2805 N N . ILE B 1 144 ? 3.615 7.887 6.492 1 98.25 144 ILE B N 1
ATOM 2806 C CA . ILE B 1 144 ? 2.166 8.055 6.445 1 98.25 144 ILE B CA 1
ATOM 2807 C C . ILE B 1 144 ? 1.523 7.281 7.598 1 98.25 144 ILE B C 1
ATOM 2809 O O . ILE B 1 144 ? 1.58 6.047 7.633 1 98.25 144 ILE B O 1
ATOM 2813 N N . HIS B 1 145 ? 0.87 7.984 8.516 1 97.62 145 HIS B N 1
ATOM 2814 C CA . HIS B 1 145 ? 0.261 7.402 9.711 1 97.62 145 HIS B CA 1
ATOM 2815 C C . HIS B 1 145 ? -1.249 7.266 9.547 1 97.62 145 HIS B C 1
ATOM 2817 O O . HIS B 1 145 ? -1.938 8.25 9.266 1 97.62 145 HIS B O 1
ATOM 2823 N N . LEU B 1 146 ? -1.73 6.09 9.68 1 97.38 146 LEU B N 1
ATOM 2824 C CA . LEU B 1 146 ? -3.17 5.863 9.758 1 97.38 146 LEU B CA 1
ATOM 2825 C C . LEU B 1 146 ? -3.668 6.027 11.188 1 97.38 146 LEU B C 1
ATOM 2827 O O . LEU B 1 146 ? -3.156 5.383 12.109 1 97.38 146 LEU B O 1
ATOM 2831 N N . ILE B 1 147 ? -4.633 6.895 11.328 1 96.19 147 ILE B N 1
ATOM 2832 C CA . ILE B 1 147 ? -5.176 7.207 12.641 1 96.19 147 ILE B CA 1
ATOM 2833 C C . ILE B 1 147 ? -6.672 6.902 12.672 1 96.19 147 ILE B C 1
ATOM 2835 O O . ILE B 1 147 ? -7.395 7.23 11.727 1 96.19 147 ILE B O 1
ATOM 2839 N N . SER B 1 148 ? -7.109 6.242 13.664 1 94.5 148 SER B N 1
ATOM 2840 C CA . SER B 1 148 ? -8.531 5.984 13.859 1 94.5 148 SER B CA 1
ATOM 2841 C C . SER B 1 148 ? -9.156 7.023 14.781 1 94.5 148 SER B C 1
ATOM 2843 O O . SER B 1 148 ? -8.555 7.418 15.781 1 94.5 148 SER B O 1
ATOM 2845 N N . LEU B 1 149 ? -10.344 7.449 14.461 1 96.06 149 LEU B N 1
ATOM 2846 C CA . LEU B 1 149 ? -11.078 8.414 15.266 1 96.06 149 LEU B CA 1
ATOM 2847 C C . LEU B 1 149 ? -12.039 7.699 16.219 1 96.06 149 LEU B C 1
ATOM 2849 O O . LEU B 1 149 ? -12.492 6.586 15.93 1 96.06 149 LEU B O 1
ATOM 2853 N N . THR B 1 150 ? -12.234 8.336 17.297 1 95.81 150 THR B N 1
ATOM 2854 C CA . THR B 1 150 ? -13.297 7.863 18.172 1 95.81 150 THR B CA 1
ATOM 2855 C C . THR B 1 150 ? -14.664 8.008 17.5 1 95.81 150 THR B C 1
ATOM 2857 O O . THR B 1 150 ? -14.773 8.594 16.422 1 95.81 150 THR B O 1
ATOM 2860 N N . GLU B 1 151 ? -15.664 7.473 18.109 1 96.12 151 GLU B N 1
ATOM 2861 C CA . GLU B 1 151 ? -17 7.418 17.516 1 96.12 151 GLU B CA 1
ATOM 2862 C C . GLU B 1 151 ? -17.516 8.82 17.203 1 96.12 151 GLU B C 1
ATOM 2864 O O . GLU B 1 151 ? -18.188 9.023 16.188 1 96.12 151 GLU B O 1
ATOM 2869 N N . LYS B 1 152 ? -17.234 9.727 18.188 1 95.56 152 LYS B N 1
ATOM 2870 C CA . LYS B 1 152 ? -17.625 11.117 18 1 95.56 152 LYS B CA 1
ATOM 2871 C C . LYS B 1 152 ? -16.5 12.07 18.359 1 95.56 152 LYS B C 1
ATOM 2873 O O . LYS B 1 152 ? -15.711 11.797 19.281 1 95.56 152 LYS B O 1
ATOM 2878 N N . ALA B 1 153 ? -16.469 13.094 17.562 1 96.62 153 ALA B N 1
ATOM 2879 C CA . ALA B 1 153 ? -15.469 14.117 17.859 1 96.62 153 ALA B CA 1
ATOM 2880 C C . ALA B 1 153 ? -15.773 15.414 17.125 1 96.62 153 ALA B C 1
ATOM 2882 O O . ALA B 1 153 ? -16.484 15.406 16.125 1 96.62 153 ALA B O 1
ATOM 2883 N N . THR B 1 154 ? -15.367 16.469 17.688 1 96.94 154 THR B N 1
ATOM 2884 C CA . THR B 1 154 ? -15.375 17.766 17.031 1 96.94 154 THR B CA 1
ATOM 2885 C C . THR B 1 154 ? -13.977 18.125 16.516 1 96.94 154 THR B C 1
ATOM 2887 O O . THR B 1 154 ? -13.016 18.125 17.297 1 96.94 154 THR B O 1
ATOM 2890 N N . LEU B 1 155 ? -13.898 18.344 15.227 1 97.5 155 LEU B N 1
ATOM 2891 C CA . LEU B 1 155 ? -12.633 18.75 14.625 1 97.5 155 LEU B CA 1
ATOM 2892 C C . LEU B 1 155 ? -12.57 20.25 14.438 1 97.5 155 LEU B C 1
ATOM 2894 O O . LEU B 1 155 ? -13.445 20.844 13.805 1 97.5 155 LEU B O 1
ATOM 2898 N N . SER B 1 156 ? -11.586 20.922 15.031 1 97.69 156 SER B N 1
ATOM 2899 C CA . SER B 1 156 ? -11.344 22.344 14.891 1 97.69 156 SER B CA 1
ATOM 2900 C C . SER B 1 156 ? -10.258 22.625 13.859 1 97.69 156 SER B C 1
ATOM 2902 O O . SER B 1 156 ? -9.078 22.344 14.094 1 97.69 156 SER B O 1
ATOM 2904 N N . VAL B 1 157 ? -10.641 23.188 12.773 1 97.5 157 VAL B N 1
ATOM 2905 C CA . VAL B 1 157 ? -9.773 23.328 11.609 1 97.5 157 VAL B CA 1
ATOM 2906 C C . VAL B 1 157 ? -9.344 24.781 11.453 1 97.5 157 VAL B C 1
ATOM 2908 O O . VAL B 1 157 ? -10.148 25.703 11.609 1 97.5 157 VAL B O 1
ATOM 2911 N N . PRO B 1 158 ? -8.062 25 11.148 1 96.88 158 PRO B N 1
ATOM 2912 C CA . PRO B 1 158 ? -7.613 26.375 10.93 1 96.88 158 PRO B CA 1
ATOM 2913 C C . PRO B 1 158 ? -8.383 27.078 9.812 1 96.88 158 PRO B C 1
ATOM 2915 O O . PRO B 1 158 ? -8.805 26.422 8.844 1 96.88 158 PRO B O 1
ATOM 2918 N N . LYS B 1 159 ? -8.469 28.391 9.906 1 95.69 159 LYS B N 1
ATOM 2919 C CA . LYS B 1 159 ? -9.32 29.219 9.055 1 95.69 159 LYS B CA 1
ATOM 2920 C C . LYS B 1 159 ? -8.906 29.109 7.594 1 95.69 159 LYS B C 1
ATOM 2922 O O . LYS B 1 159 ? -9.742 29.219 6.695 1 95.69 159 LYS B O 1
ATOM 2927 N N . ASN B 1 160 ? -7.723 28.844 7.355 1 94.12 160 ASN B N 1
ATOM 2928 C CA . ASN B 1 160 ? -7.227 28.859 5.984 1 94.12 160 ASN B CA 1
ATOM 2929 C C . ASN B 1 160 ? -7.375 27.484 5.324 1 94.12 160 ASN B C 1
ATOM 2931 O O . ASN B 1 160 ? -6.91 27.281 4.199 1 94.12 160 ASN B O 1
ATOM 2935 N N . TYR B 1 161 ? -7.961 26.547 6.059 1 95.62 161 TYR B N 1
ATOM 2936 C CA . TYR B 1 161 ? -8.203 25.219 5.496 1 95.62 161 TYR B CA 1
ATOM 2937 C C . TYR B 1 161 ? -9.664 24.828 5.621 1 95.62 161 TYR B C 1
ATOM 2939 O O . TYR B 1 161 ? -10.375 25.328 6.504 1 95.62 161 TYR B O 1
ATOM 2947 N N . THR B 1 162 ? -10.055 24.031 4.684 1 95.88 162 THR B N 1
ATOM 2948 C CA . THR B 1 162 ? -11.328 23.312 4.777 1 95.88 162 THR B CA 1
ATOM 2949 C C . THR B 1 162 ? -11.109 21.812 4.723 1 95.88 162 THR B C 1
ATOM 2951 O O . THR B 1 162 ? -10.227 21.328 4.012 1 95.88 162 THR B O 1
ATOM 2954 N N . VAL B 1 163 ? -11.875 21.156 5.527 1 97.44 163 VAL B N 1
ATOM 2955 C CA . VAL B 1 163 ? -11.766 19.703 5.523 1 97.44 163 VAL B CA 1
ATOM 2956 C C . VAL B 1 163 ? -12.758 19.109 4.516 1 97.44 163 VAL B C 1
ATOM 2958 O O . VAL B 1 163 ? -13.93 19.5 4.492 1 97.44 163 VAL B O 1
ATOM 2961 N N . VAL B 1 164 ? -12.273 18.219 3.697 1 97.38 164 VAL B N 1
ATOM 2962 C CA . VAL B 1 164 ? -13.117 17.547 2.721 1 97.38 164 VAL B CA 1
ATOM 2963 C C . VAL B 1 164 ? -12.969 16.031 2.863 1 97.38 164 VAL B C 1
ATOM 2965 O O . VAL B 1 164 ? -11.859 15.523 3.037 1 97.38 164 VAL B O 1
ATOM 2968 N N . ALA B 1 165 ? -14.062 15.391 2.922 1 97.94 165 ALA B N 1
ATOM 2969 C CA . ALA B 1 165 ? -14.062 13.93 2.883 1 97.94 165 ALA B CA 1
ATOM 2970 C C . ALA B 1 165 ? -14.062 13.422 1.445 1 97.94 165 ALA B C 1
ATOM 2972 O O . ALA B 1 165 ? -15.008 13.672 0.689 1 97.94 165 ALA B O 1
ATOM 2973 N N . THR B 1 166 ? -13.07 12.695 1.081 1 97.56 166 THR B N 1
ATOM 2974 C CA . THR B 1 166 ? -12.906 12.234 -0.294 1 97.56 166 THR B CA 1
ATOM 2975 C C . THR B 1 166 ? -12.938 10.711 -0.361 1 97.56 166 THR B C 1
ATOM 2977 O O . THR B 1 166 ? -12.141 10.039 0.301 1 97.56 166 THR B O 1
ATOM 2980 N N . PRO B 1 167 ? -13.797 10.141 -1.152 1 96.88 167 PRO B N 1
ATOM 2981 C CA . PRO B 1 167 ? -13.859 8.68 -1.244 1 96.88 167 PRO B CA 1
ATOM 2982 C C . PRO B 1 167 ? -12.625 8.078 -1.909 1 96.88 167 PRO B C 1
ATOM 2984 O O . PRO B 1 167 ? -11.992 8.727 -2.744 1 96.88 167 PRO B O 1
ATOM 2987 N N . LEU B 1 168 ? -12.367 6.863 -1.588 1 96.75 168 LEU B N 1
ATOM 2988 C CA . LEU B 1 168 ? -11.203 6.176 -2.133 1 96.75 168 LEU B CA 1
ATOM 2989 C C . LEU B 1 168 ? -11.273 6.105 -3.654 1 96.75 168 LEU B C 1
ATOM 2991 O O . LEU B 1 168 ? -10.25 6.211 -4.336 1 96.75 168 LEU B O 1
ATOM 2995 N N . LEU B 1 169 ? -12.453 5.953 -4.184 1 95 169 LEU B N 1
ATOM 2996 C CA . LEU B 1 169 ? -12.625 5.836 -5.629 1 95 169 LEU B CA 1
ATOM 2997 C C . LEU B 1 169 ? -12.172 7.109 -6.332 1 95 169 LEU B C 1
ATOM 2999 O O . LEU B 1 169 ? -11.656 7.055 -7.453 1 95 169 LEU B O 1
ATOM 3003 N N . GLU B 1 170 ? -12.352 8.25 -5.676 1 96 170 GLU B N 1
ATOM 3004 C CA . GLU B 1 170 ? -11.945 9.531 -6.25 1 96 170 GLU B CA 1
ATOM 3005 C C . GLU B 1 170 ? -10.43 9.695 -6.188 1 96 170 GLU B C 1
ATOM 3007 O O . GLU B 1 170 ? -9.828 10.305 -7.082 1 96 170 GLU B O 1
ATOM 3012 N N . LEU B 1 171 ? -9.82 9.172 -5.16 1 97.5 171 LEU B N 1
ATOM 3013 C CA . LEU B 1 171 ? -8.375 9.289 -4.973 1 97.5 171 LEU B CA 1
ATOM 3014 C C . LEU B 1 171 ? -7.633 8.367 -5.93 1 97.5 171 LEU B C 1
ATOM 3016 O O . LEU B 1 171 ? -6.594 8.742 -6.473 1 97.5 171 LEU B O 1
ATOM 3020 N N . TYR B 1 172 ? -8.156 7.258 -6.207 1 97.06 172 TYR B N 1
ATOM 3021 C CA . TYR B 1 172 ? -7.496 6.168 -6.922 1 97.06 172 TYR B CA 1
ATOM 3022 C C . TYR B 1 172 ? -7.059 6.613 -8.312 1 97.06 172 TYR B C 1
ATOM 3024 O O . TYR B 1 172 ? -7.891 6.973 -9.148 1 97.06 172 TYR B O 1
ATOM 3032 N N . ASN B 1 173 ? -5.68 6.594 -8.516 1 93.25 173 ASN B N 1
ATOM 3033 C CA . ASN B 1 173 ? -5.035 6.926 -9.781 1 93.25 173 ASN B CA 1
ATOM 3034 C C . ASN B 1 173 ? -5.285 8.375 -10.172 1 93.25 173 ASN B C 1
ATOM 3036 O O . ASN B 1 173 ? -5.23 8.727 -11.352 1 93.25 173 ASN B O 1
ATOM 3040 N N . ASN B 1 174 ? -5.609 9.266 -9.188 1 96.56 174 ASN B N 1
ATOM 3041 C CA . ASN B 1 174 ? -5.852 10.68 -9.453 1 96.56 174 ASN B CA 1
ATOM 3042 C C . ASN B 1 174 ? -4.703 11.547 -8.953 1 96.56 174 ASN B C 1
ATOM 3044 O O . ASN B 1 174 ? -4.91 12.445 -8.133 1 96.56 174 ASN B O 1
ATOM 3048 N N . VAL B 1 175 ? -3.555 11.266 -9.555 1 95.81 175 VAL B N 1
ATOM 3049 C CA . VAL B 1 175 ? -2.332 11.945 -9.133 1 95.81 175 VAL B CA 1
ATOM 3050 C C . VAL B 1 175 ? -2.416 13.43 -9.477 1 95.81 175 VAL B C 1
ATOM 3052 O O . VAL B 1 175 ? -1.952 14.281 -8.711 1 95.81 175 VAL B O 1
ATOM 3055 N N . ASP B 1 176 ? -3.037 13.781 -10.547 1 95.19 176 ASP B N 1
ATOM 3056 C CA . ASP B 1 176 ? -3.107 15.164 -11.016 1 95.19 176 ASP B CA 1
ATOM 3057 C C . ASP B 1 176 ? -3.824 16.047 -10 1 95.19 176 ASP B C 1
ATOM 3059 O O . ASP B 1 176 ? -3.404 17.188 -9.758 1 95.19 176 ASP B O 1
ATOM 3063 N N . SER B 1 177 ? -4.84 15.508 -9.32 1 95.56 177 SER B N 1
ATOM 3064 C CA . SER B 1 177 ? -5.66 16.297 -8.414 1 95.56 177 SER B CA 1
ATOM 3065 C C . SER B 1 177 ? -5.133 16.234 -6.98 1 95.56 177 SER B C 1
ATOM 3067 O O . SER B 1 177 ? -5.195 17.219 -6.246 1 95.56 177 SER B O 1
ATOM 3069 N N . TYR B 1 178 ? -4.527 15.055 -6.633 1 96.94 178 TYR B N 1
ATOM 3070 C CA . TYR B 1 178 ? -4.328 14.859 -5.199 1 96.94 178 TYR B CA 1
ATOM 3071 C C . TYR B 1 178 ? -2.855 14.633 -4.879 1 96.94 178 TYR B C 1
ATOM 3073 O O . TYR B 1 178 ? -2.461 14.633 -3.713 1 96.94 178 TYR B O 1
ATOM 3081 N N . GLY B 1 179 ? -2.031 14.445 -5.918 1 94.94 179 GLY B N 1
ATOM 3082 C CA . GLY B 1 179 ? -0.627 14.148 -5.691 1 94.94 179 GLY B CA 1
ATOM 3083 C C . GLY B 1 179 ? -0.345 12.664 -5.578 1 94.94 179 GLY B C 1
ATOM 3084 O O . GLY B 1 179 ? -1.258 11.867 -5.34 1 94.94 179 GLY B O 1
ATOM 3085 N N . GLU B 1 180 ? 0.861 12.281 -5.656 1 95.56 180 GLU B N 1
ATOM 3086 C CA . GLU B 1 180 ? 1.29 10.891 -5.73 1 95.56 180 GLU B CA 1
ATOM 3087 C C . GLU B 1 180 ? 0.959 10.141 -4.445 1 95.56 180 GLU B C 1
ATOM 3089 O O . GLU B 1 180 ? 0.385 9.047 -4.484 1 95.56 180 GLU B O 1
ATOM 3094 N N . ILE B 1 181 ? 1.239 10.719 -3.346 1 97.38 181 ILE B N 1
ATOM 3095 C CA . ILE B 1 181 ? 1.075 10.047 -2.066 1 97.38 181 ILE B CA 1
ATOM 3096 C C . ILE B 1 181 ? -0.408 9.797 -1.797 1 97.38 181 ILE B C 1
ATOM 3098 O O . ILE B 1 181 ? -0.824 8.664 -1.556 1 97.38 181 ILE B O 1
ATOM 3102 N N . THR B 1 182 ? -1.201 10.812 -1.943 1 98.19 182 THR B N 1
ATOM 3103 C CA . THR B 1 182 ? -2.617 10.742 -1.603 1 98.19 182 THR B CA 1
ATOM 3104 C C . THR B 1 182 ? -3.367 9.859 -2.596 1 98.19 182 THR B C 1
ATOM 3106 O O . THR B 1 182 ? -4.25 9.086 -2.207 1 98.19 182 THR B O 1
ATOM 3109 N N . ALA B 1 183 ? -2.973 9.922 -3.832 1 97.69 183 ALA B N 1
ATOM 3110 C CA . ALA B 1 183 ? -3.645 9.156 -4.883 1 97.69 183 ALA B CA 1
ATOM 3111 C C . ALA B 1 183 ? -3.391 7.66 -4.723 1 97.69 183 ALA B C 1
ATOM 3113 O O . ALA B 1 183 ? -4.102 6.84 -5.305 1 97.69 183 ALA B O 1
ATOM 3114 N N . ASN B 1 184 ? -2.385 7.312 -3.941 1 97.69 184 ASN B N 1
ATOM 3115 C CA . ASN B 1 184 ? -2.039 5.902 -3.807 1 97.69 184 ASN B CA 1
ATOM 3116 C C . ASN B 1 184 ? -2.469 5.344 -2.453 1 97.69 184 ASN B C 1
ATOM 3118 O O . ASN B 1 184 ? -2.195 4.188 -2.139 1 97.69 184 ASN B O 1
ATOM 3122 N N . LEU B 1 185 ? -3.232 6.086 -1.7 1 98.5 185 LEU B N 1
ATOM 3123 C CA . LEU B 1 185 ? -3.73 5.648 -0.401 1 98.5 185 LEU B CA 1
ATOM 3124 C C . LEU B 1 185 ? -4.633 4.426 -0.549 1 98.5 185 LEU B C 1
ATOM 3126 O O . LEU B 1 185 ? -4.605 3.523 0.289 1 98.5 185 LEU B O 1
ATOM 3130 N N . PRO B 1 186 ? -5.434 4.359 -1.65 1 98 186 PRO B N 1
ATOM 3131 C CA . PRO B 1 186 ? -6.281 3.174 -1.782 1 98 186 PRO B CA 1
ATOM 3132 C C . PRO B 1 186 ? -5.48 1.873 -1.774 1 98 186 PRO B C 1
ATOM 3134 O O . PRO B 1 186 ? -5.945 0.864 -1.234 1 98 186 PRO B O 1
ATOM 3137 N N . HIS B 1 187 ? -4.297 1.897 -2.293 1 97.81 187 HIS B N 1
ATOM 3138 C CA . HIS B 1 187 ? -3.473 0.695 -2.332 1 97.81 187 HIS B CA 1
ATOM 3139 C C . HIS B 1 187 ? -3.041 0.277 -0.929 1 97.81 187 HIS B C 1
ATOM 3141 O O . HIS B 1 187 ? -3.244 -0.872 -0.53 1 97.81 187 HIS B O 1
ATOM 3147 N N . VAL B 1 188 ? -2.535 1.2 -0.177 1 97.56 188 VAL B N 1
ATOM 3148 C CA . VAL B 1 188 ? -1.951 0.865 1.118 1 97.56 188 VAL B CA 1
ATOM 3149 C C . VAL B 1 188 ? -3.061 0.627 2.139 1 97.56 188 VAL B C 1
ATOM 3151 O O . VAL B 1 188 ? -2.855 -0.064 3.141 1 97.56 188 VAL B O 1
ATOM 3154 N N . LEU B 1 189 ? -4.23 1.125 1.871 1 97.56 189 LEU B N 1
ATOM 3155 C CA . LEU B 1 189 ? -5.355 0.93 2.779 1 97.56 189 LEU B CA 1
ATOM 3156 C C . LEU B 1 189 ? -6.09 -0.368 2.463 1 97.56 189 LEU B C 1
ATOM 3158 O O . LEU B 1 189 ? -6.887 -0.851 3.275 1 97.56 189 LEU B O 1
ATOM 3162 N N . SER B 1 190 ? -5.824 -0.945 1.306 1 97 190 SER B N 1
ATOM 3163 C CA . SER B 1 190 ? -6.582 -2.098 0.824 1 97 190 SER B CA 1
ATOM 3164 C C . SER B 1 190 ? -6.391 -3.303 1.738 1 97 190 SER B C 1
ATOM 3166 O O . SER B 1 190 ? -7.219 -4.219 1.747 1 97 190 SER B O 1
ATOM 3168 N N . ARG B 1 191 ? -5.34 -3.346 2.475 1 95.69 191 ARG B N 1
ATOM 3169 C CA . ARG B 1 191 ? -5.043 -4.508 3.309 1 95.69 191 ARG B CA 1
ATOM 3170 C C . ARG B 1 191 ? -5.953 -4.543 4.531 1 95.69 191 ARG B C 1
ATOM 3172 O O . ARG B 1 191 ? -6.012 -5.555 5.238 1 95.69 191 ARG B O 1
ATOM 3179 N N . PHE B 1 192 ? -6.605 -3.488 4.855 1 95.19 192 PHE B N 1
ATOM 3180 C CA . PHE B 1 192 ? -7.445 -3.424 6.047 1 95.19 192 PHE B CA 1
ATOM 3181 C C . PHE B 1 192 ? -8.859 -3.887 5.734 1 95.19 192 PHE B C 1
ATOM 3183 O O . PHE B 1 192 ? -9.383 -3.631 4.645 1 95.19 192 PHE B O 1
ATOM 3190 N N . ASN B 1 193 ? -9.391 -4.605 6.645 1 93 193 ASN B N 1
ATOM 3191 C CA . ASN B 1 193 ? -10.828 -4.855 6.66 1 93 193 ASN B CA 1
ATOM 3192 C C . ASN B 1 193 ? -11.578 -3.764 7.414 1 93 193 ASN B C 1
ATOM 3194 O O . ASN B 1 193 ? -11.484 -3.67 8.641 1 93 193 ASN B O 1
ATOM 3198 N N . PHE B 1 194 ? -12.352 -2.943 6.672 1 93.62 194 PHE B N 1
ATOM 3199 C CA . PHE B 1 194 ? -13.062 -1.829 7.289 1 93.62 194 PHE B CA 1
ATOM 3200 C C . PHE B 1 194 ? -14.438 -2.268 7.773 1 93.62 194 PHE B C 1
ATOM 3202 O O . PHE B 1 194 ? -15.25 -2.764 6.988 1 93.62 194 PHE B O 1
ATOM 3209 N N . LYS B 1 195 ? -14.625 -2.139 9.023 1 93.88 195 LYS B N 1
ATOM 3210 C CA . LYS B 1 195 ? -15.945 -2.336 9.602 1 93.88 195 LYS B CA 1
ATOM 3211 C C . LYS B 1 195 ? -16.719 -1.022 9.664 1 93.88 195 LYS B C 1
ATOM 3213 O O . LYS B 1 195 ? -16.391 -0.139 10.461 1 93.88 195 LYS B O 1
ATOM 3218 N N . ILE B 1 196 ? -17.703 -0.937 8.844 1 93.06 196 ILE B N 1
ATOM 3219 C CA . ILE B 1 196 ? -18.531 0.26 8.781 1 93.06 196 ILE B CA 1
ATOM 3220 C C . ILE B 1 196 ? -19.5 0.283 9.961 1 93.06 196 ILE B C 1
ATOM 3222 O O . ILE B 1 196 ? -20.391 -0.558 10.055 1 93.06 196 ILE B O 1
ATOM 3226 N N . ILE B 1 197 ? -19.266 1.207 10.828 1 93.81 197 ILE B N 1
ATOM 3227 C CA . ILE B 1 197 ? -20.141 1.361 11.984 1 93.81 197 ILE B CA 1
ATOM 3228 C C . ILE B 1 197 ? -21.25 2.352 11.664 1 93.81 197 ILE B C 1
ATOM 3230 O O . ILE B 1 197 ? -20.984 3.461 11.188 1 93.81 197 ILE B O 1
ATOM 3234 N N . LYS B 1 198 ? -22.484 1.996 11.898 1 87.56 198 LYS B N 1
ATOM 3235 C CA . LYS B 1 198 ? -23.641 2.832 11.547 1 87.56 198 LYS B CA 1
ATOM 3236 C C . LYS B 1 198 ? -24 3.768 12.695 1 87.56 198 LYS B C 1
ATOM 3238 O O . LYS B 1 198 ? -23.812 3.43 13.867 1 87.56 198 LYS B O 1
#